Protein 6IH3 (pdb70)

InterPro domains:
  IPR006139 D-isomer specific 2-hydroxyacid dehydrogenase, catalytic domain [PF00389] (5-327)
  IPR006140 D-isomer specific 2-hydroxyacid dehydrogenase, NAD-binding domain [PF02826] (109-295)
  IPR029752 D-isomer specific 2-hydroxyacid dehydrogenase, NAD-binding domain conserved site 1 [PS00065] (148-175)
  IPR029753 D-isomer specific 2-hydroxyacid dehydrogenase, NAD-binding domain conserved site [PS00671] (226-242)
  IPR036291 NAD(P)-binding domain superfamily [SSF51735] (103-296)
  IPR050223 D-isomer specific 2-hydroxyacid dehydrogenase [PTHR10996] (17-323)

CATH classification: 3.40.50.720 (+1 more: 3.40.50.720)

Foldseek 3Di:
DAAEEEEQADADVVLCVVLVVRHHYHYDPDHDGDPPVVSLVVQQAGQEYEAEDVDQADLVSLVSRLNHQEYLYLADDDPRHPVVSCVVSNYFYFADPDLLQQLLLVVLVVQVCCQQQVVVVVVVVVVVVPDDDDDPDSDGDAAAAFEEEEEDCDRNNLSNLLVCLPVNHQYEYEDPDDDDPVSCVNSVYYYDHLLVSQQRHLEYEYADADDPCQQQVVPLVSLVNHAQAHEYGEEHEARSHDVVSVLVCCVVRSYQAYEYAYHQLVPPVDPPHDVDHDPSQVVCSRHYHYHPNCSSVDNVSSNVSSVLSSQQRVQSVVVHHGPRTPDGD/DAFEEEEQADADVVLVVVLVVRHHYHYDPDRDGDPLVVSLVVQLAGQEYEAELVDAADLVSLVSRLNHQEYQYLAQDDPRYPVVSCVVSNYFYFADHDPLQQLLLVVLVVQVCCQQQVVVVVVVVVVVVPDPDDDPDSDGDAAAAFEEEEEACDRNNLSNLLVCLPRNHQYEYEDPDDDDPVSCVNSVYYYDHLLVNQQRHLEYEYAHDPVDDDFACPALVSLVSHAQAHEYEYAHEARPHDVVSVLVCVVVRSYQAYEYAYHQLSCPVDPPGDPDHDPSQVVCSNHYHYHPNCSRVDNVSSNVSSNLSSQQVVQSSVPHRGPRTPDDD

Organism: NCBI:txid1094341

Radius of gyration: 27.3 Å; Cα contacts (8 Å, |Δi|>4): 1326; chains: 2; bounding box: 85×68×70 Å

Structure (mmCIF, N/CA/C/O backbone):
data_6IH3
#
_entry.id   6IH3
#
_cell.length_a   97.770
_cell.length_b   122.584
_cell.length_c   61.662
_cell.angle_alpha   90.00
_cell.angle_beta   90.00
_cell.angle_gamma   90.00
#
_symmetry.space_group_name_H-M   'P 21 21 2'
#
loop_
_entity.id
_entity.type
_entity.pdbx_description
1 polymer 'Phosphite dehydrogenase'
2 non-polymer '[[(2S,3S,4R,5S)-5-(3-aminocarbonylpyridin-1-ium-1-yl)-3,4-bis(oxidanyl)oxolan-2-yl]methoxy-oxidanyl-phosphoryl] [(2S,3S,4R,5S)-5-(4-azanyl-2-oxidanylidene-pyrimidin-1-yl)-3,4-bis(oxidanyl)oxolan-2-yl]methyl hydrogen phosphate'
3 water water
#
loop_
_atom_site.group_PDB
_atom_site.id
_atom_site.type_symbol
_atom_site.label_atom_id
_atom_site.label_alt_id
_atom_site.label_comp_id
_atom_site.label_asym_id
_atom_site.label_entity_id
_atom_site.label_seq_id
_atom_site.pdbx_PDB_ins_code
_atom_site.Cartn_x
_atom_site.Cartn_y
_atom_site.Cartn_z
_atom_site.occupancy
_atom_site.B_iso_or_equiv
_atom_site.auth_seq_id
_atom_site.auth_comp_id
_atom_site.auth_asym_id
_atom_site.auth_atom_id
_atom_site.pdbx_PDB_model_num
ATOM 1 N N . MET A 1 1 ? 25.548 -5.390 19.583 1.00 46.57 1 MET A N 1
ATOM 2 C CA . MET A 1 1 ? 24.398 -4.692 20.139 1.00 41.83 1 MET A CA 1
ATOM 3 C C . MET A 1 1 ? 24.200 -3.350 19.449 1.00 39.39 1 MET A C 1
ATOM 4 O O . MET A 1 1 ? 25.169 -2.660 19.131 1.00 39.47 1 MET A O 1
ATOM 9 N N . LYS A 1 2 ? 22.946 -2.973 19.218 1.00 37.29 2 LYS A N 1
ATOM 10 C CA . LYS A 1 2 ? 22.686 -1.699 18.570 1.00 36.61 2 LYS A CA 1
ATOM 11 C C . LYS A 1 2 ? 23.004 -0.550 19.525 1.00 27.01 2 LYS A C 1
ATOM 12 O O . LYS A 1 2 ? 22.855 -0.683 20.741 1.00 27.93 2 LYS A O 1
ATOM 18 N N . PRO A 1 3 ? 23.454 0.587 19.002 1.00 24.69 3 PRO A N 1
ATOM 19 C CA . PRO A 1 3 ? 23.486 1.800 19.826 1.00 19.76 3 PRO A CA 1
ATOM 20 C C . PRO A 1 3 ? 22.077 2.169 20.270 1.00 19.37 3 PRO A C 1
ATOM 21 O O . PRO A 1 3 ? 21.087 1.755 19.670 1.00 19.11 3 PRO A O 1
ATOM 25 N N . LYS A 1 4 ? 21.989 2.926 21.361 1.00 18.52 4 LYS A N 1
ATOM 26 C CA . LYS A 1 4 ? 20.711 3.390 21.896 1.00 18.11 4 LYS A CA 1
ATOM 27 C C . LYS A 1 4 ? 20.545 4.874 21.622 1.00 14.88 4 LYS A C 1
ATOM 28 O O . LYS A 1 4 ? 21.493 5.651 21.780 1.00 14.38 4 LYS A O 1
ATOM 34 N N . VAL A 1 5 ? 19.334 5.267 21.230 1.00 13.46 5 VAL A N 1
ATOM 35 C CA . VAL A 1 5 ? 19.005 6.669 21.002 1.00 14.00 5 VAL A CA 1
ATOM 36 C C . VAL A 1 5 ? 17.818 7.039 21.885 1.00 13.62 5 VAL A C 1
ATOM 37 O O . VAL A 1 5 ? 16.805 6.331 21.911 1.00 11.64 5 VAL A O 1
ATOM 41 N N . VAL A 1 6 ? 17.958 8.136 22.622 1.00 11.57 6 VAL A N 1
ATOM 42 C CA . VAL A 1 6 ? 16.915 8.638 23.503 1.00 9.95 6 VAL A CA 1
ATOM 43 C C . VAL A 1 6 ? 16.296 9.860 22.845 1.00 9.98 6 VAL A C 1
ATOM 44 O O . VAL A 1 6 ? 17.017 10.764 22.407 1.00 9.90 6 VAL A O 1
ATOM 48 N N . LEU A 1 7 ? 14.968 9.894 22.775 1.00 10.63 7 LEU A N 1
ATOM 49 C CA . LEU A 1 7 ? 14.236 11.046 22.262 1.00 10.00 7 LEU A CA 1
ATOM 50 C C . LEU A 1 7 ? 13.553 11.719 23.444 1.00 10.79 7 LEU A C 1
ATOM 51 O O . LEU A 1 7 ? 12.756 11.083 24.130 1.00 10.20 7 LEU A O 1
ATOM 56 N N . THR A 1 8 ? 13.867 12.994 23.699 1.00 10.48 8 THR A N 1
ATOM 57 C CA . THR A 1 8 ? 13.346 13.587 24.930 1.00 9.48 8 THR A CA 1
ATOM 58 C C . THR A 1 8 ? 11.875 13.962 24.832 1.00 11.33 8 THR A C 1
ATOM 59 O O . THR A 1 8 ? 11.217 14.070 25.874 1.00 11.79 8 THR A O 1
ATOM 63 N N . HIS A 1 9 ? 11.343 14.161 23.623 1.00 10.18 9 HIS A N 1
ATOM 64 C CA . HIS A 1 9 ? 9.937 14.498 23.441 1.00 12.23 9 HIS A CA 1
ATOM 65 C C . HIS A 1 9 ? 9.308 13.600 22.387 1.00 12.30 9 HIS A C 1
ATOM 66 O O . HIS A 1 9 ? 9.996 12.873 21.657 1.00 11.85 9 HIS A O 1
ATOM 73 N N . TRP A 1 10 ? 7.973 13.656 22.340 1.00 12.16 10 TRP A N 1
ATOM 74 C CA . TRP A 1 10 ? 7.183 12.849 21.422 1.00 13.08 10 TRP A CA 1
ATOM 75 C C . TRP A 1 10 ? 7.589 13.139 19.978 1.00 11.98 10 TRP A C 1
ATOM 76 O O . TRP A 1 10 ? 7.846 14.290 19.612 1.00 14.77 10 TRP A O 1
ATOM 87 N N . VAL A 1 11 ? 7.674 12.083 19.168 1.00 10.93 11 VAL A N 1
ATOM 88 C CA . VAL A 1 11 ? 7.953 12.197 17.743 1.00 12.08 11 VAL A CA 1
ATOM 89 C C . VAL A 1 11 ? 6.970 11.304 17.003 1.00 16.99 11 VAL A C 1
ATOM 90 O O . VAL A 1 11 ? 6.375 10.383 17.573 1.00 15.46 11 VAL A O 1
ATOM 94 N N . HIS A 1 12 ? 6.819 11.572 15.711 1.00 14.18 12 HIS A N 1
ATOM 95 C CA . HIS A 1 12 ? 5.874 10.794 14.930 1.00 14.67 12 HIS A CA 1
ATOM 96 C C . HIS A 1 12 ? 6.319 9.337 14.876 1.00 12.76 12 HIS A C 1
ATOM 97 O O . HIS A 1 12 ? 7.525 9.054 14.823 1.00 12.56 12 HIS A O 1
ATOM 104 N N . PRO A 1 13 ? 5.379 8.396 14.881 1.00 12.76 13 PRO A N 1
ATOM 105 C CA . PRO A 1 13 ? 5.761 6.971 14.903 1.00 16.93 13 PRO A CA 1
ATOM 106 C C . PRO A 1 13 ? 6.682 6.571 13.760 1.00 13.66 13 PRO A C 1
ATOM 107 O O . PRO A 1 13 ? 7.527 5.689 13.941 1.00 15.74 13 PRO A O 1
ATOM 111 N N . GLU A 1 14 ? 6.534 7.190 12.585 1.00 12.26 14 GLU A N 1
ATOM 112 C CA . GLU A 1 14 ? 7.418 6.886 11.462 1.00 13.04 14 GLU A CA 1
ATOM 113 C C . GLU A 1 14 ? 8.874 7.165 11.807 1.00 12.40 14 GLU A C 1
ATOM 114 O O . GLU A 1 14 ? 9.777 6.438 11.371 1.00 12.51 14 GLU A O 1
ATOM 120 N N . ILE A 1 15 ? 9.120 8.224 12.577 1.00 11.34 15 ILE A N 1
ATOM 121 C CA . ILE A 1 15 ? 10.488 8.589 12.938 1.00 11.24 15 ILE A CA 1
ATOM 122 C C . ILE A 1 15 ? 11.104 7.523 13.837 1.00 12.76 15 ILE A C 1
ATOM 123 O O . ILE A 1 15 ? 12.274 7.152 13.673 1.00 12.76 15 ILE A O 1
ATOM 128 N N . ILE A 1 16 ? 10.328 7.005 14.794 1.00 11.08 16 ILE A N 1
ATOM 129 C CA . ILE A 1 16 ? 10.822 5.911 15.628 1.00 11.39 16 ILE A CA 1
ATOM 130 C C . ILE A 1 16 ? 11.172 4.704 14.763 1.00 14.03 16 ILE A C 1
ATOM 131 O O . ILE A 1 16 ? 12.214 4.066 14.952 1.00 13.54 16 ILE A O 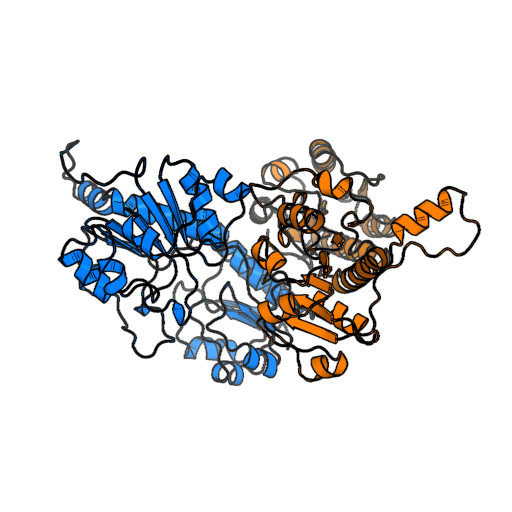1
ATOM 136 N N . GLU A 1 17 ? 10.291 4.358 13.813 1.00 12.97 17 GLU A N 1
ATOM 137 C CA . GLU A 1 17 ? 10.571 3.226 12.934 1.00 15.28 17 GLU A CA 1
ATOM 138 C C . GLU A 1 17 ? 11.834 3.464 12.122 1.00 14.98 17 GLU A C 1
ATOM 139 O O . GLU A 1 17 ? 12.669 2.568 11.981 1.00 14.31 17 GLU A O 1
ATOM 145 N N . LEU A 1 18 ? 11.989 4.674 11.582 1.00 12.00 18 LEU A N 1
ATOM 146 C CA . LEU A 1 18 ? 13.177 5.001 10.800 1.00 12.73 18 LEU A CA 1
ATOM 147 C C . LEU A 1 18 ? 14.443 4.785 11.622 1.00 13.00 18 LEU A C 1
ATOM 148 O O . LEU A 1 18 ? 15.409 4.172 11.149 1.00 13.12 18 LEU A O 1
ATOM 153 N N . LEU A 1 19 ? 14.460 5.288 12.864 1.00 9.64 19 LEU A N 1
ATOM 154 C CA . LEU A 1 19 ? 15.657 5.152 13.694 1.00 11.65 19 LEU A CA 1
ATOM 155 C C . LEU A 1 19 ? 15.888 3.708 14.120 1.00 13.90 19 LEU A C 1
ATOM 156 O O . LEU A 1 19 ? 17.033 3.316 14.359 1.00 16.41 19 LEU A O 1
ATOM 161 N N . SER A 1 20 ? 14.818 2.915 14.203 1.00 15.30 20 SER A N 1
ATOM 162 C CA . SER A 1 20 ? 14.882 1.562 14.757 1.00 18.15 20 SER A CA 1
ATOM 163 C C . SER A 1 20 ? 15.765 0.625 13.949 1.00 22.75 20 SER A C 1
ATOM 164 O O . SER A 1 20 ? 16.252 -0.372 14.499 1.00 22.64 20 SER A O 1
ATOM 167 N N . ALA A 1 21 ? 15.981 0.913 12.661 1.00 20.92 21 ALA A N 1
ATOM 168 C CA . ALA A 1 21 ? 16.810 0.036 11.840 1.00 23.24 21 ALA A CA 1
ATOM 169 C C . ALA A 1 21 ? 18.244 -0.020 12.349 1.00 26.05 21 ALA A C 1
ATOM 170 O O . ALA A 1 21 ? 18.867 -1.088 12.349 1.00 31.73 21 ALA A O 1
ATOM 172 N N . SER A 1 22 ? 18.792 1.113 12.785 1.00 21.36 22 SER A N 1
ATOM 173 C CA . SER A 1 22 ? 20.184 1.170 13.204 1.00 26.51 22 SER A CA 1
ATOM 174 C C . SER A 1 22 ? 20.372 1.401 14.700 1.00 23.73 22 SER A C 1
ATOM 175 O O . SER A 1 22 ? 21.519 1.418 15.160 1.00 26.00 22 SER A O 1
ATOM 178 N N . ALA A 1 23 ? 19.298 1.574 15.468 1.00 18.72 23 ALA A N 1
ATOM 179 C CA . ALA A 1 23 ? 19.424 1.858 16.893 1.00 18.80 23 ALA A CA 1
ATOM 180 C C . ALA A 1 23 ? 18.216 1.310 17.638 1.00 21.89 23 ALA A C 1
ATOM 181 O O . ALA A 1 23 ? 17.137 1.151 17.066 1.00 21.96 23 ALA A O 1
ATOM 183 N N . ASP A 1 24 ? 18.408 1.022 18.922 1.00 19.52 24 ASP A N 1
ATOM 184 C CA . ASP A 1 24 ? 17.292 0.776 19.826 1.00 17.91 24 ASP A CA 1
ATOM 185 C C . ASP A 1 24 ? 16.796 2.124 20.333 1.00 15.56 24 ASP A C 1
ATOM 186 O O . ASP A 1 24 ? 17.577 2.901 20.882 1.00 16.22 24 ASP A O 1
ATOM 191 N N . VAL A 1 25 ? 15.509 2.400 20.147 1.00 14.24 25 VAL A N 1
ATOM 192 C CA . VAL A 1 25 ? 14.938 3.718 20.392 1.00 15.88 25 VAL A CA 1
ATOM 193 C C . VAL A 1 25 ? 14.228 3.719 21.738 1.00 15.69 25 VAL A C 1
ATOM 194 O O . VAL A 1 25 ? 13.432 2.822 22.026 1.00 14.00 25 VAL A O 1
ATOM 198 N N . ILE A 1 26 ? 14.488 4.744 22.543 1.00 12.29 26 ILE A N 1
ATOM 199 C CA . ILE A 1 26 ? 13.791 4.970 23.803 1.00 12.15 26 ILE A CA 1
ATOM 200 C C . ILE A 1 26 ? 13.011 6.268 23.634 1.00 13.26 26 ILE A C 1
ATOM 201 O O . ILE A 1 26 ? 13.581 7.362 23.811 1.00 12.30 26 ILE A O 1
ATOM 206 N N . PRO A 1 27 ? 11.734 6.192 23.266 1.00 13.84 27 PRO A N 1
ATOM 207 C CA . PRO A 1 27 ? 10.933 7.395 23.029 1.00 12.48 27 PRO A CA 1
ATOM 208 C C . PRO A 1 27 ? 10.266 7.922 24.291 1.00 14.11 27 PRO A C 1
ATOM 209 O O . PRO A 1 27 ? 10.118 7.224 25.295 1.00 12.42 27 PRO A O 1
ATOM 213 N N . ASN A 1 28 ? 9.851 9.179 24.206 1.00 13.12 28 ASN A N 1
ATOM 214 C CA . ASN A 1 28 ? 8.931 9.771 25.166 1.00 12.19 28 ASN A CA 1
ATOM 215 C C . ASN A 1 28 ? 7.524 9.524 24.628 1.00 16.20 28 ASN A C 1
ATOM 216 O O . ASN A 1 28 ? 7.114 10.141 23.641 1.00 13.38 28 ASN A O 1
ATOM 221 N N . THR A 1 29 ? 6.793 8.602 25.248 1.00 17.27 29 THR A N 1
ATOM 222 C CA . THR A 1 29 ? 5.482 8.244 24.710 1.00 18.32 29 THR A CA 1
ATOM 223 C C . THR A 1 29 ? 4.381 9.235 25.080 1.00 19.30 29 THR A C 1
ATOM 224 O O . THR A 1 29 ? 3.238 9.048 24.653 1.00 22.67 29 THR A O 1
ATOM 228 N N . THR A 1 30 ? 4.689 10.281 25.828 1.00 15.07 30 THR A N 1
ATOM 229 C CA . THR A 1 30 ? 3.727 11.294 26.240 1.00 18.03 30 THR A CA 1
ATOM 230 C C . THR A 1 30 ? 4.008 12.599 25.508 1.00 16.77 30 THR A C 1
ATOM 231 O O . THR A 1 30 ? 5.076 12.791 24.925 1.00 17.21 30 THR A O 1
ATOM 235 N N . ARG A 1 31 ? 3.042 13.518 25.579 1.00 17.23 31 ARG A N 1
ATOM 236 C CA . ARG A 1 31 ? 3.190 14.851 25.012 1.00 18.35 31 ARG A CA 1
ATOM 237 C C . ARG A 1 31 ? 3.756 15.846 26.007 1.00 20.52 31 ARG A C 1
ATOM 238 O O . ARG A 1 31 ? 3.654 17.060 25.788 1.00 21.67 31 ARG A O 1
ATOM 246 N N . GLU A 1 32 ? 4.368 15.367 27.084 1.00 18.89 32 GLU A N 1
ATOM 247 C CA . GLU A 1 32 ? 4.882 16.224 28.138 1.00 18.85 32 GLU A CA 1
ATOM 248 C C . GLU A 1 32 ? 6.405 16.242 28.131 1.00 17.70 32 GLU A C 1
ATOM 249 O O . GLU A 1 32 ? 7.079 15.356 27.587 1.00 15.49 32 GLU A O 1
ATOM 255 N N . THR A 1 33 ? 6.943 17.277 28.746 1.00 15.65 33 THR A N 1
ATOM 256 C CA . THR A 1 33 ? 8.373 17.339 28.978 1.00 17.00 33 THR A CA 1
ATOM 257 C C . THR A 1 33 ? 8.704 16.514 30.215 1.00 17.67 33 THR A C 1
ATOM 258 O O . THR A 1 33 ? 8.050 16.652 31.253 1.00 20.26 33 THR A O 1
ATOM 262 N N . LEU A 1 34 ? 9.685 15.627 30.091 1.00 16.52 34 LEU A N 1
ATOM 263 C CA . LEU A 1 34 ? 10.153 14.879 31.247 1.00 17.56 34 LEU A CA 1
ATOM 264 C C . LEU A 1 34 ? 11.064 15.761 32.097 1.00 16.64 34 LEU A C 1
ATOM 265 O O . LEU A 1 34 ? 11.752 16.636 31.570 1.00 19.61 34 LEU A O 1
ATOM 270 N N . PRO A 1 35 ? 11.093 15.557 33.413 1.00 18.54 35 PRO A N 1
ATOM 271 C CA . PRO A 1 35 ? 12.061 16.295 34.234 1.00 18.30 35 PRO A CA 1
ATOM 272 C C . PRO A 1 35 ? 13.483 15.960 33.810 1.00 14.82 35 PRO A C 1
ATOM 273 O O . PRO A 1 35 ? 13.763 14.871 33.312 1.00 16.14 35 PRO A O 1
ATOM 277 N N . ARG A 1 36 ? 14.379 16.926 34.003 1.00 15.46 36 ARG A N 1
ATOM 278 C CA . ARG A 1 36 ? 15.773 16.748 33.602 1.00 17.79 36 ARG A CA 1
ATOM 279 C C . ARG A 1 36 ? 16.372 15.474 34.196 1.00 17.78 36 ARG A C 1
ATOM 280 O O . ARG A 1 36 ? 17.142 14.768 33.532 1.00 13.64 36 ARG A O 1
ATOM 288 N N . SER A 1 37 ? 16.012 15.152 35.442 1.00 16.57 37 SER A N 1
ATOM 289 C CA . SER A 1 37 ? 16.559 13.961 36.089 1.00 15.59 37 SER A CA 1
ATOM 290 C C . SER A 1 37 ? 16.156 12.683 35.355 1.00 14.84 37 SER A C 1
ATOM 291 O O . SER A 1 37 ? 16.927 11.711 35.314 1.00 13.88 37 SER A O 1
ATOM 294 N N . GLU A 1 38 ? 14.960 12.661 34.766 1.00 13.50 38 GLU A N 1
ATOM 295 C CA . GLU A 1 38 ? 14.538 11.479 34.020 1.00 14.89 38 GLU A CA 1
ATOM 296 C C . GLU A 1 38 ? 15.180 11.428 32.637 1.00 14.51 38 GLU A C 1
ATOM 297 O O . GLU A 1 38 ? 15.536 10.344 32.166 1.00 15.64 38 GLU A O 1
ATOM 303 N N . VAL A 1 39 ? 15.331 12.576 31.967 1.00 13.84 39 VAL A N 1
ATOM 304 C CA . VAL A 1 39 ? 16.067 12.598 30.694 1.00 13.57 39 VAL A CA 1
ATOM 305 C C . VAL A 1 39 ? 17.482 12.068 30.886 1.00 14.25 39 VAL A C 1
ATOM 306 O O . VAL A 1 39 ? 17.970 11.242 30.105 1.00 13.60 39 VAL A O 1
ATOM 310 N N . ILE A 1 40 ? 18.168 12.543 31.929 1.00 12.65 40 ILE A N 1
ATOM 311 C CA . ILE A 1 40 ? 19.541 12.103 32.168 1.00 12.08 40 ILE A CA 1
ATOM 312 C C . ILE A 1 40 ? 19.586 10.614 32.478 1.00 14.15 40 ILE A C 1
ATOM 313 O O . ILE A 1 40 ? 20.440 9.882 31.961 1.00 15.06 40 ILE A O 1
ATOM 318 N N . ALA A 1 41 ? 18.661 10.137 33.315 1.00 13.15 41 ALA A N 1
ATOM 319 C CA . ALA A 1 41 ? 18.587 8.703 33.605 1.00 14.06 41 ALA A CA 1
ATOM 320 C C . ALA A 1 41 ? 18.485 7.864 32.332 1.00 15.17 41 ALA A C 1
ATOM 321 O O . ALA A 1 41 ? 19.165 6.839 32.195 1.00 14.46 41 ALA A O 1
ATOM 323 N N . ARG A 1 42 ? 17.598 8.256 31.405 1.00 13.05 42 ARG A N 1
ATOM 324 C CA . ARG A 1 42 ? 17.470 7.504 30.150 1.00 14.40 42 ARG A CA 1
ATOM 325 C C . ARG A 1 42 ? 18.713 7.647 29.286 1.00 12.25 42 ARG A C 1
ATOM 326 O O . ARG A 1 42 ? 19.124 6.695 28.618 1.00 17.83 42 ARG A O 1
ATOM 334 N N . ALA A 1 43 ? 19.317 8.829 29.270 1.00 13.44 43 ALA A N 1
ATOM 335 C CA . ALA A 1 43 ? 20.436 9.067 28.367 1.00 15.11 43 ALA A CA 1
ATOM 336 C C . ALA A 1 43 ? 21.786 8.587 28.900 1.00 18.30 43 ALA A C 1
ATOM 337 O O . ALA A 1 43 ? 22.757 8.597 28.133 1.00 16.44 43 ALA A O 1
ATOM 339 N N . LYS A 1 44 ? 21.881 8.146 30.162 1.00 16.02 44 LYS A N 1
ATOM 340 C CA . LYS A 1 44 ? 23.198 7.873 30.752 1.00 17.39 44 LYS A CA 1
ATOM 341 C C . LYS A 1 44 ? 23.995 6.854 29.945 1.00 20.09 44 LYS A C 1
ATOM 342 O O . LYS A 1 44 ? 25.225 6.955 29.844 1.00 19.91 44 LYS A O 1
ATOM 348 N N . ASP A 1 45 ? 23.332 5.857 29.374 1.00 18.66 45 ASP A N 1
ATOM 349 C CA . ASP A 1 45 ? 24.043 4.894 28.539 1.00 25.89 45 ASP A CA 1
ATOM 350 C C . ASP A 1 45 ? 23.624 4.969 27.073 1.00 22.96 45 ASP A C 1
ATOM 351 O O . ASP A 1 45 ? 23.789 3.987 26.344 1.00 19.48 45 ASP A O 1
ATOM 356 N N . ALA A 1 46 ? 23.117 6.123 26.627 1.00 16.70 46 ALA A N 1
ATOM 357 C CA . ALA A 1 46 ? 22.724 6.321 25.235 1.00 16.93 46 ALA A CA 1
ATOM 358 C C . ALA A 1 46 ? 23.915 6.715 24.372 1.00 17.20 46 ALA A C 1
ATOM 359 O O . ALA A 1 46 ? 24.814 7.429 24.820 1.00 16.64 46 ALA A O 1
ATOM 361 N N . ASP A 1 47 ? 23.899 6.266 23.111 1.00 15.67 47 ASP A N 1
ATOM 362 C CA . ASP A 1 47 ? 24.864 6.729 22.122 1.00 14.22 47 ASP A CA 1
ATOM 363 C C . ASP A 1 47 ? 24.404 7.979 21.392 1.00 14.80 47 ASP A C 1
ATOM 364 O O . ASP A 1 47 ? 25.231 8.671 20.796 1.00 15.20 47 ASP A O 1
ATOM 369 N N . ALA A 1 48 ? 23.111 8.277 21.418 1.00 13.95 48 ALA A N 1
ATOM 370 C CA . ALA A 1 48 ? 22.568 9.396 20.667 1.00 13.75 48 ALA A CA 1
ATOM 371 C C . ALA A 1 48 ? 21.377 9.947 21.423 1.00 12.08 48 ALA A C 1
ATOM 372 O O . ALA A 1 48 ? 20.724 9.233 22.182 1.00 11.52 48 ALA A O 1
ATOM 374 N N . LEU A 1 49 ? 21.103 11.226 21.196 1.00 12.60 49 LEU A N 1
ATOM 375 C CA . LEU A 1 49 ? 20.007 11.919 21.844 1.00 10.32 49 LEU A CA 1
ATOM 376 C C . LEU A 1 49 ? 19.379 12.845 20.823 1.00 12.17 49 LEU A C 1
ATOM 377 O O . LEU A 1 49 ? 20.103 13.568 20.128 1.00 13.89 49 LEU A O 1
ATOM 382 N N . MET A 1 50 ? 18.048 12.817 20.713 1.00 10.36 50 MET A N 1
ATOM 383 C CA . MET A 1 50 ? 17.328 13.842 19.974 1.00 9.39 50 MET A CA 1
ATOM 384 C C . MET A 1 50 ? 16.818 14.846 20.992 1.00 13.09 50 MET A C 1
ATOM 385 O O . MET A 1 50 ? 16.036 14.491 21.883 1.00 10.81 50 MET A O 1
ATOM 390 N N . ALA A 1 51 ? 17.267 16.089 20.864 1.00 11.44 51 ALA A N 1
ATOM 391 C CA . ALA A 1 51 ? 16.986 17.121 21.847 1.00 12.40 51 ALA A CA 1
ATOM 392 C C . ALA A 1 51 ? 16.038 18.151 21.259 1.00 14.58 51 ALA A C 1
ATOM 393 O O . ALA A 1 51 ? 16.001 18.371 20.044 1.00 15.01 51 ALA A O 1
ATOM 395 N N . PHE A 1 52 ? 15.274 18.779 22.142 1.00 13.71 52 PHE A N 1
ATOM 396 C CA . PHE A 1 52 ? 14.260 19.747 21.771 1.00 15.72 52 PHE A CA 1
ATOM 397 C C . PHE A 1 52 ? 14.473 21.001 22.605 1.00 15.61 52 PHE A C 1
ATOM 398 O O . PHE A 1 52 ? 15.432 21.105 23.379 1.00 16.25 52 PHE A O 1
ATOM 406 N N . MET A 1 53 ? 13.585 21.972 22.420 1.00 17.66 53 MET A N 1
ATOM 407 C CA . MET A 1 53 ? 13.754 23.262 23.084 1.00 22.48 53 MET A CA 1
ATOM 408 C C . MET A 1 53 ? 13.903 23.165 24.599 1.00 21.51 53 MET A C 1
ATOM 409 O O . MET A 1 53 ? 14.774 23.864 25.144 1.00 22.20 53 MET A O 1
ATOM 414 N N . PRO A 1 54 ? 13.128 22.349 25.330 1.00 20.11 54 PRO A N 1
ATOM 415 C CA . PRO A 1 54 ? 13.266 22.327 26.797 1.00 22.73 54 PRO A CA 1
ATOM 416 C C . PRO A 1 54 ? 14.558 21.698 27.308 1.00 22.84 54 PRO A C 1
ATOM 417 O O . PRO A 1 54 ? 14.829 21.778 28.513 1.00 22.08 54 PRO A O 1
ATOM 421 N N . ASP A 1 55 ? 15.371 21.086 26.455 1.00 20.91 55 ASP A N 1
ATOM 422 C CA . ASP A 1 55 ? 16.598 20.461 26.925 1.00 21.25 55 ASP A CA 1
ATOM 423 C C . ASP A 1 55 ? 17.710 21.492 27.071 1.00 23.50 55 ASP A C 1
ATOM 424 O O . ASP A 1 55 ? 17.894 22.355 26.211 1.00 24.37 55 ASP A O 1
ATOM 429 N N . SER A 1 56 ? 18.454 21.398 28.169 1.00 20.99 56 SER A N 1
ATOM 430 C CA . SER A 1 56 ? 19.619 22.247 28.398 1.00 23.73 56 SER A CA 1
ATOM 431 C C . SER A 1 56 ? 20.836 21.335 28.464 1.00 23.70 56 SER A C 1
ATOM 432 O O . SER A 1 56 ? 21.035 20.625 29.455 1.00 23.70 56 SER A O 1
ATOM 435 N N . ILE A 1 57 ? 21.634 21.328 27.404 1.00 17.63 57 ILE A N 1
ATOM 436 C CA . ILE A 1 57 ? 22.771 20.425 27.293 1.00 18.24 57 ILE A CA 1
ATOM 437 C C . ILE A 1 57 ? 24.011 21.198 27.727 1.00 24.64 57 ILE A C 1
ATOM 438 O O . ILE A 1 57 ? 24.599 21.957 26.948 1.00 22.43 57 ILE A O 1
ATOM 443 N N . ASP A 1 58 ? 24.406 21.009 28.979 1.00 20.55 58 ASP A N 1
ATOM 444 C CA . ASP A 1 58 ? 25.577 21.656 29.543 1.00 23.78 58 ASP A CA 1
ATOM 445 C C . ASP A 1 58 ? 26.621 20.601 29.872 1.00 21.39 58 ASP A C 1
ATOM 446 O O . ASP A 1 58 ? 26.437 19.410 29.613 1.00 16.90 58 ASP A O 1
ATOM 451 N N . SER A 1 59 ? 27.732 21.054 30.458 1.00 24.24 59 SER A N 1
ATOM 452 C CA . SER A 1 59 ? 28.801 20.130 30.816 1.00 24.70 59 SER A CA 1
ATOM 453 C C . SER A 1 59 ? 28.327 19.092 31.834 1.00 23.82 59 SER A C 1
ATOM 454 O O . SER A 1 59 ? 28.736 17.929 31.776 1.00 22.07 59 SER A O 1
ATOM 457 N N . ALA A 1 60 ? 27.462 19.491 32.773 1.00 21.77 60 ALA A N 1
ATOM 458 C CA . ALA A 1 60 ? 26.969 18.533 33.763 1.00 27.77 60 ALA A CA 1
ATOM 459 C C . ALA A 1 60 ? 26.152 17.424 33.108 1.00 22.29 60 ALA A C 1
ATOM 460 O O . ALA A 1 60 ? 26.279 16.248 33.474 1.00 20.33 60 ALA A O 1
ATOM 462 N N . PHE A 1 61 ? 25.293 17.786 32.152 1.00 20.07 61 PHE A N 1
ATOM 463 C CA . PHE A 1 61 ? 24.543 16.784 31.401 1.00 19.25 61 PHE A CA 1
ATOM 464 C C . PHE A 1 61 ? 25.488 15.828 30.687 1.00 19.67 61 PHE A C 1
ATOM 465 O O . PHE A 1 61 ? 25.348 14.603 30.783 1.00 16.08 61 PHE A O 1
ATOM 473 N N . LEU A 1 62 ? 26.473 16.375 29.972 1.00 20.06 62 LEU A N 1
ATOM 474 C CA . LEU A 1 62 ? 27.375 15.526 29.203 1.00 19.37 62 LEU A CA 1
ATOM 475 C C . LEU A 1 62 ? 28.200 14.616 30.105 1.00 20.47 62 LEU A C 1
ATOM 476 O O . LEU A 1 62 ? 28.480 13.471 29.733 1.00 17.34 62 LEU A O 1
ATOM 481 N N . GLU A 1 63 ? 28.591 15.094 31.292 1.00 22.79 63 GLU A N 1
ATOM 482 C CA . GLU A 1 63 ? 29.343 14.235 32.207 1.00 21.16 63 GLU A CA 1
ATOM 483 C C . GLU A 1 63 ? 28.535 13.020 32.637 1.00 22.35 63 GLU A C 1
ATOM 484 O O . GLU A 1 63 ? 29.105 11.952 32.894 1.00 22.12 63 GLU A O 1
ATOM 490 N N . GLU A 1 64 ? 27.211 13.151 32.714 1.00 18.81 64 GLU A N 1
ATOM 491 C CA . GLU A 1 64 ? 26.374 12.020 33.093 1.00 18.92 64 GLU A CA 1
ATOM 492 C C . GLU A 1 64 ? 26.195 11.002 31.969 1.00 23.44 64 GLU A C 1
ATOM 493 O O . GLU A 1 64 ? 25.758 9.879 32.247 1.00 19.73 64 GLU A O 1
ATOM 499 N N . CYS A 1 65 ? 26.538 11.355 30.723 1.00 20.37 65 CYS A N 1
ATOM 500 C CA . CYS A 1 65 ? 26.271 10.522 29.549 1.00 19.07 65 CYS A CA 1
ATOM 501 C C . CYS A 1 65 ? 27.559 10.256 28.782 1.00 22.29 65 CYS A C 1
ATOM 502 O O . CYS A 1 65 ? 27.789 10.837 27.709 1.00 19.47 65 CYS A O 1
ATOM 505 N N . PRO A 1 66 ? 28.417 9.365 29.290 1.00 21.43 66 PRO A N 1
ATOM 506 C CA . PRO A 1 66 ? 29.749 9.202 28.689 1.00 24.63 66 PRO A CA 1
ATOM 507 C C . PRO A 1 66 ? 29.757 8.456 27.361 1.00 25.82 66 PRO A C 1
ATOM 508 O O . PRO A 1 66 ? 30.802 8.441 26.700 1.00 25.05 66 PRO A O 1
ATOM 512 N N . LYS A 1 67 ? 28.657 7.822 26.962 1.00 20.17 67 LYS A N 1
ATOM 513 C CA . LYS A 1 67 ? 28.607 7.104 25.691 1.00 21.10 67 LYS A CA 1
ATOM 514 C C . LYS A 1 67 ? 28.102 7.961 24.535 1.00 18.67 67 LYS A C 1
ATOM 515 O O . LYS A 1 67 ? 28.173 7.521 23.385 1.00 18.30 67 LYS A O 1
ATOM 521 N N . LEU A 1 68 ? 27.600 9.161 24.809 1.00 17.38 68 LEU A N 1
ATOM 522 C CA . LEU A 1 68 ? 26.987 9.983 23.775 1.00 18.44 68 LEU A CA 1
ATOM 523 C C . LEU A 1 68 ? 27.975 10.280 22.659 1.00 19.92 68 LEU A C 1
ATOM 524 O O . LEU A 1 68 ? 29.105 10.706 22.911 1.00 16.79 68 LEU A O 1
ATOM 529 N N . ARG A 1 69 ? 27.541 10.064 21.416 1.00 18.27 69 ARG A N 1
ATOM 530 C CA . ARG A 1 69 ? 28.332 10.427 20.249 1.00 15.27 69 ARG A CA 1
ATOM 531 C C . ARG A 1 69 ? 27.705 11.515 19.397 1.00 16.89 69 ARG A C 1
ATOM 532 O O . ARG A 1 69 ? 28.430 12.178 18.648 1.00 15.37 69 ARG A O 1
ATOM 540 N N . VAL A 1 70 ? 26.393 11.725 19.488 1.00 13.16 70 VAL A N 1
ATOM 541 C CA . VAL A 1 70 ? 25.729 12.747 18.693 1.00 13.21 70 VAL A CA 1
ATOM 542 C C . VAL A 1 70 ? 24.495 13.227 19.447 1.00 13.79 70 VAL A C 1
ATOM 543 O O . VAL A 1 70 ? 23.765 12.433 20.044 1.00 12.68 70 VAL A O 1
ATOM 547 N N . ILE A 1 71 ? 24.271 14.529 19.415 1.00 13.51 71 ILE A N 1
ATOM 548 C CA . ILE A 1 71 ? 22.996 15.120 19.796 1.00 12.39 71 ILE A CA 1
ATOM 549 C C . ILE A 1 71 ? 22.396 15.712 18.530 1.00 14.58 71 ILE A C 1
ATOM 550 O O . ILE A 1 71 ? 22.941 16.665 17.954 1.00 14.34 71 ILE A O 1
ATOM 555 N N . GLY A 1 72 ? 21.302 15.108 18.064 1.00 13.41 72 GLY A N 1
ATOM 556 C CA . GLY A 1 72 ? 20.546 15.661 16.961 1.00 10.82 72 GLY A CA 1
ATOM 557 C C . GLY A 1 72 ? 19.478 16.591 17.492 1.00 12.92 72 GLY A C 1
ATOM 558 O O . GLY A 1 72 ? 18.452 16.138 18.004 1.00 14.37 72 GLY A O 1
ATOM 559 N N . ALA A 1 73 ? 19.714 17.894 17.416 1.00 11.81 73 ALA A N 1
ATOM 560 C CA . ALA A 1 73 ? 18.751 18.843 17.951 1.00 12.40 73 ALA A CA 1
ATOM 561 C C . ALA A 1 73 ? 17.646 19.048 16.930 1.00 15.79 73 ALA A C 1
ATOM 562 O O . ALA A 1 73 ? 17.921 19.310 15.753 1.00 14.76 73 ALA A O 1
ATOM 564 N N . ALA A 1 74 ? 16.401 18.905 17.369 1.00 12.30 74 ALA A N 1
ATOM 565 C CA . ALA A 1 74 ? 15.247 19.184 16.523 1.00 15.05 74 ALA A CA 1
ATOM 566 C C . ALA A 1 74 ? 14.892 20.664 16.581 1.00 16.06 74 ALA A C 1
ATOM 567 O O . ALA A 1 74 ? 13.754 21.046 16.838 1.00 17.22 74 ALA A O 1
ATOM 569 N N . LEU A 1 75 ? 15.900 21.509 16.363 1.00 18.04 75 LEU A N 1
ATOM 570 C CA . LEU A 1 75 ? 15.808 22.947 16.580 1.00 19.02 75 LEU A CA 1
ATOM 571 C C . LEU A 1 75 ? 16.710 23.651 15.582 1.00 18.92 75 LEU A C 1
ATOM 572 O O . LEU A 1 75 ? 17.629 23.053 15.017 1.00 18.85 75 LEU A O 1
ATOM 577 N N . LYS A 1 76 ? 16.469 24.950 15.422 1.00 23.63 76 LYS A N 1
ATOM 578 C CA . LYS A 1 76 ? 17.352 25.856 14.693 1.00 29.47 76 LYS A CA 1
ATOM 579 C C . LYS A 1 76 ? 18.316 26.588 15.639 1.00 25.53 76 LYS A C 1
ATOM 580 O O . LYS A 1 76 ? 19.533 26.578 15.404 1.00 26.53 76 LYS A O 1
ATOM 586 N N . GLY A 1 77 ? 17.804 27.208 16.681 1.00 29.12 77 GLY A N 1
ATOM 587 C CA . GLY A 1 77 ? 18.632 27.989 17.594 1.00 32.83 77 GLY A CA 1
ATOM 588 C C . GLY A 1 77 ? 19.163 27.143 18.727 1.00 31.11 77 GLY A C 1
ATOM 589 O O . GLY A 1 77 ? 18.396 26.496 19.451 1.00 31.99 77 GLY A O 1
ATOM 590 N N . TYR A 1 78 ? 20.492 27.146 18.898 1.00 22.22 78 TYR A N 1
ATOM 591 C CA . TYR A 1 78 ? 21.171 26.271 19.847 1.00 25.26 78 TYR A CA 1
ATOM 592 C C . TYR A 1 78 ? 21.678 27.014 21.085 1.00 23.87 78 TYR A C 1
ATOM 593 O O . TYR A 1 78 ? 22.708 26.643 21.656 1.00 20.13 78 TYR A O 1
ATOM 602 N N . ASP A 1 79 ? 20.952 28.053 21.520 1.00 23.95 79 ASP A N 1
ATOM 603 C CA . ASP A 1 79 ? 21.355 28.818 22.700 1.00 27.53 79 ASP A CA 1
ATOM 604 C C . ASP A 1 79 ? 21.427 27.949 23.954 1.00 26.65 79 ASP A C 1
ATOM 605 O O . ASP A 1 79 ? 22.217 28.232 24.865 1.00 26.36 79 ASP A O 1
ATOM 610 N N . ASN A 1 80 ? 20.618 26.897 24.022 1.00 25.22 80 ASN A N 1
ATOM 611 C CA . ASN A 1 80 ? 20.523 26.053 25.203 1.00 24.65 80 ASN A CA 1
ATOM 612 C C . ASN A 1 80 ? 21.561 24.934 25.219 1.00 25.00 80 ASN A C 1
ATOM 613 O O . ASN A 1 80 ? 21.490 24.052 26.082 1.00 24.80 80 ASN A O 1
ATOM 618 N N . PHE A 1 81 ? 22.521 24.947 24.296 1.00 22.41 81 PHE A N 1
ATOM 619 C CA . PHE A 1 81 ? 23.574 23.943 24.240 1.00 19.69 81 PHE A CA 1
ATOM 620 C C . PHE A 1 81 ? 24.921 24.602 24.491 1.00 22.26 81 PHE A C 1
ATOM 621 O O . PHE A 1 81 ? 25.182 25.705 23.998 1.00 24.49 81 PHE A O 1
ATOM 629 N N . ASP A 1 82 ? 25.781 23.918 25.241 1.00 20.38 82 ASP A N 1
ATOM 630 C CA . ASP A 1 82 ? 27.180 24.326 25.386 1.00 23.37 82 ASP A CA 1
ATOM 631 C C . ASP A 1 82 ? 27.962 23.588 24.306 1.00 19.76 82 ASP A C 1
ATOM 632 O O . ASP A 1 82 ? 28.403 22.456 24.495 1.00 17.80 82 ASP A O 1
ATOM 637 N N . VAL A 1 83 ? 28.126 24.247 23.151 1.00 23.03 83 VAL A N 1
ATOM 638 C CA . VAL A 1 83 ? 28.717 23.591 21.984 1.00 21.18 83 VAL A CA 1
ATOM 639 C C . VAL A 1 83 ? 30.148 23.154 22.275 1.00 21.34 83 VAL A C 1
ATOM 640 O O . VAL A 1 83 ? 30.541 22.013 21.992 1.00 18.79 83 VAL A O 1
ATOM 644 N N . ASN A 1 84 ? 30.953 24.058 22.839 1.00 23.31 84 ASN A N 1
ATOM 645 C CA . ASN A 1 84 ? 32.338 23.713 23.148 1.00 25.63 84 ASN A CA 1
ATOM 646 C C . ASN A 1 84 ? 32.421 22.532 24.114 1.00 23.12 84 ASN A C 1
ATOM 647 O O . ASN A 1 84 ? 33.336 21.708 24.008 1.00 20.14 84 ASN A O 1
ATOM 652 N N . ALA A 1 85 ? 31.474 22.415 25.053 1.00 22.57 85 ALA A N 1
ATOM 653 C CA . ALA A 1 85 ? 31.472 21.236 25.917 1.00 23.56 85 ALA A CA 1
ATOM 654 C C . ALA A 1 85 ? 31.135 19.976 25.129 1.00 21.28 85 ALA A C 1
ATOM 655 O O . ALA A 1 85 ? 31.729 18.914 25.360 1.00 21.59 85 ALA A O 1
ATOM 657 N N . CYS A 1 86 ? 30.179 20.063 24.200 1.00 20.43 86 CYS A N 1
ATOM 658 C CA . CYS A 1 86 ? 29.918 18.925 23.322 1.00 19.44 86 CYS A CA 1
ATOM 659 C C . CYS A 1 86 ? 31.188 18.515 22.586 1.00 20.44 86 CYS A C 1
ATOM 660 O O . CYS A 1 86 ? 31.569 17.336 22.578 1.00 16.78 86 CYS A O 1
ATOM 663 N N . THR A 1 87 ? 31.867 19.494 21.977 1.00 17.95 87 THR A N 1
ATOM 664 C CA . THR A 1 87 ? 33.097 19.219 21.236 1.00 21.28 87 THR A CA 1
ATOM 665 C C . THR A 1 87 ? 34.137 18.543 22.119 1.00 18.85 87 THR A C 1
ATOM 666 O O . THR A 1 87 ? 34.723 17.522 21.739 1.00 24.99 87 THR A O 1
ATOM 670 N N . ARG A 1 88 ? 34.379 19.099 23.310 1.00 25.02 88 ARG A N 1
ATOM 671 C CA . ARG A 1 88 ? 35.385 18.524 24.205 1.00 25.21 88 ARG A CA 1
ATOM 672 C C . ARG A 1 88 ? 35.010 17.118 24.658 1.00 22.77 88 ARG A C 1
ATOM 673 O O . ARG A 1 88 ? 35.894 16.296 24.928 1.00 21.11 88 ARG A O 1
ATOM 681 N N . HIS A 1 89 ? 33.718 16.819 24.737 1.00 21.80 89 HIS A N 1
ATOM 682 C CA . HIS A 1 89 ? 33.260 15.493 25.126 1.00 18.96 89 HIS A CA 1
ATOM 683 C C . HIS A 1 89 ? 33.135 14.530 23.954 1.00 19.46 89 HIS A C 1
ATOM 684 O O . HIS A 1 89 ? 32.704 13.391 24.154 1.00 18.96 89 HIS A O 1
ATOM 691 N N . GLY A 1 90 ? 33.509 14.944 22.749 1.00 20.07 90 GLY A N 1
ATOM 692 C CA . GLY A 1 90 ? 33.442 14.055 21.599 1.00 18.49 90 GLY A CA 1
ATOM 693 C C . GLY A 1 90 ? 32.041 13.814 21.077 1.00 16.17 90 GLY A C 1
ATOM 694 O O . GLY A 1 90 ? 31.743 12.708 20.615 1.00 18.06 90 GLY A O 1
ATOM 695 N N . VAL A 1 91 ? 31.177 14.827 21.129 1.00 16.32 91 VAL A N 1
ATOM 696 C CA . VAL A 1 91 ? 29.761 14.691 20.793 1.00 15.58 91 VAL A CA 1
ATOM 697 C C . VAL A 1 91 ? 29.451 15.625 19.627 1.00 16.87 91 VAL A C 1
ATOM 698 O O . VAL A 1 91 ? 29.590 16.847 19.753 1.00 18.05 91 VAL A O 1
ATOM 702 N N . TRP A 1 92 ? 29.026 15.053 18.498 1.00 15.17 92 TRP A N 1
ATOM 703 C CA . TRP A 1 92 ? 28.471 15.859 17.419 1.00 16.35 92 TRP A CA 1
ATOM 704 C C . TRP A 1 92 ? 27.255 16.631 17.905 1.00 16.65 92 TRP A C 1
ATOM 705 O O . TRP A 1 92 ? 26.375 16.075 18.565 1.00 15.79 92 TRP A O 1
ATOM 716 N N . LEU A 1 93 ? 27.165 17.902 17.520 1.00 16.10 93 LEU A N 1
ATOM 717 C CA . LEU A 1 93 ? 25.951 18.683 17.735 1.00 16.66 93 LEU A CA 1
ATOM 718 C C . LEU A 1 93 ? 25.405 19.137 16.387 1.00 18.48 93 LEU A C 1
ATOM 719 O O . LEU A 1 93 ? 26.082 19.875 15.656 1.00 17.02 93 LEU A O 1
ATOM 724 N N . THR A 1 94 ? 24.186 18.709 16.059 1.00 15.31 94 THR A N 1
ATOM 725 C CA . THR A 1 94 ? 23.570 19.054 14.785 1.00 16.02 94 THR A CA 1
ATOM 726 C C . THR A 1 94 ? 22.276 19.819 15.008 1.00 15.03 94 THR A C 1
ATOM 727 O O . THR A 1 94 ? 21.620 19.669 16.041 1.00 16.25 94 THR A O 1
ATOM 731 N N . ILE A 1 95 ? 21.910 20.647 14.031 1.00 16.44 95 ILE A N 1
ATOM 732 C CA . ILE A 1 95 ? 20.691 21.440 14.085 1.00 14.94 95 ILE A CA 1
ATOM 733 C C . ILE A 1 95 ? 19.911 21.231 12.784 1.00 15.42 95 ILE A C 1
ATOM 734 O O . ILE A 1 95 ? 20.343 20.498 11.898 1.00 17.17 95 ILE A O 1
ATOM 739 N N . VAL A 1 96 ? 18.754 21.875 12.686 1.00 16.88 96 VAL A N 1
ATOM 740 C CA . VAL A 1 96 ? 17.922 21.838 11.484 1.00 20.95 96 VAL A CA 1
ATOM 741 C C . VAL A 1 96 ? 17.682 23.274 11.041 1.00 28.95 96 VAL A C 1
ATOM 742 O O . VAL A 1 96 ? 17.143 24.090 11.800 1.00 29.47 96 VAL A O 1
ATOM 746 N N . PRO A 1 97 ? 18.058 23.655 9.826 1.00 27.97 97 PRO A N 1
ATOM 747 C CA . PRO A 1 97 ? 17.822 25.023 9.364 1.00 31.13 97 PRO A CA 1
ATOM 748 C C . PRO A 1 97 ? 16.485 25.197 8.645 1.00 25.79 97 PRO A C 1
ATOM 749 O O . PRO A 1 97 ? 15.834 24.233 8.238 1.00 29.79 97 PRO A O 1
ATOM 753 N N . ASP A 1 98 ? 16.082 26.470 8.511 1.00 30.85 98 ASP A N 1
ATOM 754 C CA . ASP A 1 98 ? 15.072 26.923 7.546 1.00 30.81 98 ASP A CA 1
ATOM 755 C C . ASP A 1 98 ? 13.620 26.566 7.862 1.00 26.36 98 ASP A C 1
ATOM 756 O O . ASP A 1 98 ? 12.711 27.327 7.504 1.00 26.68 98 ASP A O 1
ATOM 761 N N . LEU A 1 99 ? 13.365 25.423 8.501 1.00 19.40 99 LEU A N 1
ATOM 762 C CA . LEU A 1 99 ? 12.015 24.868 8.446 1.00 19.12 99 LEU A CA 1
ATOM 763 C C . LEU A 1 99 ? 11.005 25.643 9.284 1.00 16.74 99 LEU A C 1
ATOM 764 O O . LEU A 1 99 ? 9.804 25.533 9.013 1.00 15.76 99 LEU A O 1
ATOM 769 N N . LEU A 1 100 ? 11.447 26.423 10.277 1.00 16.85 100 LEU A N 1
ATOM 770 C CA . LEU A 1 100 ? 10.495 27.113 11.151 1.00 19.58 100 LEU A 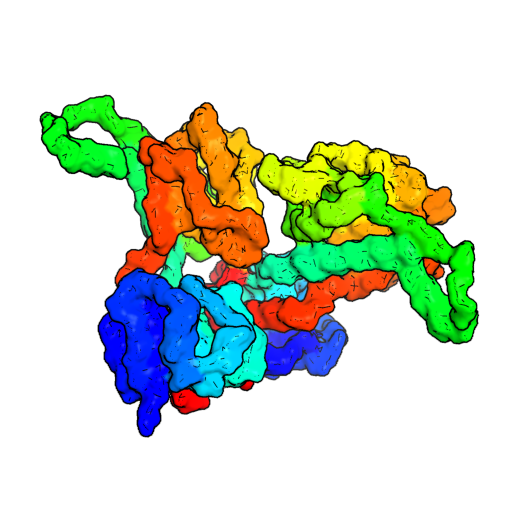CA 1
ATOM 771 C C . LEU A 1 100 ? 9.983 28.422 10.568 1.00 15.70 100 LEU A C 1
ATOM 772 O O . LEU A 1 100 ? 8.978 28.949 11.055 1.00 12.75 100 LEU A O 1
ATOM 777 N N . THR A 1 101 ? 10.655 28.953 9.551 1.00 16.08 101 THR A N 1
ATOM 778 C CA . THR A 1 101 ? 10.434 30.331 9.117 1.00 14.79 101 THR A CA 1
ATOM 779 C C . THR A 1 101 ? 9.003 30.567 8.651 1.00 15.32 101 THR A C 1
ATOM 780 O O . THR A 1 101 ? 8.305 31.443 9.173 1.00 13.57 101 THR A O 1
ATOM 784 N N . ILE A 1 102 ? 8.553 29.807 7.662 1.00 11.89 102 ILE A N 1
ATOM 785 C CA . ILE A 1 102 ? 7.269 30.093 7.026 1.00 11.33 102 ILE A CA 1
ATOM 786 C C . ILE A 1 102 ? 6.108 29.856 7.991 1.00 11.20 102 ILE A C 1
ATOM 787 O O . ILE A 1 102 ? 5.232 30.727 8.089 1.00 12.31 102 ILE A O 1
ATOM 792 N N . PRO A 1 103 ? 6.030 28.741 8.730 1.00 13.38 103 PRO A N 1
ATOM 793 C CA . PRO A 1 103 ? 4.881 28.594 9.644 1.00 11.35 103 PRO A CA 1
ATOM 794 C C . PRO A 1 103 ? 4.838 29.669 10.716 1.00 11.01 103 PRO A C 1
ATOM 795 O O . PRO A 1 103 ? 3.750 30.038 11.168 1.00 10.10 103 PRO A O 1
ATOM 799 N N . THR A 1 104 ? 5.992 30.200 11.119 1.00 11.30 104 THR A N 1
ATOM 800 C CA . THR A 1 104 ? 6.009 31.292 12.088 1.00 12.69 104 THR A CA 1
ATOM 801 C C . THR A 1 104 ? 5.471 32.574 11.469 1.00 9.20 104 THR A C 1
ATOM 802 O O . THR A 1 104 ? 4.676 33.288 12.095 1.00 10.51 104 THR A O 1
ATOM 806 N N . ALA A 1 105 ? 5.885 32.879 10.239 1.00 11.11 105 ALA A N 1
ATOM 807 C CA . ALA A 1 105 ? 5.317 34.022 9.529 1.00 10.49 105 ALA A CA 1
ATOM 808 C C . ALA A 1 105 ? 3.806 33.879 9.383 1.00 11.42 105 ALA A C 1
ATOM 809 O O . ALA A 1 105 ? 3.056 34.832 9.626 1.00 10.59 105 ALA A O 1
ATOM 811 N N . GLU A 1 106 ? 3.339 32.684 8.989 1.00 9.56 106 GLU A N 1
ATOM 812 C CA . GLU A 1 106 ? 1.897 32.468 8.838 1.00 11.12 106 GLU A CA 1
ATOM 813 C C . GLU A 1 106 ? 1.165 32.664 10.163 1.00 9.29 106 GLU A C 1
ATOM 814 O O . GLU A 1 106 ? 0.100 33.297 10.205 1.00 8.91 106 GLU A O 1
ATOM 820 N N . LEU A 1 107 ? 1.714 32.116 11.256 1.00 10.04 107 LEU A N 1
ATOM 821 C CA . LEU A 1 107 ? 1.084 32.279 12.563 1.00 11.66 107 LEU A CA 1
ATOM 822 C C . LEU A 1 107 ? 1.054 33.741 12.986 1.00 11.33 107 LEU A C 1
ATOM 823 O O . LEU A 1 107 ? 0.066 34.202 13.573 1.00 10.15 107 LEU A O 1
ATOM 828 N N . THR A 1 108 ? 2.120 34.486 12.696 1.00 11.15 108 THR A N 1
ATOM 829 C CA . THR A 1 108 ? 2.161 35.901 13.075 1.00 10.14 108 THR A CA 1
ATOM 830 C C . THR A 1 108 ? 1.032 36.679 12.410 1.00 9.55 108 THR A C 1
ATOM 831 O O . THR A 1 108 ? 0.422 37.558 13.026 1.00 10.51 108 THR A O 1
ATOM 835 N N . ILE A 1 109 ? 0.761 36.387 11.137 1.00 9.57 109 ILE A N 1
ATOM 836 C CA . ILE A 1 109 ? -0.346 37.030 10.442 1.00 8.29 109 ILE A CA 1
ATOM 837 C C . ILE A 1 109 ? -1.681 36.590 11.041 1.00 9.48 109 ILE A C 1
ATOM 838 O O . ILE A 1 109 ? -2.620 37.386 11.151 1.00 9.34 109 ILE A O 1
ATOM 843 N N . GLY A 1 110 ? -1.789 35.325 11.449 1.00 8.08 110 GLY A N 1
ATOM 844 C CA . GLY A 1 110 ? -2.993 34.897 12.152 1.00 8.77 110 GLY A CA 1
ATOM 845 C C . GLY A 1 110 ? -3.205 35.640 13.462 1.00 10.82 110 GLY A C 1
ATOM 846 O O . GLY A 1 110 ? -4.337 35.994 13.818 1.00 10.03 110 GLY A O 1
ATOM 847 N N . LEU A 1 111 ? -2.125 35.879 14.212 1.00 11.20 111 LEU A N 1
ATOM 848 C CA . LEU A 1 111 ? -2.270 36.648 15.445 1.00 9.92 111 LEU A CA 1
ATOM 849 C C . LEU A 1 111 ? -2.699 38.068 15.135 1.00 10.24 111 LEU A C 1
ATOM 850 O O . LEU A 1 111 ? -3.555 38.637 15.826 1.00 11.87 111 LEU A O 1
ATOM 855 N N . LEU A 1 112 ? -2.115 38.655 14.093 1.00 10.23 112 LEU A N 1
ATOM 856 C CA . LEU A 1 112 ? -2.497 40.006 13.687 1.00 11.32 112 LEU A CA 1
ATOM 857 C C . LEU A 1 112 ? -3.991 40.090 13.377 1.00 13.29 112 LEU A C 1
ATOM 858 O O . LEU A 1 112 ? -4.703 40.971 13.887 1.00 12.34 112 LEU A O 1
ATOM 863 N N . LEU A 1 113 ? -4.482 39.185 12.525 1.00 10.41 113 LEU A N 1
ATOM 864 C CA . LEU A 1 113 ? -5.890 39.232 12.132 1.00 12.82 113 LEU A CA 1
ATOM 865 C C . LEU A 1 113 ? -6.806 38.882 13.299 1.00 11.32 113 LEU A C 1
ATOM 866 O O . LEU A 1 113 ? -7.822 39.555 13.522 1.00 10.96 113 LEU A O 1
ATOM 871 N N . GLY A 1 114 ? -6.465 37.842 14.060 1.00 10.01 114 GLY A N 1
ATOM 872 C CA . GLY A 1 114 ? -7.307 37.459 15.180 1.00 11.12 114 GLY A CA 1
ATOM 873 C C . GLY A 1 114 ? -7.457 38.577 16.197 1.00 15.10 114 GLY A C 1
ATOM 874 O O . GLY A 1 114 ? -8.558 38.832 16.695 1.00 12.93 114 GLY A O 1
ATOM 875 N N . LEU A 1 115 ? -6.359 39.285 16.484 1.00 8.43 115 LEU A N 1
ATOM 876 C CA . LEU A 1 115 ? -6.381 40.335 17.501 1.00 13.12 115 LEU A CA 1
ATOM 877 C C . LEU A 1 115 ? -7.123 41.572 17.004 1.00 12.47 115 LEU A C 1
ATOM 878 O O . LEU A 1 115 ? -7.980 42.118 17.710 1.00 14.31 115 LEU A O 1
ATOM 883 N N . THR A 1 116 ? -6.826 42.019 15.778 1.00 11.67 116 THR A N 1
ATOM 884 C CA . THR A 1 116 ? -7.425 43.262 15.278 1.00 13.59 116 THR A CA 1
ATOM 885 C C . THR A 1 116 ? -8.892 43.112 14.893 1.00 13.49 116 THR A C 1
ATOM 886 O O . THR A 1 116 ? -9.587 44.124 14.757 1.00 13.64 116 THR A O 1
ATOM 890 N N . ARG A 1 117 ? -9.380 41.891 14.685 1.00 11.12 117 ARG A N 1
ATOM 891 C CA . ARG A 1 117 ? -10.777 41.691 14.325 1.00 11.54 117 ARG A CA 1
ATOM 892 C C . ARG A 1 117 ? -11.601 41.086 15.461 1.00 12.32 117 ARG A C 1
ATOM 893 O O . ARG A 1 117 ? -12.748 40.691 15.232 1.00 11.50 117 ARG A O 1
ATOM 901 N N . HIS A 1 118 ? -11.052 41.021 16.678 1.00 11.78 118 HIS A N 1
ATOM 902 C CA . HIS A 1 118 ? -11.788 40.567 17.868 1.00 12.28 118 HIS A CA 1
ATOM 903 C C . HIS A 1 118 ? -12.348 39.162 17.677 1.00 14.59 118 HIS A C 1
ATOM 904 O O . HIS A 1 118 ? -13.447 38.833 18.141 1.00 12.43 118 HIS A O 1
ATOM 911 N N . MET A 1 119 ? -11.586 38.318 16.990 1.00 10.96 119 MET A N 1
ATOM 912 C CA . MET A 1 119 ? -12.126 37.027 16.591 1.00 12.07 119 MET A CA 1
ATOM 913 C C . MET A 1 119 ? -12.336 36.103 17.781 1.00 15.49 119 MET A C 1
ATOM 914 O O . MET A 1 119 ? -13.279 35.304 17.780 1.00 14.98 119 MET A O 1
ATOM 919 N N . LEU A 1 120 ? -11.492 36.200 18.809 1.00 15.61 120 LEU A N 1
ATOM 920 C CA . LEU A 1 120 ? -11.671 35.340 19.978 1.00 21.12 120 LEU A CA 1
ATOM 921 C C . LEU A 1 120 ? -12.945 35.680 20.736 1.00 17.71 120 LEU A C 1
ATOM 922 O O . LEU A 1 120 ? -13.718 34.788 21.099 1.00 15.60 120 LEU A O 1
ATOM 927 N N . GLU A 1 121 ? -13.147 36.962 21.049 1.00 18.74 121 GLU A N 1
ATOM 928 C CA . GLU A 1 121 ? -14.407 37.343 21.676 1.00 17.75 121 GLU A CA 1
ATOM 929 C C . GLU A 1 121 ? -15.586 37.019 20.767 1.00 17.45 121 GLU A C 1
ATOM 930 O O . GLU A 1 121 ? -16.661 36.647 21.248 1.00 18.86 121 GLU A O 1
ATOM 936 N N . GLY A 1 122 ? -15.389 37.109 19.450 1.00 14.33 122 GLY A N 1
ATOM 937 C CA . GLY A 1 122 ? -16.447 36.726 18.529 1.00 12.99 122 GLY A CA 1
ATOM 938 C C . GLY A 1 122 ? -16.829 35.266 18.667 1.00 15.57 122 GLY A C 1
ATOM 939 O O . GLY A 1 122 ? -18.011 34.923 18.749 1.00 15.73 122 GLY A O 1
ATOM 940 N N . ASP A 1 123 ? -15.830 34.383 18.721 1.00 13.96 123 ASP A N 1
ATOM 941 C CA . ASP A 1 123 ? -16.134 32.967 18.907 1.00 15.66 123 ASP A CA 1
ATOM 942 C C . ASP A 1 123 ? -16.840 32.728 20.236 1.00 15.87 123 ASP A C 1
ATOM 943 O O . ASP A 1 123 ? -17.800 31.948 20.304 1.00 18.94 123 ASP A O 1
ATOM 948 N N . ARG A 1 124 ? -16.415 33.423 21.294 1.00 17.55 124 ARG A N 1
ATOM 949 C CA . ARG A 1 124 ? -17.078 33.262 22.590 1.00 20.94 124 ARG A CA 1
ATOM 950 C C . ARG A 1 124 ? -18.538 33.690 22.523 1.00 22.73 124 ARG A C 1
ATOM 951 O O . ARG A 1 124 ? -19.402 33.055 23.135 1.00 21.35 124 ARG A O 1
ATOM 959 N N . GLN A 1 125 ? -18.832 34.762 21.783 1.00 20.43 125 GLN A N 1
ATOM 960 C CA . GLN A 1 125 ? -20.219 35.188 21.624 1.00 21.39 125 GLN A CA 1
ATOM 961 C C . GLN A 1 125 ? -21.033 34.132 20.889 1.00 20.34 125 GLN A C 1
ATOM 962 O O . GLN A 1 125 ? -22.198 33.891 21.226 1.00 19.49 125 GLN A O 1
ATOM 968 N N . ILE A 1 126 ? -20.436 33.476 19.891 1.00 16.98 126 ILE A N 1
ATOM 969 C CA . ILE A 1 126 ? -21.156 32.422 19.184 1.00 17.03 126 ILE A CA 1
ATOM 970 C C . ILE A 1 126 ? -21.440 31.252 20.121 1.00 19.91 126 ILE A C 1
ATOM 971 O O . ILE A 1 126 ? -22.563 30.734 20.163 1.00 20.67 126 ILE A O 1
ATOM 976 N N . ARG A 1 127 ? -20.432 30.824 20.891 1.00 18.44 127 ARG A N 1
ATOM 977 C CA . ARG A 1 127 ? -20.596 29.675 21.787 1.00 20.63 127 ARG A CA 1
ATOM 978 C C . ARG A 1 127 ? -21.607 29.926 22.896 1.00 21.97 127 ARG A C 1
ATOM 979 O O . ARG A 1 127 ? -22.119 28.960 23.478 1.00 22.18 127 ARG A O 1
ATOM 987 N N . SER A 1 128 ? -21.881 31.192 23.222 1.00 21.81 128 SER A N 1
ATOM 988 C CA . SER A 1 128 ? -22.827 31.503 24.288 1.00 26.43 128 SER A CA 1
ATOM 989 C C . SER A 1 128 ? -24.231 31.009 23.972 1.00 28.21 128 SER A C 1
ATOM 990 O O . SER A 1 128 ? -25.039 30.843 24.892 1.00 30.39 128 SER A O 1
ATOM 993 N N . GLY A 1 129 ? -24.536 30.763 22.695 1.00 22.79 129 GLY A N 1
ATOM 994 C CA . GLY A 1 129 ? -25.877 30.442 22.265 1.00 24.63 129 GLY A CA 1
ATOM 995 C C . GLY A 1 129 ? -26.773 31.638 22.009 1.00 31.96 129 GLY A C 1
ATOM 996 O O . GLY A 1 129 ? -27.911 31.453 21.558 1.00 29.94 129 GLY A O 1
ATOM 997 N N . HIS A 1 130 ? -26.300 32.860 22.250 1.00 27.76 130 HIS A N 1
ATOM 998 C CA . HIS A 1 130 ? -27.151 34.037 22.137 1.00 30.59 130 HIS A CA 1
ATOM 999 C C . HIS A 1 130 ? -27.081 34.714 20.766 1.00 27.52 130 HIS A C 1
ATOM 1000 O O . HIS A 1 130 ? -27.682 35.779 20.587 1.00 27.79 130 HIS A O 1
ATOM 1007 N N . PHE A 1 131 ? -26.390 34.123 19.792 1.00 23.96 131 PHE A N 1
ATOM 1008 C CA . PHE A 1 131 ? -26.297 34.758 18.481 1.00 24.68 131 PHE A CA 1
ATOM 1009 C C . PHE A 1 131 ? -27.669 34.840 17.822 1.00 24.73 131 PHE A C 1
ATOM 1010 O O . PHE A 1 131 ? -28.389 33.842 17.708 1.00 18.21 131 PHE A O 1
ATOM 1018 N N . GLN A 1 132 ? -28.031 36.050 17.393 1.00 23.18 132 GLN A N 1
ATOM 1019 C CA . GLN A 1 132 ? -29.295 36.292 16.714 1.00 25.50 132 GLN A CA 1
ATOM 1020 C C . GLN A 1 132 ? -29.106 37.169 15.479 1.00 26.35 132 GLN A C 1
ATOM 1021 O O . GLN A 1 132 ? -30.068 37.760 14.983 1.00 27.59 132 GLN A O 1
ATOM 1027 N N . GLY A 1 133 ? -27.891 37.255 14.964 1.00 23.41 133 GLY A N 1
ATOM 1028 C CA . GLY A 1 133 ? -27.609 38.012 13.763 1.00 18.93 133 GLY A CA 1
ATOM 1029 C C . GLY A 1 133 ? -26.664 39.163 14.054 1.00 21.39 133 GLY A C 1
ATOM 1030 O O . GLY A 1 133 ? -26.143 39.320 15.159 1.00 18.60 133 GLY A O 1
ATOM 1031 N N . TRP A 1 134 ? -26.460 39.972 13.020 1.00 17.55 134 TRP A N 1
ATOM 1032 C CA . TRP A 1 134 ? -25.547 41.102 13.106 1.00 16.51 134 TRP A CA 1
ATOM 1033 C C . TRP A 1 134 ? -25.907 42.016 14.276 1.00 16.57 134 TRP A C 1
ATOM 1034 O O . TRP A 1 134 ? -27.081 42.231 14.585 1.00 15.78 134 TRP A O 1
ATOM 1045 N N . ARG A 1 135 ? -24.882 42.530 14.947 1.00 15.45 135 ARG A N 1
ATOM 1046 C CA . ARG A 1 135 ? -25.019 43.569 15.959 1.00 15.90 135 ARG A CA 1
ATOM 1047 C C . ARG A 1 135 ? -23.898 44.574 15.765 1.00 13.66 135 ARG A C 1
ATOM 1048 O O . ARG A 1 135 ? -22.821 44.218 15.262 1.00 14.99 135 ARG A O 1
ATOM 1056 N N . PRO A 1 136 ? -24.105 45.832 16.178 1.00 13.97 136 PRO A N 1
ATOM 1057 C CA . PRO A 1 136 ? -23.036 46.838 16.064 1.00 12.82 136 PRO A CA 1
ATOM 1058 C C . PRO A 1 136 ? -21.986 46.697 17.163 1.00 14.20 136 PRO A C 1
ATOM 1059 O O . PRO A 1 136 ? -21.780 47.602 17.973 1.00 16.65 136 PRO A O 1
ATOM 1063 N N . THR A 1 137 ? -21.316 45.534 17.207 1.00 14.08 137 THR A N 1
ATOM 1064 C CA . THR A 1 137 ? -20.284 45.269 18.214 1.00 16.33 137 THR A CA 1
ATOM 1065 C C . THR A 1 137 ? -19.068 44.616 17.572 1.00 16.62 137 THR A C 1
ATOM 1066 O O . THR A 1 137 ? -19.110 44.153 16.426 1.00 13.19 137 THR A O 1
ATOM 1070 N N . LEU A 1 138 ? -17.981 44.571 18.355 1.00 13.20 138 LEU A N 1
ATOM 1071 C CA . LEU A 1 138 ? -16.695 44.000 17.941 1.00 16.11 138 LEU A CA 1
ATOM 1072 C C . LEU A 1 138 ? -16.169 44.645 16.660 1.00 15.36 138 LEU A C 1
ATOM 1073 O O . LEU A 1 138 ? -15.539 43.991 15.825 1.00 14.29 138 LEU A O 1
ATOM 1078 N N . TYR A 1 139 ? -16.402 45.944 16.512 1.00 12.83 139 TYR A N 1
ATOM 1079 C CA . TYR A 1 139 ? -15.784 46.690 15.428 1.00 11.20 139 TYR A CA 1
ATOM 1080 C C . TYR A 1 139 ? -14.275 46.715 15.655 1.00 13.04 139 TYR A C 1
ATOM 1081 O O . TYR A 1 139 ? -13.811 47.153 16.711 1.00 15.90 139 TYR A O 1
ATOM 1090 N N . GLY A 1 140 ? -13.509 46.248 14.674 1.00 11.82 140 GLY A N 1
ATOM 1091 C CA . GLY A 1 140 ? -12.079 46.159 14.793 1.00 13.43 140 GLY A CA 1
ATOM 1092 C C . GLY A 1 140 ? -11.353 47.122 13.879 1.00 19.18 140 GLY A C 1
ATOM 1093 O O . GLY A 1 140 ? -11.921 48.093 13.368 1.00 15.02 140 GLY A O 1
ATOM 1094 N N . SER A 1 141 ? -10.072 46.843 13.663 1.00 15.36 141 SER A N 1
ATOM 1095 C CA . SER A 1 141 ? -9.220 47.645 12.802 1.00 17.70 141 SER A CA 1
ATOM 1096 C C . SER A 1 141 ? -8.858 46.827 11.568 1.00 17.97 141 SER A C 1
ATOM 1097 O O . SER A 1 141 ? -8.421 45.680 11.693 1.00 15.55 141 SER A O 1
ATOM 1100 N N . GLY A 1 142 ? -9.059 47.402 10.377 1.00 17.30 142 GLY A N 1
ATOM 1101 C CA . GLY A 1 142 ? -8.721 46.696 9.152 1.00 20.02 142 GLY A CA 1
ATOM 1102 C C . GLY A 1 142 ? -7.246 46.830 8.767 1.00 18.99 142 GLY A C 1
ATOM 1103 O O . GLY A 1 142 ? -6.491 47.599 9.345 1.00 21.53 142 GLY A O 1
ATOM 1104 N N . LEU A 1 143 ? -6.834 46.044 7.769 1.00 21.37 143 LEU A N 1
ATOM 1105 C CA . LEU A 1 143 ? -5.443 46.068 7.325 1.00 17.94 143 LEU A CA 1
ATOM 1106 C C . LEU A 1 143 ? -5.215 47.063 6.185 1.00 20.94 143 LEU A C 1
ATOM 1107 O O . LEU A 1 143 ? -4.273 47.867 6.236 1.00 17.43 143 LEU A O 1
ATOM 1112 N N . THR A 1 144 ? -6.065 47.034 5.157 1.00 21.06 144 THR A N 1
ATOM 1113 C CA . THR A 1 144 ? -5.809 47.831 3.959 1.00 19.11 144 THR A CA 1
ATOM 1114 C C . THR A 1 144 ? -5.714 49.309 4.325 1.00 19.05 144 THR A C 1
ATOM 1115 O O . THR A 1 144 ? -6.490 49.811 5.143 1.00 20.48 144 THR A O 1
ATOM 1119 N N . GLY A 1 145 ? -4.697 49.987 3.785 1.00 15.56 145 GLY A N 1
ATOM 1120 C CA . GLY A 1 145 ? -4.453 51.380 4.096 1.00 21.65 145 GLY A CA 1
ATOM 1121 C C . GLY A 1 145 ? -3.706 51.652 5.388 1.00 22.26 145 GLY A C 1
ATOM 1122 O O . GLY A 1 145 ? -3.295 52.796 5.609 1.00 25.29 145 GLY A O 1
ATOM 1123 N N . LYS A 1 146 ? -3.510 50.653 6.250 1.00 15.70 146 LYS A N 1
ATOM 1124 C CA . LYS A 1 146 ? -2.804 50.875 7.501 1.00 15.75 146 LYS A CA 1
ATOM 1125 C C . LYS A 1 146 ? -1.298 50.674 7.316 1.00 19.95 146 LYS A C 1
ATOM 1126 O O . LYS A 1 146 ? -0.827 50.137 6.305 1.00 17.86 146 LYS A O 1
ATOM 1132 N N . THR A 1 147 ? -0.542 51.113 8.320 1.00 17.27 147 THR A N 1
ATOM 1133 C CA . THR A 1 147 ? 0.918 51.070 8.301 1.00 17.08 147 THR A CA 1
ATOM 1134 C C . THR A 1 147 ? 1.392 49.982 9.255 1.00 18.37 147 THR A C 1
ATOM 1135 O O . THR A 1 147 ? 1.083 50.022 10.451 1.00 13.97 147 THR A O 1
ATOM 1139 N N . LEU A 1 148 ? 2.129 49.004 8.727 1.00 14.50 148 LEU A N 1
ATOM 1140 C CA . LEU A 1 148 ? 2.676 47.930 9.545 1.00 14.27 148 LEU A CA 1
ATOM 1141 C C . LEU A 1 148 ? 4.197 47.953 9.438 1.00 12.98 148 LEU A C 1
ATOM 1142 O O . LEU A 1 148 ? 4.742 48.073 8.335 1.00 15.99 148 LEU A O 1
ATOM 1147 N N . GLY A 1 149 ? 4.871 47.836 10.576 1.00 12.87 149 GLY A N 1
ATOM 1148 C CA . GLY A 1 149 ? 6.322 47.870 10.605 1.00 14.13 149 GLY A CA 1
ATOM 1149 C C . GLY A 1 149 ? 6.938 46.578 11.098 1.00 11.84 149 GLY A C 1
ATOM 1150 O O . GLY A 1 149 ? 6.539 46.033 12.131 1.00 14.09 149 GLY A O 1
ATOM 1151 N N . ILE A 1 150 ? 7.922 46.082 10.362 1.00 12.62 150 ILE A N 1
ATOM 1152 C CA . ILE A 1 150 ? 8.648 44.868 10.722 1.00 13.23 150 ILE A CA 1
ATOM 1153 C C . ILE A 1 150 ? 10.016 45.293 11.233 1.00 11.97 150 ILE A C 1
ATOM 1154 O O . ILE A 1 150 ? 10.789 45.903 10.493 1.00 14.54 150 ILE A O 1
ATOM 1159 N N . ILE A 1 151 ? 10.293 45.018 12.505 1.00 13.70 151 ILE A N 1
ATOM 1160 C CA . ILE A 1 151 ? 11.600 45.299 13.095 1.00 14.77 151 ILE A CA 1
ATOM 1161 C C . ILE A 1 151 ? 12.438 44.035 12.972 1.00 13.03 151 ILE A C 1
ATOM 1162 O O . ILE A 1 151 ? 12.229 43.073 13.712 1.00 14.44 151 ILE A O 1
ATOM 1167 N N . GLY A 1 152 ? 13.407 44.052 12.070 1.00 17.02 152 GLY A N 1
ATOM 1168 C CA . GLY A 1 152 ? 14.184 42.863 11.784 1.00 19.76 152 GLY A CA 1
ATOM 1169 C C . GLY A 1 152 ? 13.683 42.203 10.519 1.00 15.69 152 GLY A C 1
ATOM 1170 O O . GLY A 1 152 ? 12.710 41.442 10.547 1.00 18.99 152 GLY A O 1
ATOM 1171 N N . MET A 1 153 ? 14.323 42.515 9.401 1.00 19.29 153 MET A N 1
ATOM 1172 C CA . MET A 1 153 ? 13.943 41.986 8.094 1.00 15.48 153 MET A CA 1
ATOM 1173 C C . MET A 1 153 ? 14.831 40.799 7.714 1.00 19.18 153 MET A C 1
ATOM 1174 O O . MET A 1 153 ? 15.586 40.823 6.741 1.00 20.32 153 MET A O 1
ATOM 1179 N N . GLY A 1 154 ? 14.737 39.742 8.510 1.00 20.56 154 GLY A N 1
ATOM 1180 C CA . GLY A 1 154 ? 15.440 38.513 8.244 1.00 18.33 154 GLY A CA 1
ATOM 1181 C C . GLY A 1 154 ? 14.549 37.462 7.631 1.00 15.71 154 GLY A C 1
ATOM 1182 O O . GLY A 1 154 ? 13.614 37.772 6.885 1.00 14.59 154 GLY A O 1
ATOM 1183 N N . ALA A 1 155 ? 14.846 36.198 7.940 1.00 16.32 155 ALA A N 1
ATOM 1184 C CA . ALA A 1 155 ? 14.101 35.100 7.330 1.00 15.29 155 ALA A CA 1
ATOM 1185 C C . ALA A 1 155 ? 12.601 35.230 7.596 1.00 14.45 155 ALA A C 1
ATOM 1186 O O . ALA A 1 155 ? 11.794 35.231 6.658 1.00 12.96 155 ALA A O 1
ATOM 1188 N N . VAL A 1 156 ? 12.204 35.344 8.864 1.00 13.33 156 VAL A N 1
ATOM 1189 C CA . VAL A 1 156 ? 10.770 35.451 9.158 1.00 13.22 156 VAL A CA 1
ATOM 1190 C C . VAL A 1 156 ? 10.224 36.792 8.677 1.00 12.17 156 VAL A C 1
ATOM 1191 O O . VAL A 1 156 ? 9.137 36.861 8.093 1.00 13.28 156 VAL A O 1
ATOM 1195 N N . GLY A 1 157 ? 10.963 37.874 8.920 1.00 13.16 157 GLY A N 1
ATOM 1196 C CA . GLY A 1 157 ? 10.542 39.179 8.431 1.00 13.31 157 GLY A CA 1
ATOM 1197 C C . GLY A 1 157 ? 10.287 39.200 6.935 1.00 14.05 157 GLY A C 1
ATOM 1198 O O . GLY A 1 157 ? 9.279 39.744 6.478 1.00 13.97 157 GLY A O 1
ATOM 1199 N N . ARG A 1 158 ? 11.175 38.578 6.151 1.00 11.79 158 ARG A N 1
ATOM 1200 C CA . ARG A 1 158 ? 10.970 38.550 4.707 1.00 11.77 158 ARG A CA 1
ATOM 1201 C C . ARG A 1 158 ? 9.784 37.671 4.332 1.00 12.03 158 ARG A C 1
ATOM 1202 O O . ARG A 1 158 ? 9.079 37.961 3.362 1.00 11.88 158 ARG A O 1
ATOM 1210 N N . ALA A 1 159 ? 9.568 36.577 5.066 1.00 9.54 159 ALA A N 1
ATOM 1211 C CA . ALA A 1 159 ? 8.402 35.735 4.803 1.00 10.63 159 ALA A CA 1
ATOM 1212 C C . ALA A 1 159 ? 7.105 36.478 5.107 1.00 12.11 159 ALA A C 1
ATOM 1213 O O . ALA A 1 159 ? 6.105 36.314 4.398 1.00 13.39 159 ALA A O 1
ATOM 1215 N N . ILE A 1 160 ? 7.105 37.297 6.161 1.00 11.11 160 ILE A N 1
ATOM 1216 C CA . ILE A 1 160 ? 5.922 38.081 6.516 1.00 12.92 160 ILE A CA 1
ATOM 1217 C C . ILE A 1 160 ? 5.637 39.143 5.453 1.00 13.16 160 ILE A C 1
ATOM 1218 O O . ILE A 1 160 ? 4.494 39.301 5.006 1.00 11.95 160 ILE A O 1
ATOM 1223 N N . ALA A 1 161 ? 6.674 39.888 5.040 1.00 9.73 161 ALA A N 1
ATOM 1224 C CA . ALA A 1 161 ? 6.517 40.943 4.042 1.00 13.00 161 ALA A CA 1
ATOM 1225 C C . ALA A 1 161 ? 6.012 40.392 2.716 1.00 15.88 161 ALA A C 1
ATOM 1226 O O . ALA A 1 161 ? 5.151 41.002 2.068 1.00 16.26 161 ALA A O 1
ATOM 1228 N N . GLN A 1 162 ? 6.551 39.252 2.283 1.00 13.87 162 GLN A N 1
ATOM 1229 C CA . GLN A 1 162 ? 6.060 38.633 1.056 1.00 15.77 162 GLN A CA 1
ATOM 1230 C C . GLN A 1 162 ? 4.561 38.364 1.133 1.00 16.01 162 GLN A C 1
ATOM 1231 O O . GLN A 1 162 ? 3.826 38.594 0.165 1.00 16.04 162 GLN A O 1
ATOM 1237 N N . ARG A 1 163 ? 4.090 37.889 2.282 1.00 11.73 163 ARG A N 1
ATOM 1238 C CA . ARG A 1 163 ? 2.685 37.534 2.434 1.00 12.81 163 ARG A CA 1
ATOM 1239 C C . ARG A 1 163 ? 1.792 38.760 2.617 1.00 15.52 163 ARG A C 1
ATOM 1240 O O . ARG A 1 163 ? 0.669 38.790 2.095 1.00 18.38 163 ARG A O 1
ATOM 1248 N N . LEU A 1 164 ? 2.272 39.795 3.296 1.00 11.90 164 LEU A N 1
ATOM 1249 C CA . LEU A 1 164 ? 1.442 40.986 3.450 1.00 13.70 164 LEU A CA 1
ATOM 1250 C C . LEU A 1 164 ? 1.468 41.889 2.223 1.00 16.25 164 LEU A C 1
ATOM 1251 O O . LEU A 1 164 ? 0.673 42.835 2.153 1.00 14.91 164 LEU A O 1
ATOM 1256 N N . ALA A 1 165 ? 2.350 41.609 1.261 1.00 16.44 165 ALA A N 1
ATOM 1257 C CA . ALA A 1 165 ? 2.469 42.435 0.061 1.00 18.90 165 ALA A CA 1
ATOM 1258 C C . ALA A 1 165 ? 1.151 42.561 -0.695 1.00 19.97 165 ALA A C 1
ATOM 1259 O O . ALA A 1 165 ? 0.940 43.554 -1.395 1.00 16.37 165 ALA A O 1
ATOM 1261 N N . GLY A 1 166 ? 0.270 41.568 -0.591 1.00 19.26 166 GLY A N 1
ATOM 1262 C CA . GLY A 1 166 ? -1.000 41.607 -1.286 1.00 17.36 166 GLY A CA 1
ATOM 1263 C C . GLY A 1 166 ? -2.140 42.281 -0.548 1.00 17.32 166 GLY A C 1
ATOM 1264 O O . GLY A 1 166 ? -3.259 42.313 -1.066 1.00 16.12 166 GLY A O 1
ATOM 1265 N N . PHE A 1 167 ? -1.896 42.833 0.641 1.00 12.23 167 PHE A N 1
ATOM 1266 C CA . PHE A 1 167 ? -2.959 43.334 1.505 1.00 13.67 167 PHE A CA 1
ATOM 1267 C C . PHE A 1 167 ? -3.159 44.841 1.402 1.00 18.17 167 PHE A C 1
ATOM 1268 O O . PHE A 1 167 ? -3.906 45.410 2.207 1.00 15.38 167 PHE A O 1
ATOM 1276 N N . GLU A 1 168 ? -2.505 45.493 0.440 1.00 16.19 168 GLU A N 1
ATOM 1277 C CA . GLU A 1 168 ? -2.707 46.921 0.174 1.00 17.34 168 GLU A CA 1
ATOM 1278 C C . GLU A 1 168 ? -2.437 47.759 1.418 1.00 16.82 168 GLU A C 1
ATOM 1279 O O . GLU A 1 168 ? -3.172 48.695 1.733 1.00 19.04 168 GLU A O 1
ATOM 1285 N N . MET A 1 169 ? -1.389 47.405 2.148 1.00 14.47 169 MET A N 1
ATOM 1286 C CA . MET A 1 169 ? -0.969 48.150 3.323 1.00 15.58 169 MET A CA 1
ATOM 1287 C C . MET A 1 169 ? 0.226 49.029 2.982 1.00 16.67 169 MET A C 1
ATOM 1288 O O . MET A 1 169 ? 0.787 48.960 1.889 1.00 18.72 169 MET A O 1
ATOM 1293 N N . ASN A 1 170 ? 0.627 49.845 3.947 1.00 15.74 170 ASN A N 1
ATOM 1294 C CA . ASN A 1 170 ? 1.873 50.605 3.870 1.00 20.77 170 ASN A CA 1
ATOM 1295 C C . ASN A 1 170 ? 2.893 49.881 4.745 1.00 18.25 170 ASN A C 1
ATOM 1296 O O . ASN A 1 170 ? 2.802 49.924 5.972 1.00 20.06 170 ASN A O 1
ATOM 1301 N N . LEU A 1 171 ? 3.837 49.175 4.125 1.00 16.72 171 LEU A N 1
ATOM 1302 C CA . LEU A 1 171 ? 4.753 48.306 4.860 1.00 17.42 171 LEU A CA 1
ATOM 1303 C C . LEU A 1 171 ? 6.093 49.000 5.067 1.00 15.67 171 LEU A C 1
ATOM 1304 O O . LEU A 1 171 ? 6.706 49.463 4.104 1.00 16.65 171 LEU A O 1
ATOM 1309 N N . LEU A 1 172 ? 6.539 49.068 6.321 1.00 15.32 172 LEU A N 1
ATOM 1310 C CA . LEU A 1 172 ? 7.839 49.620 6.680 1.00 16.65 172 LEU A CA 1
ATOM 1311 C C . LEU A 1 172 ? 8.688 48.538 7.327 1.00 15.29 172 LEU A C 1
ATOM 1312 O O . LEU A 1 172 ? 8.165 47.577 7.902 1.00 15.91 172 LEU A O 1
ATOM 1317 N N . TYR A 1 173 ? 10.006 48.699 7.240 1.00 13.11 173 TYR A N 1
ATOM 1318 C CA . TYR A 1 173 ? 10.890 47.835 8.001 1.00 13.81 173 TYR A CA 1
ATOM 1319 C C . TYR A 1 173 ? 12.123 48.607 8.444 1.00 16.38 173 TYR A C 1
ATOM 1320 O O . TYR A 1 173 ? 12.523 49.590 7.813 1.00 16.68 173 TYR A O 1
ATOM 1329 N N . CYS A 1 174 ? 12.727 48.143 9.531 1.00 15.77 174 CYS A N 1
ATOM 1330 C CA . CYS A 1 174 ? 14.056 48.600 9.902 1.00 18.14 174 CYS A CA 1
ATOM 1331 C C . CYS A 1 174 ? 14.952 47.392 10.119 1.00 16.30 174 CYS A C 1
ATOM 1332 O O . CYS A 1 174 ? 14.503 46.335 10.565 1.00 16.81 174 CYS A O 1
ATOM 1335 N N . ASP A 1 175 ? 16.229 47.566 9.796 1.00 16.36 175 ASP A N 1
ATOM 1336 C CA . ASP A 1 175 ? 17.224 46.504 9.871 1.00 18.98 175 ASP A CA 1
ATOM 1337 C C . ASP A 1 175 ? 18.561 47.148 9.539 1.00 18.07 175 ASP A C 1
ATOM 1338 O O . ASP A 1 175 ? 18.630 47.961 8.610 1.00 20.47 175 ASP A O 1
ATOM 1343 N N . PRO A 1 176 ? 19.634 46.834 10.259 1.00 20.87 176 PRO A N 1
ATOM 1344 C CA . PRO A 1 176 ? 20.955 47.333 9.831 1.00 23.25 176 PRO A CA 1
ATOM 1345 C C . PRO A 1 176 ? 21.395 46.785 8.481 1.00 22.61 176 PRO A C 1
ATOM 1346 O O . PRO A 1 176 ? 22.290 47.364 7.853 1.00 23.01 176 PRO A O 1
ATOM 1350 N N . ILE A 1 177 ? 20.780 45.708 7.999 1.00 19.45 177 ILE A N 1
ATOM 1351 C CA . ILE A 1 177 ? 21.061 45.143 6.686 1.00 21.95 177 ILE A CA 1
ATOM 1352 C C . ILE A 1 177 ? 19.843 45.399 5.795 1.00 19.70 177 ILE A C 1
ATOM 1353 O O . ILE A 1 177 ? 18.796 44.760 5.986 1.00 20.58 177 ILE A O 1
ATOM 1358 N N . PRO A 1 178 ? 19.942 46.268 4.799 1.00 18.47 178 PRO A N 1
ATOM 1359 C CA . PRO A 1 178 ? 18.795 46.522 3.918 1.00 19.70 178 PRO A CA 1
ATOM 1360 C C . PRO A 1 178 ? 18.562 45.411 2.907 1.00 21.32 178 PRO A C 1
ATOM 1361 O O . PRO A 1 178 ? 19.497 44.749 2.441 1.00 19.22 178 PRO A O 1
ATOM 1365 N N . LEU A 1 179 ? 17.283 45.219 2.567 1.00 14.68 179 LEU A N 1
ATOM 1366 C CA . LEU A 1 179 ? 16.931 44.451 1.383 1.00 14.74 179 LEU A CA 1
ATOM 1367 C C . LEU A 1 179 ? 17.441 45.155 0.135 1.00 18.91 179 LEU A C 1
ATOM 1368 O O . LEU A 1 179 ? 17.743 46.348 0.146 1.00 19.05 179 LEU A O 1
ATOM 1373 N N . ASN A 1 180 ? 17.515 44.414 -0.965 1.00 16.05 180 ASN A N 1
ATOM 1374 C CA . ASN A 1 180 ? 17.933 45.050 -2.202 1.00 19.97 180 ASN A CA 1
ATOM 1375 C C . ASN A 1 180 ? 16.722 45.677 -2.901 1.00 20.77 180 ASN A C 1
ATOM 1376 O O . ASN A 1 180 ? 15.579 45.567 -2.448 1.00 19.15 180 ASN A O 1
ATOM 1381 N N . ALA A 1 181 ? 16.981 46.355 -4.020 1.00 20.77 181 ALA A N 1
ATOM 1382 C CA . ALA A 1 181 ? 15.932 47.119 -4.689 1.00 24.41 181 ALA A CA 1
ATOM 1383 C C . ALA A 1 181 ? 14.852 46.207 -5.262 1.00 22.13 181 ALA A C 1
ATOM 1384 O O . ALA A 1 181 ? 13.663 46.553 -5.252 1.00 22.41 181 ALA A O 1
ATOM 1386 N N . GLU A 1 182 ? 15.244 45.045 -5.780 1.00 21.27 182 GLU A N 1
ATOM 1387 C CA . GLU A 1 182 ? 14.257 44.115 -6.317 1.00 21.07 182 GLU A CA 1
ATOM 1388 C C . GLU A 1 182 ? 13.304 43.633 -5.226 1.00 20.39 182 GLU A C 1
ATOM 1389 O O . GLU A 1 182 ? 12.090 43.526 -5.450 1.00 20.32 182 GLU A O 1
ATOM 1395 N N . GLN A 1 183 ? 13.834 43.351 -4.032 1.00 20.86 183 GLN A N 1
ATOM 1396 C CA . GLN A 1 183 ? 12.992 42.878 -2.934 1.00 17.76 183 GLN A CA 1
ATOM 1397 C C . GLN A 1 183 ? 12.072 43.977 -2.416 1.00 19.95 183 GLN A C 1
ATOM 1398 O O . GLN A 1 183 ? 10.889 43.729 -2.147 1.00 18.98 183 GLN A O 1
ATOM 1404 N N . GLU A 1 184 ? 12.599 45.191 -2.236 1.00 20.55 184 GLU A N 1
ATOM 1405 C CA . GLU A 1 184 ? 11.760 46.275 -1.728 1.00 19.65 184 GLU A CA 1
ATOM 1406 C C . GLU A 1 184 ? 10.627 46.585 -2.701 1.00 19.65 184 GLU A C 1
ATOM 1407 O O . GLU A 1 184 ? 9.497 46.860 -2.282 1.00 18.19 184 GLU A O 1
ATOM 1413 N N . LYS A 1 185 ? 10.897 46.507 -4.005 1.00 20.90 185 LYS A N 1
ATOM 1414 C CA . LYS A 1 185 ? 9.847 46.726 -4.997 1.00 21.71 185 LYS A CA 1
ATOM 1415 C C . LYS A 1 185 ? 8.855 45.563 -5.041 1.00 22.63 185 LYS A C 1
ATOM 1416 O O . LYS A 1 185 ? 7.647 45.778 -5.202 1.00 22.92 185 LYS A O 1
ATOM 1422 N N . ALA A 1 186 ? 9.347 44.327 -4.920 1.00 18.56 186 ALA A N 1
ATOM 1423 C CA . ALA A 1 186 ? 8.468 43.163 -4.988 1.00 20.76 186 ALA A CA 1
ATOM 1424 C C . ALA A 1 186 ? 7.406 43.206 -3.898 1.00 21.86 186 ALA A C 1
ATOM 1425 O O . ALA A 1 186 ? 6.230 42.933 -4.157 1.00 19.06 186 ALA A O 1
ATOM 1427 N N . TRP A 1 187 ? 7.794 43.566 -2.679 1.00 18.95 187 TRP A N 1
ATOM 1428 C CA . TRP A 1 187 ? 6.869 43.575 -1.551 1.00 20.79 187 TRP A CA 1
ATOM 1429 C C . TRP A 1 187 ? 6.398 44.971 -1.170 1.00 19.56 187 TRP A C 1
ATOM 1430 O O . TRP A 1 187 ? 5.630 45.107 -0.216 1.00 22.33 187 TRP A O 1
ATOM 1441 N N . HIS A 1 188 ? 6.833 46.005 -1.885 1.00 20.29 188 HIS A N 1
ATOM 1442 C CA . HIS A 1 188 ? 6.476 47.390 -1.575 1.00 22.52 188 HIS A CA 1
ATOM 1443 C C . HIS A 1 188 ? 6.746 47.722 -0.108 1.00 25.16 188 HIS A C 1
ATOM 1444 O O . HIS A 1 188 ? 5.886 48.243 0.610 1.00 22.60 188 HIS A O 1
ATOM 1451 N N . VAL A 1 189 ? 7.956 47.407 0.346 1.00 19.61 189 VAL A N 1
ATOM 1452 C CA . VAL A 1 189 ? 8.372 47.671 1.718 1.00 15.38 189 VAL A CA 1
ATOM 1453 C C . VAL A 1 189 ? 9.423 48.768 1.693 1.00 22.74 189 VAL A C 1
ATOM 1454 O O . VAL A 1 189 ? 10.329 48.751 0.851 1.00 25.27 189 VAL A O 1
ATOM 1458 N N . GLN A 1 190 ? 9.294 49.730 2.602 1.00 19.62 190 GLN A N 1
ATOM 1459 C CA . GLN A 1 190 ? 10.207 50.867 2.674 1.00 20.69 190 GLN A CA 1
ATOM 1460 C C . GLN A 1 190 ? 11.044 50.798 3.941 1.00 17.37 190 GLN A C 1
ATOM 1461 O O . GLN A 1 190 ? 10.512 50.581 5.031 1.00 15.67 190 GLN A O 1
ATOM 1467 N N . ARG A 1 191 ? 12.355 50.991 3.791 1.00 14.92 191 ARG A N 1
ATOM 1468 C CA . ARG A 1 191 ? 13.259 50.986 4.927 1.00 17.06 191 ARG A CA 1
ATOM 1469 C C . ARG A 1 191 ? 13.196 52.322 5.655 1.00 18.27 191 ARG A C 1
ATOM 1470 O O . ARG A 1 191 ? 13.214 53.385 5.021 1.00 20.39 191 ARG A O 1
ATOM 1478 N N . VAL A 1 192 ? 13.114 52.261 6.987 1.00 16.10 192 VAL A N 1
ATOM 1479 C CA . VAL A 1 192 ? 13.121 53.424 7.865 1.00 19.39 192 VAL A CA 1
ATOM 1480 C C . VAL A 1 192 ? 13.965 53.075 9.082 1.00 22.63 192 VAL A C 1
ATOM 1481 O O . VAL A 1 192 ? 14.394 51.933 9.256 1.00 17.83 192 VAL A O 1
ATOM 1485 N N . THR A 1 193 ? 14.216 54.079 9.923 1.00 18.15 193 THR A N 1
ATOM 1486 C CA . THR A 1 193 ? 14.841 53.834 11.214 1.00 18.77 193 THR A CA 1
ATOM 1487 C C . THR A 1 193 ? 13.812 53.284 12.202 1.00 17.41 193 THR A C 1
ATOM 1488 O O . THR A 1 193 ? 1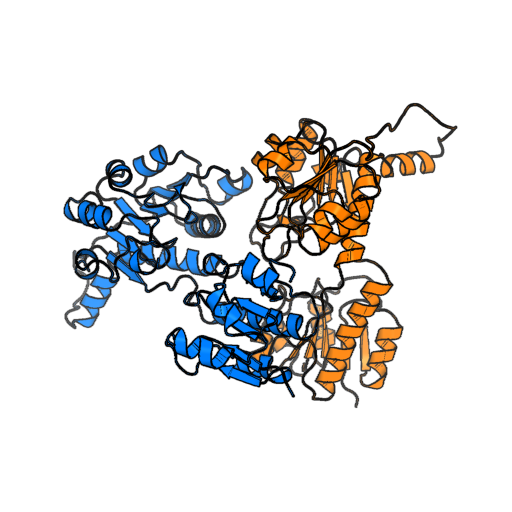2.601 53.365 11.985 1.00 19.88 193 THR A O 1
ATOM 1492 N N . LEU A 1 194 ? 14.304 52.738 13.317 1.00 16.54 194 LEU A N 1
ATOM 1493 C CA . LEU A 1 194 ? 13.400 52.204 14.329 1.00 19.49 194 LEU A CA 1
ATOM 1494 C C . LEU A 1 194 ? 12.520 53.303 14.915 1.00 22.79 194 LEU A C 1
ATOM 1495 O O . LEU A 1 194 ? 11.320 53.099 15.135 1.00 19.76 194 LEU A O 1
ATOM 1500 N N . ASP A 1 195 ? 13.093 54.483 15.161 1.00 21.26 195 ASP A N 1
ATOM 1501 C CA . ASP A 1 195 ? 12.284 55.599 15.646 1.00 21.34 195 ASP A CA 1
ATOM 1502 C C . ASP A 1 195 ? 11.200 55.987 14.645 1.00 17.32 195 ASP A C 1
ATOM 1503 O O . ASP A 1 195 ? 10.067 56.290 15.040 1.00 17.79 195 ASP A O 1
ATOM 1508 N N . GLU A 1 196 ? 11.524 56.008 13.350 1.00 16.72 196 GLU A N 1
ATOM 1509 C CA . GLU A 1 196 ? 10.502 56.338 12.358 1.00 21.29 196 GLU A CA 1
ATOM 1510 C C . GLU A 1 196 ? 9.443 55.251 12.302 1.00 24.00 196 GLU A C 1
ATOM 1511 O O . GLU A 1 196 ? 8.249 55.542 12.155 1.00 21.92 196 GLU A O 1
ATOM 1517 N N . LEU A 1 197 ? 9.872 53.992 12.410 1.00 17.92 197 LEU A N 1
ATOM 1518 C CA . LEU A 1 197 ? 8.934 52.879 12.431 1.00 17.39 197 LEU A CA 1
ATOM 1519 C C . LEU A 1 197 ? 7.951 53.016 13.588 1.00 18.40 197 LEU A C 1
ATOM 1520 O O . LEU A 1 197 ? 6.732 52.979 13.389 1.00 20.15 197 LEU A O 1
ATOM 1525 N N . LEU A 1 198 ? 8.466 53.185 14.811 1.00 19.05 198 LEU A N 1
ATOM 1526 C CA . LEU A 1 198 ? 7.592 53.300 15.973 1.00 20.82 198 LEU A CA 1
ATOM 1527 C C . LEU A 1 198 ? 6.650 54.491 15.851 1.00 20.92 198 LEU A C 1
ATOM 1528 O O . LEU A 1 198 ? 5.505 54.428 16.318 1.00 20.30 198 LEU A O 1
ATOM 1533 N N . GLU A 1 199 ? 7.098 55.562 15.192 1.00 21.62 199 GLU A N 1
ATOM 1534 C CA . GLU A 1 199 ? 6.284 56.770 15.070 1.00 24.61 199 GLU A CA 1
ATOM 1535 C C . GLU A 1 199 ? 5.093 56.571 14.134 1.00 25.00 199 GLU A C 1
ATOM 1536 O O . GLU A 1 199 ? 3.983 57.042 14.424 1.00 23.12 199 GLU A O 1
ATOM 1542 N N . LYS A 1 200 ? 5.298 55.880 13.011 1.00 18.12 200 LYS A N 1
ATOM 1543 C CA . LYS A 1 200 ? 4.337 55.864 11.913 1.00 20.29 200 LYS A CA 1
ATOM 1544 C C . LYS A 1 200 ? 3.375 54.676 11.924 1.00 21.71 200 LYS A C 1
ATOM 1545 O O . LYS A 1 200 ? 2.380 54.707 11.190 1.00 17.81 200 LYS A O 1
ATOM 1551 N N . CYS A 1 201 ? 3.640 53.629 12.700 1.00 18.10 201 CYS A N 1
ATOM 1552 C CA . CYS A 1 201 ? 2.960 52.349 12.494 1.00 16.65 201 CYS A CA 1
ATOM 1553 C C . CYS A 1 201 ? 1.670 52.221 13.295 1.00 17.44 201 CYS A C 1
ATOM 1554 O O . CYS A 1 201 ? 1.597 52.615 14.464 1.00 18.47 201 CYS A O 1
ATOM 1557 N N . ASP A 1 202 ? 0.652 51.643 12.647 1.00 17.54 202 ASP A N 1
ATOM 1558 C CA . ASP A 1 202 ? -0.518 51.147 13.360 1.00 17.48 202 ASP A CA 1
ATOM 1559 C C . ASP A 1 202 ? -0.248 49.789 13.991 1.00 15.49 202 ASP A C 1
ATOM 1560 O O . ASP A 1 202 ? -0.789 49.473 15.058 1.00 13.31 202 ASP A O 1
ATOM 1565 N N . TYR A 1 203 ? 0.588 48.981 13.345 1.00 14.28 203 TYR A N 1
ATOM 1566 C CA . TYR A 1 203 ? 0.910 47.634 13.787 1.00 12.51 203 TYR A CA 1
ATOM 1567 C C . TYR A 1 203 ? 2.428 47.491 13.814 1.00 10.05 203 TYR A C 1
ATOM 1568 O O . TYR A 1 203 ? 3.094 47.860 12.849 1.00 12.86 203 TYR A O 1
ATOM 1577 N N . VAL A 1 204 ? 2.970 46.965 14.906 1.00 11.59 204 VAL A N 1
ATOM 1578 C CA . VAL A 1 204 ? 4.414 46.792 15.051 1.00 13.68 204 VAL A CA 1
ATOM 1579 C C . VAL A 1 204 ? 4.707 45.314 15.296 1.00 11.94 204 VAL A C 1
ATOM 1580 O O . VAL A 1 204 ? 4.113 44.695 16.187 1.00 14.78 204 VAL A O 1
ATOM 1584 N N . VAL A 1 205 ? 5.614 44.757 14.501 1.00 13.10 205 VAL A N 1
ATOM 1585 C CA . VAL A 1 205 ? 5.911 43.326 14.534 1.00 14.75 205 VAL A CA 1
ATOM 1586 C C . VAL A 1 205 ? 7.409 43.119 14.700 1.00 11.42 205 VAL A C 1
ATOM 1587 O O . VAL A 1 205 ? 8.153 43.189 13.711 1.00 12.77 205 VAL A O 1
ATOM 1591 N N . PRO A 1 206 ? 7.893 42.872 15.920 1.00 15.66 206 PRO A N 1
ATOM 1592 C CA . PRO A 1 206 ? 9.331 42.626 16.119 1.00 14.71 206 PRO A CA 1
ATOM 1593 C C . PRO A 1 206 ? 9.711 41.213 15.688 1.00 17.70 206 PRO A C 1
ATOM 1594 O O . PRO A 1 206 ? 9.040 40.238 16.042 1.00 16.55 206 PRO A O 1
ATOM 1598 N N . MET A 1 207 ? 10.782 41.110 14.905 1.00 14.33 207 MET A N 1
ATOM 1599 C CA . MET A 1 207 ? 11.298 39.818 14.451 1.00 19.06 207 MET A CA 1
ATOM 1600 C C . MET A 1 207 ? 12.826 39.842 14.461 1.00 17.07 207 MET A C 1
ATOM 1601 O O . MET A 1 207 ? 13.490 39.514 13.477 1.00 20.53 207 MET A O 1
ATOM 1606 N N . VAL A 1 208 ? 13.393 40.246 15.592 1.00 19.62 208 VAL A N 1
ATOM 1607 C CA . VAL A 1 208 ? 14.843 40.291 15.766 1.00 23.96 208 VAL A CA 1
ATOM 1608 C C . VAL A 1 208 ? 15.292 39.078 16.568 1.00 25.90 208 VAL A C 1
ATOM 1609 O O . VAL A 1 208 ? 14.492 38.483 17.305 1.00 26.40 208 VAL A O 1
ATOM 1613 N N . PRO A 1 209 ? 16.548 38.672 16.455 1.00 26.57 209 PRO A N 1
ATOM 1614 C CA . PRO A 1 209 ? 17.059 37.654 17.369 1.00 30.86 209 PRO A CA 1
ATOM 1615 C C . PRO A 1 209 ? 17.220 38.247 18.755 1.00 36.49 209 PRO A C 1
ATOM 1616 O O . PRO A 1 209 ? 17.434 39.453 18.920 1.00 31.32 209 PRO A O 1
ATOM 1620 N N . MET A 1 210 ? 17.060 37.397 19.763 1.00 36.95 210 MET A N 1
ATOM 1621 C CA . MET A 1 210 ? 17.316 37.842 21.125 1.00 41.10 210 MET A CA 1
ATOM 1622 C C . MET A 1 210 ? 18.820 37.977 21.314 1.00 39.88 210 MET A C 1
ATOM 1623 O O . MET A 1 210 ? 19.574 37.028 21.081 1.00 38.92 210 MET A O 1
ATOM 1628 N N . ALA A 1 211 ? 19.253 39.183 21.672 1.00 38.52 211 ALA A N 1
ATOM 1629 C CA . ALA A 1 211 ? 20.649 39.487 21.936 1.00 38.10 211 ALA A CA 1
ATOM 1630 C C . ALA A 1 211 ? 20.682 40.553 23.023 1.00 38.95 211 ALA A C 1
ATOM 1631 O O . ALA A 1 211 ? 19.649 41.113 23.404 1.00 33.31 211 ALA A O 1
ATOM 1633 N N . ALA A 1 212 ? 21.884 40.823 23.537 1.00 40.54 212 ALA A N 1
ATOM 1634 C CA . ALA A 1 212 ? 22.026 41.851 24.564 1.00 38.51 212 ALA A CA 1
ATOM 1635 C C . ALA A 1 212 ? 21.352 43.148 24.136 1.00 36.37 212 ALA A C 1
ATOM 1636 O O . ALA A 1 212 ? 20.656 43.792 24.929 1.00 32.96 212 ALA A O 1
ATOM 1638 N N . GLU A 1 213 ? 21.511 43.508 22.861 1.00 35.76 213 GLU A N 1
ATOM 1639 C CA . GLU A 1 213 ? 21.005 44.755 22.304 1.00 30.06 213 GLU A CA 1
ATOM 1640 C C . GLU A 1 213 ? 19.492 44.748 22.107 1.00 34.69 213 GLU A C 1
ATOM 1641 O O . GLU A 1 213 ? 18.891 45.819 21.959 1.00 32.40 213 GLU A O 1
ATOM 1647 N N . THR A 1 214 ? 18.862 43.577 22.074 1.00 33.26 214 THR A N 1
ATOM 1648 C CA . THR A 1 214 ? 17.425 43.485 21.837 1.00 30.70 214 THR A CA 1
ATOM 1649 C C . THR A 1 214 ? 16.649 43.056 23.074 1.00 31.12 214 THR A C 1
ATOM 1650 O O . THR A 1 214 ? 15.424 42.895 22.998 1.00 30.07 214 THR A O 1
ATOM 1654 N N . LEU A 1 215 ? 17.322 42.880 24.213 1.00 32.18 215 LEU A N 1
ATOM 1655 C CA . LEU A 1 215 ? 16.625 42.619 25.465 1.00 30.43 215 LEU A CA 1
ATOM 1656 C C . LEU A 1 215 ? 15.730 43.805 25.801 1.00 29.67 215 LEU A C 1
ATOM 1657 O O . LEU A 1 215 ? 16.203 44.943 25.891 1.00 26.71 215 LEU A O 1
ATOM 1662 N N . HIS A 1 216 ? 14.429 43.539 25.936 1.00 29.37 216 HIS A N 1
ATOM 1663 C CA . HIS A 1 216 ? 13.430 44.575 26.204 1.00 26.63 216 HIS A CA 1
ATOM 1664 C C . HIS A 1 216 ? 13.526 45.717 25.199 1.00 25.82 216 HIS A C 1
ATOM 1665 O O . HIS A 1 216 ? 13.397 46.892 25.545 1.00 27.35 216 HIS A O 1
ATOM 1672 N N . LEU A 1 217 ? 13.766 45.358 23.934 1.00 26.24 217 LEU A N 1
ATOM 1673 C CA . LEU A 1 217 ? 13.791 46.342 22.858 1.00 27.89 217 LEU A CA 1
ATOM 1674 C C . LEU A 1 217 ? 12.492 47.133 22.800 1.00 28.26 217 LEU A C 1
ATOM 1675 O O . LEU A 1 217 ? 12.502 48.333 22.504 1.00 24.33 217 LEU A O 1
ATOM 1680 N N . ILE A 1 218 ? 11.364 46.474 23.058 1.00 22.21 218 ILE A N 1
ATOM 1681 C CA . ILE A 1 218 ? 10.071 47.150 23.146 1.00 24.94 218 ILE A CA 1
ATOM 1682 C C . ILE A 1 218 ? 9.814 47.337 24.636 1.00 25.85 218 ILE A C 1
ATOM 1683 O O . ILE A 1 218 ? 9.259 46.466 25.313 1.00 23.32 218 ILE A O 1
ATOM 1688 N N . ASP A 1 219 ? 10.249 48.485 25.156 1.00 27.18 219 ASP A N 1
ATOM 1689 C CA . ASP A 1 219 ? 10.119 48.832 26.566 1.00 27.61 219 ASP A CA 1
ATOM 1690 C C . ASP A 1 219 ? 9.200 50.053 26.691 1.00 27.46 219 ASP A C 1
ATOM 1691 O O . ASP A 1 219 ? 8.590 50.496 25.712 1.00 24.67 219 ASP A O 1
ATOM 1696 N N . ALA A 1 220 ? 9.099 50.599 27.909 1.00 28.41 220 ALA A N 1
ATOM 1697 C CA . ALA A 1 220 ? 8.228 51.753 28.113 1.00 26.28 220 ALA A CA 1
ATOM 1698 C C . ALA A 1 220 ? 8.628 52.918 27.214 1.00 25.18 220 ALA A C 1
ATOM 1699 O O . ALA A 1 220 ? 7.761 53.642 26.717 1.00 23.19 220 ALA A O 1
ATOM 1701 N N . THR A 1 221 ? 9.925 53.081 26.954 1.00 24.72 221 THR A N 1
ATOM 1702 C CA . THR A 1 221 ? 10.389 54.175 26.106 1.00 29.61 221 THR A CA 1
ATOM 1703 C C . THR A 1 221 ? 9.978 53.967 24.650 1.00 29.35 221 THR A C 1
ATOM 1704 O O . THR A 1 221 ? 9.622 54.927 23.954 1.00 23.61 221 THR A O 1
ATOM 1708 N N . ALA A 1 222 ? 10.033 52.727 24.164 1.00 25.84 222 ALA A N 1
ATOM 1709 C CA . ALA A 1 222 ? 9.586 52.466 22.801 1.00 24.73 222 ALA A CA 1
ATOM 1710 C C . ALA A 1 222 ? 8.076 52.615 22.686 1.00 22.38 222 ALA A C 1
ATOM 1711 O O . ALA A 1 222 ? 7.580 53.191 21.712 1.00 22.82 222 ALA A O 1
ATOM 1713 N N . LEU A 1 223 ? 7.325 52.106 23.668 1.00 21.12 223 LEU A N 1
ATOM 1714 C CA . LEU A 1 223 ? 5.874 52.213 23.590 1.00 21.82 223 LEU A CA 1
ATOM 1715 C C . LEU A 1 223 ? 5.429 53.669 23.647 1.00 25.11 223 LEU A C 1
ATOM 1716 O O . LEU A 1 223 ? 4.440 54.039 23.006 1.00 24.03 223 LEU A O 1
ATOM 1721 N N . ALA A 1 224 ? 6.168 54.514 24.369 1.00 24.30 224 ALA A N 1
ATOM 1722 C CA . ALA A 1 224 ? 5.824 55.929 24.422 1.00 23.22 224 ALA A CA 1
ATOM 1723 C C . ALA A 1 224 ? 5.962 56.601 23.060 1.00 24.73 224 ALA A C 1
ATOM 1724 O O . ALA A 1 224 ? 5.217 57.539 22.759 1.00 25.87 224 ALA A O 1
ATOM 1726 N N . LYS A 1 225 ? 6.895 56.143 22.221 1.00 20.94 225 LYS A N 1
ATOM 1727 C CA . LYS A 1 225 ? 6.992 56.675 20.866 1.00 23.00 225 LYS A CA 1
ATOM 1728 C C . LYS A 1 225 ? 5.914 56.143 19.928 1.00 21.79 225 LYS A C 1
ATOM 1729 O O . LYS A 1 225 ? 5.743 56.694 18.835 1.00 21.28 225 LYS A O 1
ATOM 1735 N N . MET A 1 226 ? 5.199 55.093 20.305 1.00 22.50 226 MET A N 1
ATOM 1736 C CA . MET A 1 226 ? 4.253 54.505 19.370 1.00 21.62 226 MET A CA 1
ATOM 1737 C C . MET A 1 226 ? 2.958 55.314 19.306 1.00 23.85 226 MET A C 1
ATOM 1738 O O . MET A 1 226 ? 2.648 56.134 20.175 1.00 24.78 226 MET A O 1
ATOM 1743 N N . LYS A 1 227 ? 2.213 55.082 18.231 1.00 23.11 227 LYS A N 1
ATOM 1744 C CA . LYS A 1 227 ? 0.932 55.736 18.021 1.00 21.87 227 LYS A CA 1
ATOM 1745 C C . LYS A 1 227 ? -0.096 55.236 19.030 1.00 23.24 227 LYS A C 1
ATOM 1746 O O . LYS A 1 227 ? -0.216 54.029 19.270 1.00 20.48 227 LYS A O 1
ATOM 1752 N N . THR A 1 228 ? -0.845 56.164 19.624 1.00 21.73 228 THR A N 1
ATOM 1753 C CA . THR A 1 228 ? -1.946 55.778 20.498 1.00 22.51 228 THR A CA 1
ATOM 1754 C C . THR A 1 228 ? -2.977 54.953 19.724 1.00 21.93 228 THR A C 1
ATOM 1755 O O . THR A 1 228 ? -3.399 55.332 18.628 1.00 21.25 228 THR A O 1
ATOM 1759 N N . GLY A 1 229 ? -3.370 53.813 20.294 1.00 21.96 229 GLY A N 1
ATOM 1760 C CA . GLY A 1 229 ? -4.275 52.893 19.622 1.00 20.66 229 GLY A CA 1
ATOM 1761 C C . GLY A 1 229 ? -3.605 51.909 18.683 1.00 23.10 229 GLY A C 1
ATOM 1762 O O . GLY A 1 229 ? -4.288 51.298 17.848 1.00 18.93 229 GLY A O 1
ATOM 1763 N N . SER A 1 230 ? -2.290 51.745 18.780 1.00 20.13 230 SER A N 1
ATOM 1764 C CA . SER A 1 230 ? -1.564 50.822 17.924 1.00 17.03 230 SER A CA 1
ATOM 1765 C C . SER A 1 230 ? -1.629 49.414 18.505 1.00 13.79 230 SER A C 1
ATOM 1766 O O . SER A 1 230 ? -2.064 49.199 19.641 1.00 13.85 230 SER A O 1
ATOM 1769 N N . TYR A 1 231 ? -1.196 48.438 17.703 1.00 14.91 231 TYR A N 1
ATOM 1770 C CA . TYR A 1 231 ? -1.149 47.050 18.129 1.00 11.20 231 TYR A CA 1
ATOM 1771 C C . TYR A 1 231 ? 0.266 46.515 17.990 1.00 11.62 231 TYR A C 1
ATOM 1772 O O . TYR A 1 231 ? 0.997 46.879 17.063 1.00 14.48 231 TYR A O 1
ATOM 1781 N N . LEU A 1 232 ? 0.618 45.603 18.888 1.00 12.48 232 LEU A N 1
ATOM 1782 C CA . LEU A 1 232 ? 1.935 44.982 18.919 1.00 11.90 232 LEU A CA 1
ATOM 1783 C C . LEU A 1 232 ? 1.754 43.471 18.833 1.00 10.96 232 LEU A C 1
ATOM 1784 O O . LEU A 1 232 ? 0.987 42.892 19.611 1.00 10.62 232 LEU A O 1
ATOM 1789 N N . ILE A 1 233 ? 2.444 42.844 17.879 1.00 13.23 233 ILE A N 1
ATOM 1790 C CA . ILE A 1 233 ? 2.339 41.406 17.606 1.00 14.27 233 ILE A CA 1
ATOM 1791 C C . ILE A 1 233 ? 3.712 40.785 17.836 1.00 15.53 233 ILE A C 1
ATOM 1792 O O . ILE A 1 233 ? 4.661 41.093 17.108 1.00 14.65 233 ILE A O 1
ATOM 1797 N N . ASN A 1 234 ? 3.813 39.876 18.799 1.00 12.27 234 ASN A N 1
ATOM 1798 C CA . ASN A 1 234 ? 5.118 39.368 19.211 1.00 15.84 234 ASN A CA 1
ATOM 1799 C C . ASN A 1 234 ? 5.172 37.857 19.042 1.00 13.31 234 ASN A C 1
ATOM 1800 O O . ASN A 1 234 ? 4.686 37.114 19.898 1.00 12.68 234 ASN A O 1
ATOM 1805 N N . ALA A 1 235 ? 5.811 37.403 17.972 1.00 13.68 235 ALA A N 1
ATOM 1806 C CA . ALA A 1 235 ? 6.102 35.983 17.829 1.00 15.78 235 ALA A CA 1
ATOM 1807 C C . ALA A 1 235 ? 7.598 35.732 17.696 1.00 17.13 235 ALA A C 1
ATOM 1808 O O . ALA A 1 235 ? 8.000 34.698 17.154 1.00 16.45 235 ALA A O 1
ATOM 1810 N N . CYS A 1 236 ? 8.436 36.672 18.140 1.00 16.35 236 CYS A N 1
ATOM 1811 C CA . CYS A 1 236 ? 9.868 36.459 17.986 1.00 18.06 236 CYS A CA 1
ATOM 1812 C C . CYS A 1 236 ? 10.401 35.739 19.219 1.00 22.57 236 CYS A C 1
ATOM 1813 O O . CYS A 1 236 ? 10.541 34.511 19.204 1.00 21.86 236 CYS A O 1
ATOM 1816 N N . ARG A 1 237 ? 10.664 36.466 20.301 1.00 23.14 237 ARG A N 1
ATOM 1817 C CA . ARG A 1 237 ? 11.231 35.827 21.482 1.00 28.52 237 ARG A CA 1
ATOM 1818 C C . ARG A 1 237 ? 10.764 36.557 22.731 1.00 25.37 237 ARG A C 1
ATOM 1819 O O . ARG A 1 237 ? 10.529 37.769 22.707 1.00 23.86 237 ARG A O 1
ATOM 1827 N N . GLY A 1 238 ? 10.652 35.796 23.828 1.00 27.05 238 GLY A N 1
ATOM 1828 C CA . GLY A 1 238 ? 9.876 36.244 24.977 1.00 27.80 238 GLY A CA 1
ATOM 1829 C C . GLY A 1 238 ? 10.348 37.554 25.582 1.00 31.59 238 GLY A C 1
ATOM 1830 O O . GLY A 1 238 ? 9.530 38.403 25.957 1.00 37.87 238 GLY A O 1
ATOM 1831 N N . SER A 1 239 ? 11.660 37.746 25.681 1.00 27.87 239 SER A N 1
ATOM 1832 C CA . SER A 1 239 ? 12.210 38.901 26.380 1.00 29.48 239 SER A CA 1
ATOM 1833 C C . SER A 1 239 ? 12.567 40.056 25.448 1.00 30.62 239 SER A C 1
ATOM 1834 O O . SER A 1 239 ? 13.165 41.041 25.897 1.00 30.20 239 SER A O 1
ATOM 1837 N N . VAL A 1 240 ? 12.202 39.975 24.165 1.00 23.11 240 VAL A N 1
ATOM 1838 C CA . VAL A 1 240 ? 12.357 41.138 23.298 1.00 27.94 240 VAL A CA 1
ATOM 1839 C C . VAL A 1 240 ? 11.350 42.223 23.668 1.00 25.93 240 VAL A C 1
ATOM 1840 O O . VAL A 1 240 ? 11.593 43.410 23.418 1.00 28.96 240 VAL A O 1
ATOM 1844 N N . VAL A 1 241 ? 10.252 41.850 24.315 1.00 23.78 241 VAL A N 1
ATOM 1845 C CA . VAL A 1 241 ? 9.202 42.776 24.715 1.00 25.17 241 VAL A CA 1
ATOM 1846 C C . VAL A 1 241 ? 9.129 42.801 26.237 1.00 27.34 241 VAL A C 1
ATOM 1847 O O . VAL A 1 241 ? 9.129 41.745 26.879 1.00 25.77 241 VAL A O 1
ATOM 1851 N N . ASP A 1 242 ? 9.062 44.004 26.812 1.00 27.15 242 ASP A N 1
ATOM 1852 C CA . ASP A 1 242 ? 8.878 44.173 28.253 1.00 26.21 242 ASP A CA 1
ATOM 1853 C C . ASP A 1 242 ? 7.396 44.034 28.558 1.00 24.77 242 ASP A C 1
ATOM 1854 O O . ASP A 1 242 ? 6.611 44.955 28.297 1.00 24.54 242 ASP A O 1
ATOM 1859 N N . GLU A 1 243 ? 7.014 42.897 29.138 1.00 19.17 243 GLU A N 1
ATOM 1860 C CA . GLU A 1 243 ? 5.594 42.614 29.297 1.00 23.25 243 GLU A CA 1
ATOM 1861 C C . GLU A 1 243 ? 4.941 43.538 30.318 1.00 27.31 243 GLU A C 1
ATOM 1862 O O . GLU A 1 243 ? 3.741 43.823 30.211 1.00 22.45 243 GLU A O 1
ATOM 1868 N N . ASN A 1 244 ? 5.706 44.037 31.295 1.00 26.52 244 ASN A N 1
ATOM 1869 C CA . ASN A 1 244 ? 5.119 44.952 32.272 1.00 26.08 244 ASN A CA 1
ATOM 1870 C C . ASN A 1 244 ? 4.819 46.314 31.655 1.00 22.71 244 ASN A C 1
ATOM 1871 O O . ASN A 1 244 ? 3.801 46.930 31.979 1.00 24.31 244 ASN A O 1
ATOM 1876 N N . ALA A 1 245 ? 5.681 46.795 30.754 1.00 21.78 245 ALA A N 1
ATOM 1877 C CA . ALA A 1 245 ? 5.380 48.029 30.026 1.00 21.99 245 ALA A CA 1
ATOM 1878 C C . ALA A 1 245 ? 4.181 47.854 29.099 1.00 26.69 245 ALA A C 1
ATOM 1879 O O . ALA A 1 245 ? 3.380 48.783 28.920 1.00 22.44 245 ALA A O 1
ATOM 1881 N N . VAL A 1 246 ? 4.045 46.675 28.487 1.00 22.14 246 VAL A N 1
ATOM 1882 C CA . VAL A 1 246 ? 2.870 46.404 27.665 1.00 20.19 246 VAL A CA 1
ATOM 1883 C C . VAL A 1 246 ? 1.601 46.507 28.506 1.00 19.60 246 VAL A C 1
ATOM 1884 O O . VAL A 1 246 ? 0.637 47.183 28.129 1.00 18.99 246 VAL A O 1
ATOM 1888 N N . ILE A 1 247 ? 1.591 45.849 29.669 1.00 20.36 247 ILE A N 1
ATOM 1889 C CA . ILE A 1 247 ? 0.439 45.925 30.568 1.00 18.77 247 ILE A CA 1
ATOM 1890 C C . ILE A 1 247 ? 0.080 47.380 30.860 1.00 23.91 247 ILE A C 1
ATOM 1891 O O . ILE A 1 247 ? -1.102 47.757 30.879 1.00 22.08 247 ILE A O 1
ATOM 1896 N N . ALA A 1 248 ? 1.093 48.225 31.068 1.00 23.65 248 ALA A N 1
ATOM 1897 C CA . ALA A 1 248 ? 0.829 49.634 31.351 1.00 25.04 248 ALA A CA 1
ATOM 1898 C C . ALA A 1 248 ? 0.281 50.352 30.127 1.00 26.50 248 ALA A C 1
ATOM 1899 O O . ALA A 1 248 ? -0.594 51.218 30.249 1.00 24.27 248 ALA A O 1
ATOM 1901 N N . ALA A 1 249 ? 0.791 50.011 28.938 1.00 20.31 249 ALA A N 1
ATOM 1902 C CA . ALA A 1 249 ? 0.364 50.690 27.721 1.00 21.70 249 ALA A CA 1
ATOM 1903 C C . ALA A 1 249 ? -1.057 50.300 27.330 1.00 24.20 249 ALA A C 1
ATOM 1904 O O . ALA A 1 249 ? -1.787 51.122 26.766 1.00 23.92 249 ALA A O 1
ATOM 1906 N N . LEU A 1 250 ? -1.468 49.060 27.616 1.00 22.89 250 LEU A N 1
ATOM 1907 C CA . LEU A 1 250 ? -2.860 48.681 27.398 1.00 21.20 250 LEU A CA 1
ATOM 1908 C C . LEU A 1 250 ? -3.776 49.394 28.381 1.00 25.13 250 LEU A C 1
ATOM 1909 O O . LEU A 1 250 ? -4.860 49.853 28.006 1.00 24.33 250 LEU A O 1
ATOM 1914 N N . ALA A 1 251 ? -3.355 49.493 29.646 1.00 28.91 251 ALA A N 1
ATOM 1915 C CA . ALA A 1 251 ? -4.182 50.154 30.653 1.00 28.19 251 ALA A CA 1
ATOM 1916 C C . ALA A 1 251 ? -4.390 51.628 30.319 1.00 24.07 251 ALA A C 1
ATOM 1917 O O . ALA A 1 251 ? -5.485 52.166 30.509 1.00 32.04 251 ALA A O 1
ATOM 1919 N N . SER A 1 252 ? -3.359 52.293 29.804 1.00 31.42 252 SER A N 1
ATOM 1920 C CA . SER A 1 252 ? -3.466 53.713 29.490 1.00 29.17 252 SER A CA 1
ATOM 1921 C C . SER A 1 252 ? -4.133 53.986 28.147 1.00 31.98 252 SER A C 1
ATOM 1922 O O . SER A 1 252 ? -4.492 55.137 27.878 1.00 28.37 252 SER A O 1
ATOM 1925 N N . GLY A 1 253 ? -4.309 52.971 27.302 1.00 24.63 253 GLY A N 1
ATOM 1926 C CA . GLY A 1 253 ? -4.834 53.175 25.972 1.00 26.92 253 GLY A CA 1
ATOM 1927 C C . GLY A 1 253 ? -3.792 53.409 24.903 1.00 25.06 253 GLY A C 1
ATOM 1928 O O . GLY A 1 253 ? -4.158 53.623 23.740 1.00 25.62 253 GLY A O 1
ATOM 1929 N N . LYS A 1 254 ? -2.505 53.384 25.252 1.00 22.02 254 LYS A N 1
ATOM 1930 C CA . LYS A 1 254 ? -1.471 53.541 24.232 1.00 23.12 254 LYS A CA 1
ATOM 1931 C C . LYS A 1 254 ? -1.519 52.391 23.231 1.00 21.38 254 LYS A C 1
ATOM 1932 O O . LYS A 1 254 ? -1.423 52.608 22.014 1.00 19.07 254 LYS A O 1
ATOM 1938 N N . LEU A 1 255 ? -1.673 51.163 23.724 1.00 18.55 255 LEU A N 1
ATOM 1939 C CA . LEU A 1 255 ? -1.847 49.991 22.875 1.00 18.93 255 LEU A CA 1
ATOM 1940 C C . LEU A 1 255 ? -3.319 49.615 22.846 1.00 19.68 255 LEU A C 1
ATOM 1941 O O . LEU A 1 255 ? -3.959 49.527 23.897 1.00 21.36 255 LEU A O 1
ATOM 1946 N N . ALA A 1 256 ? -3.855 49.391 21.641 1.00 19.24 256 ALA A N 1
ATOM 1947 C CA . ALA A 1 256 ? -5.190 48.821 21.536 1.00 19.03 256 ALA A CA 1
ATOM 1948 C C . ALA A 1 256 ? -5.184 47.309 21.705 1.00 19.43 256 ALA A C 1
ATOM 1949 O O . ALA A 1 256 ? -6.228 46.730 22.023 1.00 19.67 256 ALA A O 1
ATOM 1951 N N . GLY A 1 257 ? -4.047 46.656 21.498 1.00 15.69 257 GLY A N 1
ATOM 1952 C CA . GLY A 1 257 ? -3.986 45.227 21.726 1.00 16.15 257 GLY A CA 1
ATOM 1953 C C . GLY A 1 257 ? -2.568 44.710 21.683 1.00 12.42 257 GLY A C 1
ATOM 1954 O O . GLY A 1 257 ? -1.660 45.362 21.159 1.00 13.23 257 GLY A O 1
ATOM 1955 N N . TYR A 1 258 ? -2.397 43.514 22.241 1.00 12.57 258 TYR A N 1
ATOM 1956 C CA . TYR A 1 258 ? -1.113 42.825 22.256 1.00 12.21 258 TYR A CA 1
ATOM 1957 C C . TYR A 1 258 ? -1.380 41.364 21.947 1.00 12.55 258 TYR A C 1
ATOM 1958 O O . TYR A 1 258 ? -2.252 40.760 22.575 1.00 12.44 258 TYR A O 1
ATOM 1967 N N . ALA A 1 259 ? -0.671 40.809 20.962 1.00 13.68 259 ALA A N 1
ATOM 1968 C CA . ALA A 1 259 ? -0.731 39.377 20.685 1.00 14.10 259 ALA A CA 1
ATOM 1969 C C . ALA A 1 259 ? 0.677 38.804 20.763 1.00 12.99 259 ALA A C 1
ATOM 1970 O O . ALA A 1 259 ? 1.648 39.473 20.405 1.00 14.17 259 ALA A O 1
ATOM 1972 N N . ALA A 1 260 ? 0.791 37.570 21.247 1.00 13.80 260 ALA A N 1
ATOM 1973 C CA . ALA A 1 260 ? 2.113 36.992 21.435 1.00 11.65 260 ALA A CA 1
ATOM 1974 C C . ALA A 1 260 ? 2.047 35.478 21.343 1.00 14.24 260 ALA A C 1
ATOM 1975 O O . ALA A 1 260 ? 1.109 34.857 21.842 1.00 13.91 260 ALA A O 1
ATOM 1977 N N . ASP A 1 261 ? 3.053 34.900 20.690 1.00 12.24 261 ASP A N 1
ATOM 1978 C CA . ASP A 1 261 ? 3.285 33.460 20.704 1.00 14.11 261 ASP A CA 1
ATOM 1979 C C . ASP A 1 261 ? 4.395 33.070 21.670 1.00 13.64 261 ASP A C 1
ATOM 1980 O O . ASP A 1 261 ? 4.622 31.874 21.886 1.00 16.19 261 ASP A O 1
ATOM 1985 N N . VAL A 1 262 ? 5.078 34.049 22.258 1.00 13.57 262 VAL A N 1
ATOM 1986 C CA . VAL A 1 262 ? 6.242 33.816 23.106 1.00 16.62 262 VAL A CA 1
ATOM 1987 C C . VAL A 1 262 ? 6.134 34.702 24.343 1.00 18.89 262 VAL A C 1
ATOM 1988 O O . VAL A 1 262 ? 5.475 35.747 24.333 1.00 16.32 262 VAL A O 1
ATOM 1992 N N . PHE A 1 263 ? 6.812 34.280 25.418 1.00 20.94 263 PHE A N 1
ATOM 1993 C CA . PHE A 1 263 ? 6.631 34.889 26.732 1.00 19.94 263 PHE A CA 1
ATOM 1994 C C . PHE A 1 263 ? 7.964 34.956 27.469 1.00 24.24 263 PHE A C 1
ATOM 1995 O O . PHE A 1 263 ? 8.820 34.086 27.307 1.00 22.26 263 PHE A O 1
ATOM 2003 N N . GLU A 1 264 ? 8.145 36.019 28.264 1.00 24.21 264 GLU A N 1
ATOM 2004 C CA . GLU A 1 264 ? 9.387 36.158 29.027 1.00 27.94 264 GLU A CA 1
ATOM 2005 C C . GLU A 1 264 ? 9.609 34.966 29.947 1.00 27.99 264 GLU A C 1
ATOM 2006 O O . GLU A 1 264 ? 10.754 34.555 30.169 1.00 26.32 264 GLU A O 1
ATOM 2012 N N . MET A 1 265 ? 8.525 34.400 30.479 1.00 27.30 265 MET A N 1
ATOM 2013 C CA . MET A 1 265 ? 8.634 33.303 31.431 1.00 31.79 265 MET A CA 1
ATOM 2014 C C . MET A 1 265 ? 9.349 32.096 30.840 1.00 36.52 265 MET A C 1
ATOM 2015 O O . MET A 1 265 ? 9.943 31.305 31.579 1.00 39.05 265 MET A O 1
ATOM 2020 N N . GLU A 1 266 ? 9.320 31.925 29.526 1.00 31.76 266 GLU A N 1
ATOM 2021 C CA . GLU A 1 266 ? 9.984 30.741 29.001 1.00 34.90 266 GLU A CA 1
ATOM 2022 C C . GLU A 1 266 ? 11.477 30.952 28.792 1.00 40.56 266 GLU A C 1
ATOM 2023 O O . GLU A 1 266 ? 12.149 30.032 28.321 1.00 40.05 266 GLU A O 1
ATOM 2029 N N . GLU A 1 267 ? 12.012 32.121 29.160 1.00 38.24 267 GLU A N 1
ATOM 2030 C CA . GLU A 1 267 ? 13.439 32.417 29.026 1.00 48.93 267 GLU A CA 1
ATOM 2031 C C . GLU A 1 267 ? 14.128 32.038 30.336 1.00 57.52 267 GLU A C 1
ATOM 2032 O O . GLU A 1 267 ? 14.449 32.878 31.181 1.00 61.23 267 GLU A O 1
ATOM 2038 N N . TRP A 1 268 ? 14.360 30.731 30.494 1.00 63.47 268 TRP A N 1
ATOM 2039 C CA . TRP A 1 268 ? 14.941 30.190 31.719 1.00 69.19 268 TRP A CA 1
ATOM 2040 C C . TRP A 1 268 ? 16.406 30.568 31.899 1.00 75.62 268 TRP A C 1
ATOM 2041 O O . TRP A 1 268 ? 16.961 30.331 32.981 1.00 74.04 268 TRP A O 1
ATOM 2052 N N . ILE A 1 269 ? 17.035 31.148 30.873 1.00 77.88 269 ILE A N 1
ATOM 2053 C CA . ILE A 1 269 ? 18.459 31.466 30.930 1.00 78.90 269 ILE A CA 1
ATOM 2054 C C . ILE A 1 269 ? 18.745 32.768 31.677 1.00 82.15 269 ILE A C 1
ATOM 2055 O O . ILE A 1 269 ? 19.889 32.985 32.099 1.00 83.53 269 ILE A O 1
ATOM 2060 N N . ARG A 1 270 ? 17.746 33.634 31.850 1.00 79.99 270 ARG A N 1
ATOM 2061 C CA . ARG A 1 270 ? 17.902 34.886 32.578 1.00 81.09 270 ARG A CA 1
ATOM 2062 C C . ARG A 1 270 ? 17.505 34.693 34.036 1.00 83.25 270 ARG A C 1
ATOM 2063 O O . ARG A 1 270 ? 16.544 33.980 34.341 1.00 82.70 270 ARG A O 1
ATOM 2071 N N . ALA A 1 271 ? 18.249 35.349 34.931 1.00 87.27 271 ALA A N 1
ATOM 2072 C CA . ALA A 1 271 ? 18.017 35.187 36.365 1.00 89.13 271 ALA A CA 1
ATOM 2073 C C . ALA A 1 271 ? 16.757 35.917 36.814 1.00 91.99 271 ALA A C 1
ATOM 2074 O O . ALA A 1 271 ? 15.944 35.358 37.563 1.00 89.54 271 ALA A O 1
ATOM 2076 N N . ASP A 1 272 ? 16.575 37.159 36.364 1.00 90.65 272 ASP A N 1
ATOM 2077 C CA . ASP A 1 272 ? 15.382 37.946 36.679 1.00 87.72 272 ASP A CA 1
ATOM 2078 C C . ASP A 1 272 ? 14.275 37.515 35.723 1.00 86.27 272 ASP A C 1
ATOM 2079 O O . ASP A 1 272 ? 14.111 38.069 34.633 1.00 86.73 272 ASP A O 1
ATOM 2084 N N . ARG A 1 273 ? 13.503 36.506 36.141 1.00 81.77 273 ARG A N 1
ATOM 2085 C CA . ARG A 1 273 ? 12.550 35.853 35.256 1.00 76.59 273 ARG A CA 1
ATOM 2086 C C . ARG A 1 273 ? 11.329 35.347 36.019 1.00 73.66 273 ARG A C 1
ATOM 2087 O O . ARG A 1 273 ? 11.493 34.662 37.045 1.00 71.85 273 ARG A O 1
ATOM 2095 N N . PRO A 1 274 ? 10.116 35.654 35.558 1.00 69.79 274 PRO A N 1
ATOM 2096 C CA . PRO A 1 274 ? 8.914 35.139 36.222 1.00 63.01 274 PRO A CA 1
ATOM 2097 C C . PRO A 1 274 ? 8.563 33.744 35.731 1.00 55.39 274 PRO A C 1
ATOM 2098 O O . PRO A 1 274 ? 8.901 33.350 34.615 1.00 58.97 274 PRO A O 1
ATOM 2102 N N . GLN A 1 275 ? 7.870 32.989 36.580 1.00 50.93 275 GLN A N 1
ATOM 2103 C CA . GLN A 1 275 ? 7.503 31.618 36.249 1.00 46.90 275 GLN A CA 1
ATOM 2104 C C . GLN A 1 275 ? 6.075 31.490 35.724 1.00 45.81 275 GLN A C 1
ATOM 2105 O O . GLN A 1 275 ? 5.604 30.370 35.499 1.00 48.46 275 GLN A O 1
ATOM 2111 N N . ALA A 1 276 ? 5.376 32.604 35.524 1.00 43.30 276 ALA A N 1
ATOM 2112 C CA . ALA A 1 276 ? 4.040 32.577 34.951 1.00 38.59 276 ALA A CA 1
ATOM 2113 C C . ALA A 1 276 ? 3.851 33.806 34.078 1.00 34.58 276 ALA A C 1
ATOM 2114 O O . ALA A 1 276 ? 4.483 34.844 34.296 1.00 36.36 276 ALA A O 1
ATOM 2116 N N . ILE A 1 277 ? 2.991 33.674 33.074 1.00 30.89 277 ILE A N 1
ATOM 2117 C CA . ILE A 1 277 ? 2.592 34.844 32.281 1.00 28.29 277 ILE A CA 1
ATOM 2118 C C . ILE A 1 277 ? 1.809 35.796 33.182 1.00 27.38 277 ILE A C 1
ATOM 2119 O O . ILE A 1 277 ? 0.899 35.348 33.904 1.00 27.16 277 ILE A O 1
ATOM 2124 N N . PRO A 1 278 ? 2.125 37.093 33.190 1.00 26.41 278 PRO A N 1
ATOM 2125 C CA . PRO A 1 278 ? 1.461 38.018 34.120 1.00 27.60 278 PRO A CA 1
ATOM 2126 C C . PRO A 1 278 ? -0.055 37.897 34.076 1.00 29.37 278 PRO A C 1
ATOM 2127 O O . PRO A 1 278 ? -0.658 37.768 33.007 1.00 27.93 278 PRO A O 1
ATOM 2131 N N . LYS A 1 279 ? -0.674 37.939 35.262 1.00 28.63 279 LYS A N 1
ATOM 2132 C CA . LYS A 1 279 ? -2.118 37.754 35.355 1.00 27.73 279 LYS A CA 1
ATOM 2133 C C . LYS A 1 279 ? -2.884 38.871 34.655 1.00 28.10 279 LYS A C 1
ATOM 2134 O O . LYS A 1 279 ? -3.980 38.634 34.132 1.00 26.61 279 LYS A O 1
ATOM 2140 N N . ALA A 1 280 ? -2.336 40.090 34.643 1.00 23.65 280 ALA A N 1
ATOM 2141 C CA . ALA A 1 280 ? -3.021 41.199 33.985 1.00 26.25 280 ALA A CA 1
ATOM 2142 C C . ALA A 1 280 ? -3.111 40.985 32.479 1.00 26.69 280 ALA A C 1
ATOM 2143 O O . ALA A 1 280 ? -4.010 41.525 31.830 1.00 22.79 280 ALA A O 1
ATOM 2145 N N . LEU A 1 281 ? -2.182 40.217 31.906 1.00 27.82 281 LEU A N 1
ATOM 2146 C CA . LEU A 1 281 ? -2.298 39.849 30.499 1.00 22.24 281 LEU A CA 1
ATOM 2147 C C . LEU A 1 281 ? -3.304 38.726 30.311 1.00 20.90 281 LEU A C 1
ATOM 2148 O O . LEU A 1 281 ? -4.152 38.791 29.413 1.00 22.27 281 LEU A O 1
ATOM 2153 N N . LEU A 1 282 ? -3.239 37.696 31.161 1.00 20.50 282 LEU A N 1
ATOM 2154 C CA . LEU A 1 282 ? -4.153 36.565 31.025 1.00 21.36 282 LEU A CA 1
ATOM 2155 C C . LEU A 1 282 ? -5.605 36.990 31.201 1.00 24.49 282 LEU A C 1
ATOM 2156 O O . LEU A 1 282 ? -6.499 36.473 30.520 1.00 22.32 282 LEU A O 1
ATOM 2161 N N . ASP A 1 283 ? -5.868 37.904 32.136 1.00 24.88 283 ASP A N 1
ATOM 2162 C CA . ASP A 1 283 ? -7.245 38.310 32.389 1.00 26.08 283 ASP A CA 1
ATOM 2163 C C . ASP A 1 283 ? -7.810 39.169 31.268 1.00 23.90 283 ASP A C 1
ATOM 2164 O O . ASP A 1 283 ? -9.033 39.228 31.106 1.00 24.42 283 ASP A O 1
ATOM 2169 N N . ASN A 1 284 ? -6.952 39.819 30.485 1.00 22.07 284 ASN A N 1
ATOM 2170 C CA . ASN A 1 284 ? -7.387 40.817 29.507 1.00 22.65 284 ASN A CA 1
ATOM 2171 C C . ASN A 1 284 ? -7.709 40.133 28.176 1.00 22.56 284 ASN A C 1
ATOM 2172 O O . ASN A 1 284 ? -7.009 40.284 27.174 1.00 23.98 284 ASN A O 1
ATOM 2177 N N . THR A 1 285 ? -8.810 39.375 28.181 1.00 20.45 285 THR A N 1
ATOM 2178 C CA . THR A 1 285 ? -9.247 38.679 26.976 1.00 23.22 285 THR A CA 1
ATOM 2179 C C . THR A 1 285 ? -9.754 39.640 25.908 1.00 25.52 285 THR A C 1
ATOM 2180 O O . THR A 1 285 ? -9.730 39.301 24.719 1.00 22.86 285 THR A O 1
ATOM 2184 N N . ALA A 1 286 ? -10.188 40.838 26.297 1.00 19.44 286 ALA A N 1
ATOM 2185 C CA . ALA A 1 286 ? -10.688 41.795 25.318 1.00 20.42 286 ALA A CA 1
ATOM 2186 C C . ALA A 1 286 ? -9.586 42.328 24.410 1.00 22.64 286 ALA A C 1
ATOM 2187 O O . ALA A 1 286 ? -9.854 42.650 23.245 1.00 20.76 286 ALA A O 1
ATOM 2189 N N . GLN A 1 287 ? -8.355 42.450 24.918 1.00 20.78 287 GLN A N 1
ATOM 2190 C CA . GLN A 1 287 ? -7.306 43.181 24.214 1.00 18.28 287 GLN A CA 1
ATOM 2191 C C . GLN A 1 287 ? -6.094 42.329 23.868 1.00 16.27 287 GLN A C 1
ATOM 2192 O O . GLN A 1 287 ? -5.089 42.878 23.407 1.00 17.69 287 GLN A O 1
ATOM 2198 N N . THR A 1 288 ? -6.134 41.021 24.106 1.00 15.57 288 THR A N 1
ATOM 2199 C CA . THR A 1 288 ? -4.970 40.181 23.869 1.00 17.07 288 THR A CA 1
ATOM 2200 C C . THR A 1 288 ? -5.380 38.907 23.143 1.00 15.97 288 THR A C 1
ATOM 2201 O O . THR A 1 288 ? -6.555 38.540 23.097 1.00 14.68 288 THR A O 1
ATOM 2205 N N . PHE A 1 289 ? -4.367 38.235 22.592 1.00 15.17 289 PHE A N 1
ATOM 2206 C CA . PHE A 1 289 ? -4.508 37.005 21.815 1.00 14.86 289 PHE A CA 1
ATOM 2207 C C . PHE A 1 289 ? -3.187 36.268 21.967 1.00 14.16 289 PHE A C 1
ATOM 2208 O O . PHE A 1 289 ? -2.145 36.799 21.579 1.00 13.21 289 PHE A O 1
ATOM 2216 N N . PHE A 1 290 ? -3.218 35.068 22.540 1.00 14.54 290 PHE A N 1
ATOM 2217 C CA . PHE A 1 290 ? -1.997 34.341 22.860 1.00 14.91 290 PHE A CA 1
ATOM 2218 C C . PHE A 1 290 ? -2.056 32.931 22.302 1.00 15.54 290 PHE A C 1
ATOM 2219 O O . PHE A 1 290 ? -3.124 32.333 22.202 1.00 15.61 290 PHE A O 1
ATOM 2227 N N . THR A 1 291 ? -0.888 32.414 21.932 1.00 14.78 291 THR A N 1
ATOM 2228 C CA . THR A 1 291 ? -0.710 31.016 21.585 1.00 15.17 291 THR A CA 1
ATOM 2229 C C . THR A 1 291 ? 0.522 30.487 22.308 1.00 12.77 291 THR A C 1
ATOM 2230 O O . THR A 1 291 ? 1.469 31.240 22.570 1.00 13.11 291 THR A O 1
ATOM 2234 N N . PRO A 1 292 ? 0.522 29.209 22.676 1.00 13.23 292 PRO A N 1
ATOM 2235 C CA . PRO A 1 292 ? 1.627 28.616 23.463 1.00 16.51 292 PRO A CA 1
ATOM 2236 C C . PRO A 1 292 ? 2.811 28.165 22.614 1.00 15.74 292 PRO A C 1
ATOM 2237 O O . PRO A 1 292 ? 3.106 26.966 22.475 1.00 17.59 292 PRO A O 1
ATOM 2241 N N . HIS A 1 293 ? 3.519 29.137 22.045 1.00 14.17 293 HIS A N 1
ATOM 2242 C CA . HIS A 1 293 ? 4.719 28.884 21.237 1.00 16.65 293 HIS A CA 1
ATOM 2243 C C . HIS A 1 293 ? 4.418 27.895 20.114 1.00 16.67 293 HIS A C 1
ATOM 2244 O O . HIS A 1 293 ? 5.053 26.844 19.984 1.00 16.20 293 HIS A O 1
ATOM 2251 N N . LEU A 1 294 ? 3.417 28.245 19.305 1.00 13.86 294 LEU A N 1
ATOM 2252 C CA . LEU A 1 294 ? 2.961 27.393 18.214 1.00 12.43 294 LEU A CA 1
ATOM 2253 C C . LEU A 1 294 ? 3.567 27.773 16.862 1.00 14.16 294 LEU A C 1
ATOM 2254 O O . LEU A 1 294 ? 3.147 27.228 15.832 1.00 11.64 294 LEU A O 1
ATOM 2259 N N . GLY A 1 295 ? 4.538 28.692 16.846 1.00 12.79 295 GLY A N 1
ATOM 2260 C CA . GLY A 1 295 ? 5.189 29.151 15.628 1.00 14.24 295 GLY A CA 1
ATOM 2261 C C . GLY A 1 295 ? 5.451 28.107 14.561 1.00 17.33 295 GLY A C 1
ATOM 2262 O O . GLY A 1 295 ? 5.142 28.316 13.382 1.00 15.75 295 GLY A O 1
ATOM 2263 N N . SER A 1 296 ? 6.025 26.971 14.949 1.00 14.86 296 SER A N 1
ATOM 2264 C CA . SER A 1 296 ? 6.295 25.911 13.991 1.00 14.88 296 SER A CA 1
ATOM 2265 C C . SER A 1 296 ? 5.388 24.702 14.199 1.00 15.78 296 SER A C 1
ATOM 2266 O O . SER A 1 296 ? 5.681 23.621 13.675 1.00 15.93 296 SER A O 1
ATOM 2269 N N . ALA A 1 297 ? 4.270 24.879 14.913 1.00 10.87 297 ALA A N 1
ATOM 2270 C CA . ALA A 1 297 ? 3.350 23.789 15.253 1.00 12.16 297 ALA A CA 1
ATOM 2271 C C . ALA A 1 297 ? 2.452 23.418 14.067 1.00 15.26 297 ALA A C 1
ATOM 2272 O O . ALA A 1 297 ? 1.228 23.566 14.086 1.00 14.43 297 ALA A O 1
ATOM 2274 N N . VAL A 1 298 ? 3.093 22.936 13.008 1.00 14.25 298 VAL A N 1
ATOM 2275 C CA . VAL A 1 298 ? 2.412 22.432 11.828 1.00 12.11 298 VAL A CA 1
ATOM 2276 C C . VAL A 1 298 ? 2.832 20.974 11.663 1.00 14.93 298 VAL A C 1
ATOM 2277 O O . VAL A 1 298 ? 4.027 20.671 11.680 1.00 13.18 298 VAL A O 1
ATOM 2281 N N . LYS A 1 299 ? 1.855 20.072 11.551 1.00 11.31 299 LYS A N 1
ATOM 2282 C CA . LYS A 1 299 ? 2.174 18.648 11.622 1.00 17.40 299 LYS A CA 1
ATOM 2283 C C . LYS A 1 299 ? 3.245 18.278 10.596 1.00 18.52 299 LYS A C 1
ATOM 2284 O O . LYS A 1 299 ? 4.256 17.652 10.934 1.00 14.62 299 LYS A O 1
ATOM 2290 N N . GLU A 1 300 ? 3.076 18.715 9.344 1.00 17.27 300 GLU A N 1
ATOM 2291 C CA . GLU A 1 300 ? 4.020 18.307 8.303 1.00 20.85 300 GLU A CA 1
ATOM 2292 C C . GLU A 1 300 ? 5.399 18.907 8.528 1.00 17.50 300 GLU A C 1
ATOM 2293 O O . GLU A 1 300 ? 6.406 18.291 8.170 1.00 14.45 300 GLU A O 1
ATOM 2299 N N . VAL A 1 301 ? 5.463 20.093 9.132 1.00 14.84 301 VAL A N 1
ATOM 2300 C CA . VAL A 1 301 ? 6.749 20.716 9.401 1.00 13.15 301 VAL A CA 1
ATOM 2301 C C . VAL A 1 301 ? 7.454 20.028 10.572 1.00 13.48 301 VAL A C 1
ATOM 2302 O O . VAL A 1 301 ? 8.668 19.789 10.533 1.00 13.76 301 VAL A O 1
ATOM 2306 N N . ARG A 1 302 ? 6.717 19.728 11.641 1.00 10.86 302 ARG A N 1
ATOM 2307 C CA . ARG A 1 302 ? 7.338 19.040 12.767 1.00 12.84 302 ARG A CA 1
ATOM 2308 C C . ARG A 1 302 ? 7.887 17.685 12.331 1.00 13.31 302 ARG A C 1
ATOM 2309 O O . ARG A 1 302 ? 8.966 17.275 12.767 1.00 12.58 302 ARG A O 1
ATOM 2317 N N . LEU A 1 303 ? 7.165 16.989 11.454 1.00 10.97 303 LEU A N 1
ATOM 2318 C CA . LEU A 1 303 ? 7.655 15.709 10.939 1.00 12.89 303 LEU A CA 1
ATOM 2319 C C . LEU A 1 303 ? 8.979 15.864 10.191 1.00 12.80 303 LEU A C 1
ATOM 2320 O O . LEU A 1 303 ? 9.900 15.050 10.367 1.00 10.59 303 LEU A O 1
ATOM 2325 N N . GLU A 1 304 ? 9.099 16.902 9.352 1.00 9.93 304 GLU A N 1
ATOM 2326 C CA . GLU A 1 304 ? 10.350 17.096 8.615 1.00 11.57 304 GLU A CA 1
ATOM 2327 C C . GLU A 1 304 ? 11.485 17.562 9.522 1.00 12.05 304 GLU A C 1
ATOM 2328 O O . GLU A 1 304 ? 12.655 17.239 9.267 1.00 10.08 304 GLU A O 1
ATOM 2334 N N . ILE A 1 305 ? 11.174 18.308 10.583 1.00 9.43 305 ILE A N 1
ATOM 2335 C CA . ILE A 1 305 ? 12.203 18.654 11.566 1.00 9.66 305 ILE A CA 1
ATOM 2336 C C . ILE A 1 305 ? 12.715 17.397 12.256 1.00 10.53 305 ILE A C 1
ATOM 2337 O O . ILE A 1 305 ? 13.925 17.199 12.420 1.00 9.24 305 ILE A O 1
ATOM 2342 N N . GLU A 1 306 ? 11.792 16.544 12.689 1.00 9.69 306 GLU A N 1
ATOM 2343 C CA . GLU A 1 306 ? 12.165 15.287 13.331 1.00 10.75 306 GLU A CA 1
ATOM 2344 C C . GLU A 1 306 ? 12.949 14.395 12.377 1.00 11.10 306 GLU A C 1
ATOM 2345 O O . GLU A 1 306 ? 13.894 13.708 12.788 1.00 9.52 306 GLU A O 1
ATOM 2351 N N . ARG A 1 307 ? 12.557 14.378 11.102 1.00 9.63 307 ARG A N 1
ATOM 2352 C CA . ARG A 1 307 ? 13.277 13.573 10.124 1.00 11.66 307 ARG A CA 1
ATOM 2353 C C . ARG A 1 307 ? 14.710 14.064 9.954 1.00 10.76 307 ARG A C 1
ATOM 2354 O O . ARG A 1 307 ? 15.641 13.258 9.884 1.00 10.48 307 ARG A O 1
ATOM 2362 N N . GLN A 1 308 ? 14.907 15.379 9.891 1.00 9.24 308 GLN A N 1
ATOM 2363 C CA . GLN A 1 308 ? 16.264 15.904 9.753 1.00 13.79 308 GLN A CA 1
ATOM 2364 C C . GLN A 1 308 ? 17.108 15.571 10.973 1.00 13.24 308 GLN A C 1
ATOM 2365 O O . GLN A 1 308 ? 18.279 15.191 10.841 1.00 11.93 308 GLN A O 1
ATOM 2371 N N . ALA A 1 309 ? 16.534 15.703 12.176 1.00 11.81 309 ALA A N 1
ATOM 2372 C CA . ALA A 1 309 ? 17.293 15.358 13.376 1.00 10.05 309 ALA A CA 1
ATOM 2373 C C . ALA A 1 309 ? 17.612 13.870 13.399 1.00 12.05 309 ALA A C 1
ATOM 2374 O O . ALA A 1 309 ? 18.723 13.472 13.779 1.00 9.14 309 ALA A O 1
ATOM 2376 N N . ALA A 1 310 ? 16.666 13.034 12.953 1.00 10.05 310 ALA A N 1
ATOM 2377 C CA . ALA A 1 310 ? 16.920 11.594 12.917 1.00 8.98 310 ALA A CA 1
ATOM 2378 C C . ALA A 1 310 ? 18.017 11.251 11.918 1.00 10.92 310 ALA A C 1
ATOM 2379 O O . ALA A 1 310 ? 18.877 10.408 12.201 1.00 11.09 310 ALA A O 1
ATOM 2381 N N . MET A 1 311 ? 18.004 11.885 10.742 1.00 9.94 311 MET A N 1
ATOM 2382 C CA . MET A 1 311 ? 19.022 11.574 9.744 1.00 11.33 311 MET A CA 1
ATOM 2383 C C . MET A 1 311 ? 20.406 11.985 10.229 1.00 11.59 311 MET A C 1
ATOM 2384 O O . MET A 1 311 ? 21.383 11.269 9.995 1.00 12.85 311 MET A O 1
ATOM 2389 N N . ASN A 1 312 ? 20.504 13.121 10.921 1.00 10.25 312 ASN A N 1
ATOM 2390 C CA . ASN A 1 312 ? 21.782 13.522 11.509 1.00 11.59 312 ASN A CA 1
ATOM 2391 C C . ASN A 1 312 ? 22.299 12.470 12.480 1.00 11.27 312 ASN A C 1
ATOM 2392 O O . ASN A 1 312 ? 23.493 12.150 12.486 1.00 12.64 312 ASN A O 1
ATOM 2397 N N . ILE A 1 313 ? 21.410 11.916 13.304 1.00 10.70 313 ILE A N 1
ATOM 2398 C CA . ILE A 1 313 ? 21.809 10.876 14.251 1.00 9.85 313 ILE A CA 1
ATOM 2399 C C . ILE A 1 313 ? 22.273 9.627 13.509 1.00 13.37 313 ILE A C 1
ATOM 2400 O O . ILE A 1 313 ? 23.321 9.043 13.824 1.00 13.43 313 ILE A O 1
ATOM 2405 N N . ILE A 1 314 ? 21.494 9.195 12.512 1.00 10.77 314 ILE A N 1
ATOM 2406 C CA . ILE A 1 314 ? 21.856 8.018 11.726 1.00 11.63 314 ILE A CA 1
ATOM 2407 C C . ILE A 1 314 ? 23.216 8.214 11.070 1.00 12.54 314 ILE A C 1
ATOM 2408 O O . ILE A 1 314 ? 24.081 7.328 11.124 1.00 15.22 314 ILE A O 1
ATOM 2413 N N . GLN A 1 315 ? 23.446 9.398 10.493 1.00 10.89 315 GLN A N 1
ATOM 2414 C CA . GLN A 1 315 ? 24.705 9.675 9.799 1.00 13.21 315 GLN A CA 1
ATOM 2415 C C . GLN A 1 315 ? 25.877 9.662 10.764 1.00 15.19 315 GLN A C 1
ATOM 2416 O O . GLN A 1 315 ? 26.916 9.054 10.482 1.00 17.23 315 GLN A O 1
ATOM 2422 N N . ALA A 1 316 ? 25.731 10.346 11.905 1.00 12.07 316 ALA A N 1
ATOM 2423 C CA . ALA A 1 316 ? 26.795 10.357 12.904 1.00 15.92 316 ALA A CA 1
ATOM 2424 C C . ALA A 1 316 ? 27.085 8.957 13.423 1.00 15.68 316 ALA A C 1
ATOM 2425 O O . ALA A 1 316 ? 28.250 8.566 13.548 1.00 18.10 316 ALA A O 1
ATOM 2427 N N . LEU A 1 317 ? 26.042 8.186 13.739 1.00 14.32 317 LEU A N 1
ATOM 2428 C CA . LEU A 1 317 ? 26.268 6.844 14.261 1.00 14.31 317 LEU A CA 1
ATOM 2429 C C . LEU A 1 317 ? 26.902 5.935 13.220 1.00 22.96 317 LEU A C 1
ATOM 2430 O O . LEU A 1 317 ? 27.559 4.949 13.583 1.00 24.97 317 LEU A O 1
ATOM 2435 N N . ALA A 1 318 ? 26.703 6.229 11.936 1.00 17.21 318 ALA A N 1
ATOM 2436 C CA . ALA A 1 318 ? 27.320 5.422 10.890 1.00 22.42 318 ALA A CA 1
ATOM 2437 C C . ALA A 1 318 ? 28.763 5.822 10.615 1.00 21.26 318 ALA A C 1
ATOM 2438 O O . ALA A 1 318 ? 29.402 5.222 9.747 1.00 23.36 318 ALA A O 1
ATOM 2440 N N . GLY A 1 319 ? 29.287 6.817 11.319 1.00 20.99 319 GLY A N 1
ATOM 2441 C CA . GLY A 1 319 ? 30.640 7.267 11.105 1.00 24.83 319 GLY A CA 1
ATOM 2442 C C . GLY A 1 319 ? 30.773 8.372 10.091 1.00 28.79 319 GLY A C 1
ATOM 2443 O O . GLY A 1 319 ? 31.900 8.794 9.797 1.00 26.17 319 GLY A O 1
ATOM 2444 N N . GLU A 1 320 ? 29.667 8.853 9.543 1.00 22.40 320 GLU A N 1
ATOM 2445 C CA . GLU A 1 320 ? 29.725 9.982 8.639 1.00 24.99 320 GLU A CA 1
ATOM 2446 C C . GLU A 1 320 ? 29.774 11.282 9.435 1.00 23.97 320 GLU A C 1
ATOM 2447 O O . GLU A 1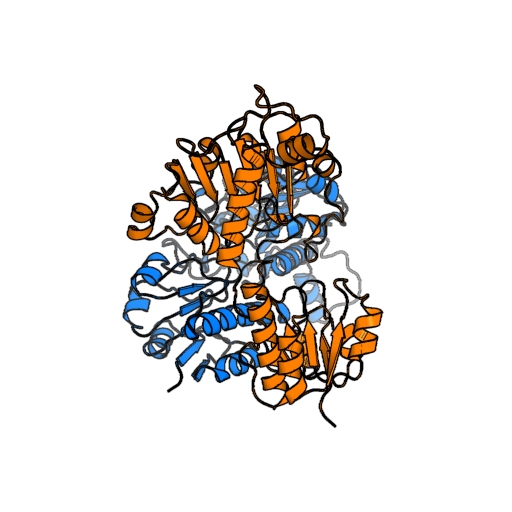 320 ? 29.590 11.306 10.658 1.00 21.31 320 GLU A O 1
ATOM 2453 N N . LYS A 1 321 ? 30.049 12.372 8.723 1.00 24.75 321 LYS A N 1
ATOM 2454 C CA . LYS A 1 321 ? 29.888 13.706 9.278 1.00 26.13 321 LYS A CA 1
ATOM 2455 C C . LYS A 1 321 ? 28.451 14.138 9.039 1.00 27.75 321 LYS A C 1
ATOM 2456 O O . LYS A 1 321 ? 28.016 14.182 7.880 1.00 26.44 321 LYS A O 1
ATOM 2462 N N . PRO A 1 322 ? 27.671 14.400 10.082 1.00 26.91 322 PRO A N 1
ATOM 2463 C CA . PRO A 1 322 ? 26.244 14.662 9.878 1.00 20.27 322 PRO A CA 1
ATOM 2464 C C . PRO A 1 322 ? 26.008 15.980 9.159 1.00 22.92 322 PRO A C 1
ATOM 2465 O O . PRO A 1 322 ? 26.745 16.957 9.335 1.00 21.70 322 PRO A O 1
ATOM 2469 N N . MET A 1 323 ? 24.943 15.996 8.355 1.00 18.94 323 MET A N 1
ATOM 2470 C CA . MET A 1 323 ? 24.667 17.126 7.469 1.00 24.16 323 MET A CA 1
ATOM 2471 C C . MET A 1 323 ? 24.449 18.428 8.228 1.00 24.19 323 MET A C 1
ATOM 2472 O O . MET A 1 323 ? 24.748 19.509 7.703 1.00 20.89 323 MET A O 1
ATOM 2477 N N . GLY A 1 324 ? 23.909 18.360 9.443 1.00 19.07 324 GLY A N 1
ATOM 2478 C CA . GLY A 1 324 ? 23.583 19.588 10.143 1.00 18.52 324 GLY A CA 1
ATOM 2479 C C . GLY A 1 324 ? 24.569 19.930 11.241 1.00 20.43 324 GLY A C 1
ATOM 2480 O O . GLY A 1 324 ? 24.264 20.754 12.109 1.00 19.19 324 GLY A O 1
ATOM 2481 N N . ALA A 1 325 ? 25.742 19.301 11.218 1.00 17.11 325 ALA A N 1
ATOM 2482 C CA . ALA A 1 325 ? 26.736 19.532 12.260 1.00 18.11 325 ALA A CA 1
ATOM 2483 C C . ALA A 1 325 ? 27.101 21.004 12.323 1.00 21.80 325 ALA A C 1
ATOM 2484 O O . ALA A 1 325 ? 27.260 21.660 11.292 1.00 19.22 325 ALA A O 1
ATOM 2486 N N . ILE A 1 326 ? 27.223 21.529 13.542 1.00 20.34 326 ILE A N 1
ATOM 2487 C CA . ILE A 1 326 ? 27.803 22.855 13.744 1.00 21.03 326 ILE A CA 1
ATOM 2488 C C . ILE A 1 326 ? 29.166 22.797 14.410 1.00 21.94 326 ILE A C 1
ATOM 2489 O O . ILE A 1 326 ? 29.835 23.841 14.513 1.00 23.88 326 ILE A O 1
ATOM 2494 N N . ASN A 1 327 ? 29.609 21.624 14.847 1.00 17.83 327 ASN A N 1
ATOM 2495 C CA . ASN A 1 327 ? 30.903 21.501 15.493 1.00 18.57 327 ASN A CA 1
ATOM 2496 C C . ASN A 1 327 ? 31.657 20.333 14.875 1.00 19.52 327 ASN A C 1
ATOM 2497 O O . ASN A 1 327 ? 31.220 19.752 13.881 1.00 22.48 327 ASN A O 1
ATOM 2502 N N . GLN A 1 328 ? 32.832 20.001 15.435 1.00 18.06 328 GLN A N 1
ATOM 2503 C CA . GLN A 1 328 ? 33.618 18.863 14.983 1.00 23.21 328 GLN A CA 1
ATOM 2504 C C . GLN A 1 328 ? 34.241 18.223 16.223 1.00 23.86 328 GLN A C 1
ATOM 2505 O O . GLN A 1 328 ? 35.207 18.760 16.789 1.00 26.77 328 GLN A O 1
ATOM 2511 N N . PRO A 1 329 ? 33.706 17.080 16.686 1.00 22.44 329 PRO A N 1
ATOM 2512 C CA . PRO A 1 329 ? 34.109 16.501 17.975 1.00 22.38 329 PRO A CA 1
ATOM 2513 C C . PRO A 1 329 ? 35.536 15.950 17.998 1.00 31.14 329 PRO A C 1
ATOM 2514 O O . PRO A 1 329 ? 36.169 15.879 16.941 1.00 37.08 329 PRO A O 1
ATOM 2518 N N . MET B 1 1 ? 9.579 -12.677 -13.821 1.00 44.25 1 MET B N 1
ATOM 2519 C CA . MET B 1 1 ? 10.103 -11.436 -14.377 1.00 42.71 1 MET B CA 1
ATOM 2520 C C . MET B 1 1 ? 10.823 -10.600 -13.314 1.00 40.85 1 MET B C 1
ATOM 2521 O O . MET B 1 1 ? 10.331 -10.431 -12.194 1.00 32.93 1 MET B O 1
ATOM 2526 N N . LYS B 1 2 ? 11.994 -10.081 -13.677 1.00 33.37 2 LYS B N 1
ATOM 2527 C CA . LYS B 1 2 ? 12.713 -9.194 -12.782 1.00 30.91 2 LYS B CA 1
ATOM 2528 C C . LYS B 1 2 ? 11.932 -7.893 -12.600 1.00 23.36 2 LYS B C 1
ATOM 2529 O O . LYS B 1 2 ? 11.156 -7.499 -13.475 1.00 23.90 2 LYS B O 1
ATOM 2535 N N . PRO B 1 3 ? 12.127 -7.199 -11.480 1.00 23.79 3 PRO B N 1
ATOM 2536 C CA . PRO B 1 3 ? 11.608 -5.829 -11.381 1.00 21.17 3 PRO B CA 1
ATOM 2537 C C . PRO B 1 3 ? 12.314 -4.922 -12.382 1.00 20.31 3 PRO B C 1
ATOM 2538 O O . PRO B 1 3 ? 13.389 -5.241 -12.895 1.00 19.12 3 PRO B O 1
ATOM 2542 N N . LYS B 1 4 ? 11.694 -3.776 -12.658 1.00 16.43 4 LYS B N 1
ATOM 2543 C CA . LYS B 1 4 ? 12.205 -2.812 -13.623 1.00 15.80 4 LYS B CA 1
ATOM 2544 C C . LYS B 1 4 ? 12.688 -1.569 -12.888 1.00 11.32 4 LYS B C 1
ATOM 2545 O O . LYS B 1 4 ? 11.987 -1.054 -12.011 1.00 11.00 4 LYS B O 1
ATOM 2551 N N . VAL B 1 5 ? 13.856 -1.064 -13.268 1.00 14.56 5 VAL B N 1
ATOM 2552 C CA . VAL B 1 5 ? 14.399 0.159 -12.675 1.00 9.75 5 VAL B CA 1
ATOM 2553 C C . VAL B 1 5 ? 14.653 1.181 -13.777 1.00 10.82 5 VAL B C 1
ATOM 2554 O O . VAL B 1 5 ? 15.298 0.879 -14.787 1.00 11.51 5 VAL B O 1
ATOM 2558 N N . VAL B 1 6 ? 14.147 2.393 -13.569 1.00 6.42 6 VAL B N 1
ATOM 2559 C CA . VAL B 1 6 ? 14.287 3.501 -14.497 1.00 8.30 6 VAL B CA 1
ATOM 2560 C C . VAL B 1 6 ? 15.326 4.451 -13.915 1.00 8.11 6 VAL B C 1
ATOM 2561 O O . VAL B 1 6 ? 15.225 4.834 -12.748 1.00 7.34 6 VAL B O 1
ATOM 2565 N N . LEU B 1 7 ? 16.345 4.791 -14.704 1.00 7.10 7 LEU B N 1
ATOM 2566 C CA . LEU B 1 7 ? 17.356 5.763 -14.294 1.00 9.47 7 LEU B CA 1
ATOM 2567 C C . LEU B 1 7 ? 17.099 7.050 -15.062 1.00 8.39 7 LEU B C 1
ATOM 2568 O O . LEU B 1 7 ? 17.173 7.055 -16.289 1.00 10.37 7 LEU B O 1
ATOM 2573 N N . THR B 1 8 ? 16.798 8.142 -14.352 1.00 9.89 8 THR B N 1
ATOM 2574 C CA . THR B 1 8 ? 16.377 9.334 -15.087 1.00 8.63 8 THR B CA 1
ATOM 2575 C C . THR B 1 8 ? 17.530 10.023 -15.803 1.00 8.45 8 THR B C 1
ATOM 2576 O O . THR B 1 8 ? 17.281 10.781 -16.745 1.00 8.93 8 THR B O 1
ATOM 2580 N N . HIS B 1 9 ? 18.772 9.790 -15.381 1.00 9.23 9 HIS B N 1
ATOM 2581 C CA . HIS B 1 9 ? 19.939 10.402 -15.993 1.00 8.54 9 HIS B CA 1
ATOM 2582 C C . HIS B 1 9 ? 20.997 9.339 -16.248 1.00 9.19 9 HIS B C 1
ATOM 2583 O O . HIS B 1 9 ? 20.934 8.231 -15.710 1.00 6.05 9 HIS B O 1
ATOM 2590 N N . TRP B 1 10 ? 21.960 9.702 -17.095 1.00 7.06 10 TRP B N 1
ATOM 2591 C CA . TRP B 1 10 ? 23.036 8.805 -17.494 1.00 9.00 10 TRP B CA 1
ATOM 2592 C C . TRP B 1 10 ? 23.814 8.320 -16.275 1.00 9.29 10 TRP B C 1
ATOM 2593 O O . TRP B 1 10 ? 24.077 9.091 -15.350 1.00 8.29 10 TRP B O 1
ATOM 2604 N N . VAL B 1 11 ? 24.205 7.041 -16.278 1.00 8.32 11 VAL B N 1
ATOM 2605 C CA . VAL B 1 11 ? 25.119 6.522 -15.264 1.00 11.19 11 VAL B CA 1
ATOM 2606 C C . VAL B 1 11 ? 26.225 5.729 -15.950 1.00 12.26 11 VAL B C 1
ATOM 2607 O O . VAL B 1 11 ? 26.127 5.355 -17.118 1.00 12.89 11 VAL B O 1
ATOM 2611 N N . HIS B 1 12 ? 27.271 5.438 -15.188 1.00 11.22 12 HIS B N 1
ATOM 2612 C CA . HIS B 1 12 ? 28.388 4.704 -15.755 1.00 12.14 12 HIS B CA 1
ATOM 2613 C C . HIS B 1 12 ? 27.974 3.272 -16.086 1.00 13.68 12 HIS B C 1
ATOM 2614 O O . HIS B 1 12 ? 27.111 2.699 -15.415 1.00 11.16 12 HIS B O 1
ATOM 2621 N N . PRO B 1 13 ? 28.558 2.678 -17.137 1.00 14.34 13 PRO B N 1
ATOM 2622 C CA . PRO B 1 13 ? 28.100 1.342 -17.562 1.00 17.28 13 PRO B CA 1
ATOM 2623 C C . PRO B 1 13 ? 28.227 0.281 -16.487 1.00 15.24 13 PRO B C 1
ATOM 2624 O O . PRO B 1 13 ? 27.396 -0.636 -16.435 1.00 14.34 13 PRO B O 1
ATOM 2628 N N . GLU B 1 14 ? 29.226 0.381 -15.605 1.00 13.15 14 GLU B N 1
ATOM 2629 C CA . GLU B 1 14 ? 29.329 -0.598 -14.530 1.00 16.04 14 GLU B CA 1
ATOM 2630 C C . GLU B 1 14 ? 28.177 -0.499 -13.535 1.00 14.89 14 GLU B C 1
ATOM 2631 O O . GLU B 1 14 ? 27.879 -1.484 -12.854 1.00 12.73 14 GLU B O 1
ATOM 2637 N N . ILE B 1 15 ? 27.499 0.649 -13.451 1.00 10.17 15 ILE B N 1
ATOM 2638 C CA . ILE B 1 15 ? 26.342 0.748 -12.558 1.00 10.49 15 ILE B CA 1
ATOM 2639 C C . ILE B 1 15 ? 25.151 0.016 -13.162 1.00 11.42 15 ILE B C 1
ATOM 2640 O O . ILE B 1 15 ? 24.397 -0.675 -12.460 1.00 12.64 15 ILE B O 1
ATOM 2645 N N . ILE B 1 16 ? 24.950 0.182 -14.468 1.00 12.14 16 ILE B N 1
ATOM 2646 C CA . ILE B 1 16 ? 23.902 -0.558 -15.164 1.00 14.16 16 ILE B CA 1
ATOM 2647 C C . ILE B 1 16 ? 24.156 -2.055 -15.045 1.00 16.16 16 ILE B C 1
ATOM 2648 O O . ILE B 1 16 ? 23.229 -2.840 -14.823 1.00 17.05 16 ILE B O 1
ATOM 2653 N N . GLU B 1 17 ? 25.423 -2.469 -15.163 1.00 15.17 17 GLU B N 1
ATOM 2654 C CA . GLU B 1 17 ? 25.757 -3.885 -15.002 1.00 18.25 17 GLU B CA 1
ATOM 2655 C C . GLU B 1 17 ? 25.454 -4.376 -13.594 1.00 17.70 17 GLU B C 1
ATOM 2656 O O . GLU B 1 17 ? 24.918 -5.478 -13.418 1.00 16.36 17 GLU B O 1
ATOM 2662 N N . LEU B 1 18 ? 25.778 -3.568 -12.578 1.00 15.50 18 LEU B N 1
ATOM 2663 C CA . LEU B 1 18 ? 25.472 -3.927 -11.193 1.00 15.81 18 LEU B CA 1
ATOM 2664 C C . LEU B 1 18 ? 23.972 -4.126 -10.986 1.00 16.72 18 LEU B C 1
ATOM 2665 O O . LEU B 1 18 ? 23.542 -5.098 -10.352 1.00 15.39 18 LEU B O 1
ATOM 2670 N N . LEU B 1 19 ? 23.157 -3.196 -11.493 1.00 12.88 19 LEU B N 1
ATOM 2671 C CA . LEU B 1 19 ? 21.708 -3.307 -11.327 1.00 12.76 19 LEU B CA 1
ATOM 2672 C C . LEU B 1 19 ? 21.122 -4.444 -12.151 1.00 15.98 19 LEU B C 1
ATOM 2673 O O . LEU B 1 19 ? 20.095 -5.017 -11.768 1.00 15.17 19 LEU B O 1
ATOM 2678 N N . SER B 1 20 ? 21.749 -4.769 -13.285 1.00 14.73 20 SER B N 1
ATOM 2679 C CA . SER B 1 20 ? 21.210 -5.772 -14.197 1.00 19.91 20 SER B CA 1
ATOM 2680 C C . SER B 1 20 ? 21.107 -7.147 -13.562 1.00 22.29 20 SER B C 1
ATOM 2681 O O . SER B 1 20 ? 20.300 -7.966 -14.019 1.00 22.24 20 SER B O 1
ATOM 2684 N N . ALA B 1 21 ? 21.897 -7.411 -12.520 1.00 21.98 21 ALA B N 1
ATOM 2685 C CA . ALA B 1 21 ? 21.881 -8.723 -11.881 1.00 25.51 21 ALA B CA 1
ATOM 2686 C C . ALA B 1 21 ? 20.530 -9.023 -11.247 1.00 29.88 21 ALA B C 1
ATOM 2687 O O . ALA B 1 21 ? 20.090 -10.177 -11.232 1.00 31.51 21 ALA B O 1
ATOM 2689 N N . SER B 1 22 ? 19.858 -8.010 -10.712 1.00 21.01 22 SER B N 1
ATOM 2690 C CA . SER B 1 22 ? 18.585 -8.233 -10.046 1.00 27.41 22 SER B CA 1
ATOM 2691 C C . SER B 1 22 ? 17.427 -7.446 -10.644 1.00 22.89 22 SER B C 1
ATOM 2692 O O . SER B 1 22 ? 16.302 -7.577 -10.152 1.00 24.16 22 SER B O 1
ATOM 2695 N N . ALA B 1 23 ? 17.654 -6.661 -11.698 1.00 20.67 23 ALA B N 1
ATOM 2696 C CA . ALA B 1 23 ? 16.597 -5.842 -12.275 1.00 22.25 23 ALA B CA 1
ATOM 2697 C C . ALA B 1 23 ? 16.808 -5.691 -13.772 1.00 20.03 23 ALA B C 1
ATOM 2698 O O . ALA B 1 23 ? 17.926 -5.811 -14.277 1.00 20.25 23 ALA B O 1
ATOM 2700 N N . ASP B 1 24 ? 15.712 -5.434 -14.482 1.00 15.85 24 ASP B N 1
ATOM 2701 C CA . ASP B 1 24 ? 15.780 -4.984 -15.868 1.00 17.15 24 ASP B CA 1
ATOM 2702 C C . ASP B 1 24 ? 15.911 -3.463 -15.873 1.00 17.46 24 ASP B C 1
ATOM 2703 O O . ASP B 1 24 ? 15.025 -2.760 -15.373 1.00 17.60 24 ASP B O 1
ATOM 2708 N N . VAL B 1 25 ? 16.999 -2.961 -16.448 1.00 14.77 25 VAL B N 1
ATOM 2709 C CA . VAL B 1 25 ? 17.382 -1.553 -16.336 1.00 13.53 25 VAL B CA 1
ATOM 2710 C C . VAL B 1 25 ? 16.891 -0.798 -17.564 1.00 15.94 25 VAL B C 1
ATOM 2711 O O . VAL B 1 25 ? 17.136 -1.217 -18.702 1.00 12.29 25 VAL B O 1
ATOM 2715 N N . ILE B 1 26 ? 16.210 0.323 -17.337 1.00 12.34 26 ILE B N 1
ATOM 2716 C CA . ILE B 1 26 ? 15.856 1.249 -18.412 1.00 11.69 26 ILE B CA 1
ATOM 2717 C C . ILE B 1 26 ? 16.690 2.516 -18.252 1.00 12.39 26 ILE B C 1
ATOM 2718 O O . ILE B 1 26 ? 16.334 3.374 -17.430 1.00 11.83 26 ILE B O 1
ATOM 2723 N N . PRO B 1 27 ? 17.783 2.683 -18.992 1.00 13.82 27 PRO B N 1
ATOM 2724 C CA . PRO B 1 27 ? 18.666 3.823 -18.759 1.00 11.27 27 PRO B CA 1
ATOM 2725 C C . PRO B 1 27 ? 18.276 5.023 -19.604 1.00 10.96 27 PRO B C 1
ATOM 2726 O O . PRO B 1 27 ? 17.534 4.924 -20.580 1.00 11.46 27 PRO B O 1
ATOM 2730 N N . ASN B 1 28 ? 18.793 6.170 -19.192 1.00 9.07 28 ASN B N 1
ATOM 2731 C CA . ASN B 1 28 ? 18.864 7.341 -20.051 1.00 9.38 28 ASN B CA 1
ATOM 2732 C C . ASN B 1 28 ? 20.214 7.258 -20.745 1.00 9.72 28 ASN B C 1
ATOM 2733 O O . ASN B 1 28 ? 21.253 7.452 -20.108 1.00 9.77 28 ASN B O 1
ATOM 2738 N N . THR B 1 29 ? 20.203 6.962 -22.049 1.00 10.07 29 THR B N 1
ATOM 2739 C CA . THR B 1 29 ? 21.450 6.797 -22.788 1.00 12.65 29 THR B CA 1
ATOM 2740 C C . THR B 1 29 ? 22.127 8.123 -23.100 1.00 13.03 29 THR B C 1
ATOM 2741 O O . THR B 1 29 ? 23.301 8.125 -23.491 1.00 12.25 29 THR B O 1
ATOM 2745 N N . THR B 1 30 ? 21.422 9.237 -22.924 1.00 10.91 30 THR B N 1
ATOM 2746 C CA . THR B 1 30 ? 21.898 10.567 -23.277 1.00 11.26 30 THR B CA 1
ATOM 2747 C C . THR B 1 30 ? 22.379 11.302 -22.033 1.00 10.98 30 THR B C 1
ATOM 2748 O O . THR B 1 30 ? 22.116 10.891 -20.905 1.00 11.88 30 THR B O 1
ATOM 2752 N N . ARG B 1 31 ? 23.085 12.416 -22.248 1.00 10.22 31 ARG B N 1
ATOM 2753 C CA . ARG B 1 31 ? 23.469 13.299 -21.153 1.00 11.91 31 ARG B CA 1
ATOM 2754 C C . ARG B 1 31 ? 22.439 14.390 -20.895 1.00 14.25 31 ARG B C 1
ATOM 2755 O O . ARG B 1 31 ? 22.736 15.360 -20.187 1.00 14.21 31 ARG B O 1
ATOM 2763 N N . GLU B 1 32 ? 21.238 14.246 -21.441 1.00 13.29 32 GLU B N 1
ATOM 2764 C CA . GLU B 1 32 ? 20.179 15.237 -21.311 1.00 18.14 32 GLU B CA 1
ATOM 2765 C C . GLU B 1 32 ? 19.207 14.872 -20.195 1.00 15.84 32 GLU B C 1
ATOM 2766 O O . GLU B 1 32 ? 19.035 13.706 -19.833 1.00 13.28 32 GLU B O 1
ATOM 2772 N N . THR B 1 33 ? 18.537 1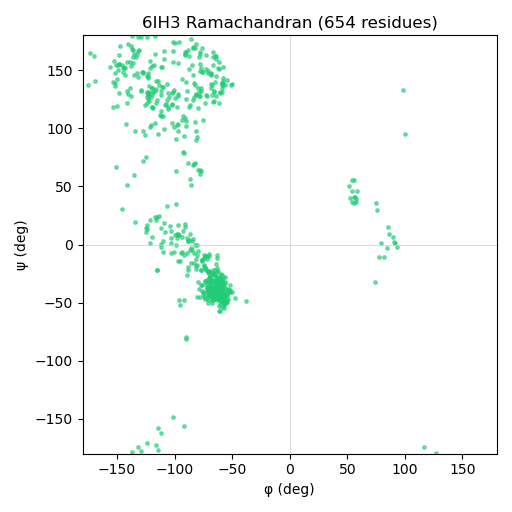5.898 -19.680 1.00 13.05 33 THR B N 1
ATOM 2773 C CA . THR B 1 33 ? 17.410 15.699 -18.781 1.00 12.78 33 THR B CA 1
ATOM 2774 C C . THR B 1 33 ? 16.151 15.432 -19.604 1.00 16.55 33 THR B C 1
ATOM 2775 O O . THR B 1 33 ? 15.816 16.203 -20.512 1.00 16.08 33 THR B O 1
ATOM 2779 N N . LEU B 1 34 ? 15.462 14.331 -19.297 1.00 11.16 34 LEU B N 1
ATOM 2780 C CA . LEU B 1 34 ? 14.218 14.017 -19.981 1.00 14.38 34 LEU B CA 1
ATOM 2781 C C . LEU B 1 34 ? 13.093 14.912 -19.465 1.00 16.38 34 LEU B C 1
ATOM 2782 O O . LEU B 1 34 ? 13.084 15.296 -18.291 1.00 14.33 34 LEU B O 1
ATOM 2787 N N . PRO B 1 35 ? 12.124 15.253 -20.317 1.00 15.61 35 PRO B N 1
ATOM 2788 C CA . PRO B 1 35 ? 10.937 15.959 -19.816 1.00 16.83 35 PRO B CA 1
ATOM 2789 C C . PRO B 1 35 ? 10.193 15.085 -18.823 1.00 17.07 35 PRO B C 1
ATOM 2790 O O . PRO B 1 35 ? 10.221 13.860 -18.909 1.00 13.54 35 PRO B O 1
ATOM 2794 N N . ARG B 1 36 ? 9.495 15.737 -17.890 1.00 17.75 36 ARG B N 1
ATOM 2795 C CA . ARG B 1 36 ? 8.750 15.015 -16.862 1.00 15.81 36 ARG B CA 1
ATOM 2796 C C . ARG B 1 36 ? 7.813 13.979 -17.463 1.00 18.80 36 ARG B C 1
ATOM 2797 O O . ARG B 1 36 ? 7.669 12.872 -16.928 1.00 16.38 36 ARG B O 1
ATOM 2805 N N . SER B 1 37 ? 7.176 14.313 -18.588 1.00 17.15 37 SER B N 1
ATOM 2806 C CA . SER B 1 37 ? 6.227 13.391 -19.202 1.00 18.10 37 SER B CA 1
ATOM 2807 C C . SER B 1 37 ? 6.898 12.102 -19.658 1.00 17.33 37 SER B C 1
ATOM 2808 O O . SER B 1 37 ? 6.276 11.034 -19.628 1.00 14.16 37 SER B O 1
ATOM 2811 N N . GLU B 1 38 ? 8.159 12.181 -20.087 1.00 13.62 38 GLU B N 1
ATOM 2812 C CA . GLU B 1 38 ? 8.874 10.979 -20.500 1.00 14.57 38 GLU B CA 1
ATOM 2813 C C . GLU B 1 38 ? 9.327 10.158 -19.295 1.00 12.40 38 GLU B C 1
ATOM 2814 O O . GLU B 1 38 ? 9.267 8.924 -19.331 1.00 13.81 38 GLU B O 1
ATOM 2820 N N . VAL B 1 39 ? 9.793 10.818 -18.230 1.00 12.05 39 VAL B N 1
ATOM 2821 C CA . VAL B 1 39 ? 10.128 10.095 -17.001 1.00 12.46 39 VAL B CA 1
ATOM 2822 C C . VAL B 1 39 ? 8.923 9.296 -16.520 1.00 13.27 39 VAL B C 1
ATOM 2823 O O . VAL B 1 39 ? 9.020 8.094 -16.249 1.00 12.26 39 VAL B O 1
ATOM 2827 N N . ILE B 1 40 ? 7.758 9.945 -16.439 1.00 15.23 40 ILE B N 1
ATOM 2828 C CA . ILE B 1 40 ? 6.540 9.245 -16.021 1.00 14.30 40 ILE B CA 1
ATOM 2829 C C . ILE B 1 40 ? 6.198 8.116 -16.984 1.00 14.47 40 ILE B C 1
ATOM 2830 O O . ILE B 1 40 ? 5.758 7.036 -16.564 1.00 17.06 40 ILE B O 1
ATOM 2835 N N . ALA B 1 41 ? 6.386 8.343 -18.288 1.00 16.62 41 ALA B N 1
ATOM 2836 C CA . ALA B 1 41 ? 6.077 7.306 -19.269 1.00 16.39 41 ALA B CA 1
ATOM 2837 C C . ALA B 1 41 ? 6.950 6.078 -19.068 1.00 17.17 41 ALA B C 1
ATOM 2838 O O . ALA B 1 41 ? 6.472 4.943 -19.193 1.00 15.44 41 ALA B O 1
ATOM 2840 N N . ARG B 1 42 ? 8.237 6.282 -18.768 1.00 11.76 42 ARG B N 1
ATOM 2841 C CA . ARG B 1 42 ? 9.113 5.152 -18.463 1.00 14.46 42 ARG B CA 1
ATOM 2842 C C . ARG B 1 42 ? 8.780 4.534 -17.108 1.00 14.98 42 ARG B C 1
ATOM 2843 O O . ARG B 1 42 ? 8.825 3.311 -16.952 1.00 18.10 42 ARG B O 1
ATOM 2851 N N . ALA B 1 43 ? 8.472 5.356 -16.111 1.00 14.16 43 ALA B N 1
ATOM 2852 C CA . ALA B 1 43 ? 8.360 4.854 -14.745 1.00 12.83 43 ALA B CA 1
ATOM 2853 C C . ALA B 1 43 ? 6.961 4.364 -14.386 1.00 17.79 43 ALA B C 1
ATOM 2854 O O . ALA B 1 43 ? 6.791 3.788 -13.309 1.00 14.90 43 ALA B O 1
ATOM 2856 N N . LYS B 1 44 ? 5.984 4.564 -15.251 1.00 16.04 44 LYS B N 1
ATOM 2857 C CA . LYS B 1 44 ? 4.593 4.147 -14.954 1.00 18.61 44 LYS B CA 1
ATOM 2858 C C . LYS B 1 44 ? 4.536 2.673 -14.518 1.00 18.29 44 LYS B C 1
ATOM 2859 O O . LYS B 1 44 ? 3.812 2.355 -13.641 1.00 20.28 44 LYS B O 1
ATOM 2865 N N . ASP B 1 45 ? 5.311 1.818 -15.129 1.00 19.50 45 ASP B N 1
ATOM 2866 C CA . ASP B 1 45 ? 5.272 0.422 -14.707 1.00 19.90 45 ASP B CA 1
ATOM 2867 C C . ASP B 1 45 ? 6.592 -0.037 -14.097 1.00 21.92 45 ASP B C 1
ATOM 2868 O O . ASP B 1 45 ? 6.877 -1.236 -14.078 1.00 18.51 45 ASP B O 1
ATOM 2873 N N . ALA B 1 46 ? 7.393 0.887 -13.579 1.00 16.08 46 ALA B N 1
ATOM 2874 C CA . ALA B 1 46 ? 8.649 0.527 -12.942 1.00 14.72 46 ALA B CA 1
ATOM 2875 C C . ALA B 1 46 ? 8.441 0.214 -11.466 1.00 12.68 46 ALA B C 1
ATOM 2876 O O . ALA B 1 46 ? 7.537 0.746 -10.812 1.00 13.68 46 ALA B O 1
ATOM 2878 N N . ASP B 1 47 ? 9.298 -0.667 -10.946 1.00 11.43 47 ASP B N 1
ATOM 2879 C CA . ASP B 1 47 ? 9.362 -0.949 -9.523 1.00 11.36 47 ASP B CA 1
ATOM 2880 C C . ASP B 1 47 ? 10.316 -0.020 -8.791 1.00 10.69 47 ASP B C 1
ATOM 2881 O O . ASP B 1 47 ? 10.203 0.126 -7.569 1.00 9.63 47 ASP B O 1
ATOM 2886 N N . ALA B 1 48 ? 11.269 0.579 -9.501 1.00 8.98 48 ALA B N 1
ATOM 2887 C CA . ALA B 1 48 ? 12.255 1.428 -8.849 1.00 9.01 48 ALA B CA 1
ATOM 2888 C C . ALA B 1 48 ? 12.688 2.549 -9.781 1.00 8.93 48 ALA B C 1
ATOM 2889 O O . ALA B 1 48 ? 12.617 2.430 -11.007 1.00 8.09 48 ALA B O 1
ATOM 2891 N N . LEU B 1 49 ? 13.157 3.641 -9.180 1.00 9.08 49 LEU B N 1
ATOM 2892 C CA . LEU B 1 49 ? 13.588 4.811 -9.931 1.00 9.20 49 LEU B CA 1
ATOM 2893 C C . LEU B 1 49 ? 14.856 5.342 -9.284 1.00 7.52 49 LEU B C 1
ATOM 2894 O O . LEU B 1 49 ? 14.922 5.437 -8.053 1.00 9.89 49 LEU B O 1
ATOM 2899 N N . MET B 1 50 ? 15.862 5.665 -10.089 1.00 7.95 50 MET B N 1
ATOM 2900 C CA . MET B 1 50 ? 17.035 6.369 -9.590 1.00 7.42 50 MET B CA 1
ATOM 2901 C C . MET B 1 50 ? 16.896 7.822 -10.002 1.00 9.82 50 MET B C 1
ATOM 2902 O O . MET B 1 50 ? 16.812 8.115 -11.199 1.00 8.13 50 MET B O 1
ATOM 2907 N N . ALA B 1 51 ? 16.866 8.719 -9.014 1.00 9.90 51 ALA B N 1
ATOM 2908 C CA . ALA B 1 51 ? 16.550 10.121 -9.222 1.00 7.87 51 ALA B CA 1
ATOM 2909 C C . ALA B 1 51 ? 17.786 10.984 -8.980 1.00 9.02 51 ALA B C 1
ATOM 2910 O O . ALA B 1 51 ? 18.685 10.619 -8.221 1.00 9.05 51 ALA B O 1
ATOM 2912 N N . PHE B 1 52 ? 17.821 12.138 -9.643 1.00 9.44 52 PHE B N 1
ATOM 2913 C CA . PHE B 1 52 ? 18.972 13.027 -9.646 1.00 11.23 52 PHE B CA 1
ATOM 2914 C C . PHE B 1 52 ? 18.492 14.443 -9.363 1.00 12.16 52 PHE B C 1
ATOM 2915 O O . PHE B 1 52 ? 17.292 14.700 -9.209 1.00 12.73 52 PHE B O 1
ATOM 2923 N N . MET B 1 53 ? 19.453 15.364 -9.305 1.00 15.22 53 MET B N 1
ATOM 2924 C CA . MET B 1 53 ? 19.169 16.768 -9.003 1.00 17.83 53 MET B CA 1
ATOM 2925 C C . MET B 1 53 ? 18.006 17.340 -9.804 1.00 18.77 53 MET B C 1
ATOM 2926 O O . MET B 1 53 ? 17.125 17.974 -9.200 1.00 18.43 53 MET B O 1
ATOM 2931 N N . PRO B 1 54 ? 17.908 17.138 -11.126 1.00 17.77 54 PRO B N 1
ATOM 2932 C CA . PRO B 1 54 ? 16.815 17.780 -11.868 1.00 18.26 54 PRO B CA 1
ATOM 2933 C C . PRO B 1 54 ? 15.452 17.176 -11.609 1.00 18.22 54 PRO B C 1
ATOM 2934 O O . PRO B 1 54 ? 14.456 17.769 -12.025 1.00 18.55 54 PRO B O 1
ATOM 2938 N N . ASP B 1 55 ? 15.359 16.033 -10.933 1.00 16.53 55 ASP B N 1
ATOM 2939 C CA . ASP B 1 55 ? 14.063 15.410 -10.724 1.00 14.72 55 ASP B CA 1
ATOM 2940 C C . ASP B 1 55 ? 13.283 16.124 -9.630 1.00 18.61 55 ASP B C 1
ATOM 2941 O O . ASP B 1 55 ? 13.857 16.704 -8.707 1.00 19.12 55 ASP B O 1
ATOM 2946 N N . SER B 1 56 ? 11.958 16.069 -9.736 1.00 15.63 56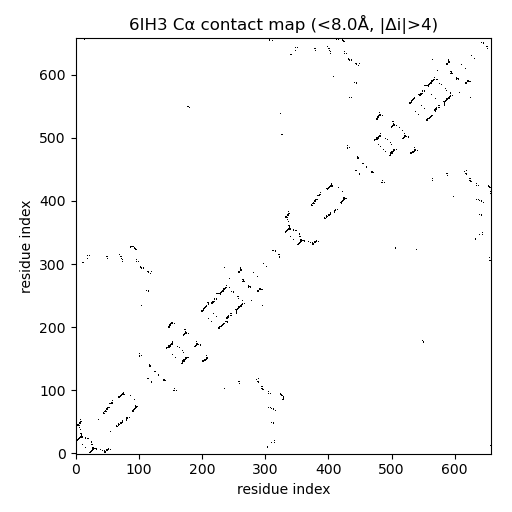 SER B N 1
ATOM 2947 C CA . SER B 1 56 ? 11.098 16.549 -8.663 1.00 18.25 56 SER B CA 1
ATOM 2948 C C . SER B 1 56 ? 9.924 15.593 -8.553 1.00 20.14 56 SER B C 1
ATOM 2949 O O . SER B 1 56 ? 9.212 15.361 -9.534 1.00 27.48 56 SER B O 1
ATOM 2952 N N . ILE B 1 57 ? 9.750 15.009 -7.370 1.00 16.81 57 ILE B N 1
ATOM 2953 C CA . ILE B 1 57 ? 8.791 13.935 -7.146 1.00 15.83 57 ILE B CA 1
ATOM 2954 C C . ILE B 1 57 ? 7.689 14.474 -6.246 1.00 18.55 57 ILE B C 1
ATOM 2955 O O . ILE B 1 57 ? 7.914 14.719 -5.056 1.00 17.65 57 ILE B O 1
ATOM 2960 N N . ASP B 1 58 ? 6.495 14.633 -6.799 1.00 16.93 58 ASP B N 1
ATOM 2961 C CA . ASP B 1 58 ? 5.341 15.083 -6.033 1.00 20.18 58 ASP B CA 1
ATOM 2962 C C . ASP B 1 58 ? 4.274 13.994 -6.034 1.00 18.87 58 ASP B C 1
ATOM 2963 O O . ASP B 1 58 ? 4.437 12.923 -6.630 1.00 14.76 58 ASP B O 1
ATOM 2968 N N . SER B 1 59 ? 3.162 14.280 -5.354 1.00 17.08 59 SER B N 1
ATOM 2969 C CA . SER B 1 59 ? 2.082 13.305 -5.272 1.00 17.47 59 SER B CA 1
ATOM 2970 C C . SER B 1 59 ? 1.560 12.922 -6.658 1.00 17.07 59 SER B C 1
ATOM 2971 O O . SER B 1 59 ? 1.265 11.750 -6.912 1.00 17.60 59 SER B O 1
ATOM 2974 N N . ALA B 1 60 ? 1.454 13.898 -7.570 1.00 16.77 60 ALA B N 1
ATOM 2975 C CA . ALA B 1 60 ? 0.934 13.631 -8.909 1.00 18.58 60 ALA B CA 1
ATOM 2976 C C . ALA B 1 60 ? 1.822 12.646 -9.668 1.00 22.08 60 ALA B C 1
ATOM 2977 O O . ALA B 1 60 ? 1.326 11.781 -10.408 1.00 19.53 60 ALA B O 1
ATOM 2979 N N . PHE B 1 61 ? 3.141 12.766 -9.497 1.00 18.80 61 PHE B N 1
ATOM 2980 C CA . PHE B 1 61 ? 4.073 11.808 -10.088 1.00 15.55 61 PHE B CA 1
ATOM 2981 C C . PHE B 1 61 ? 3.817 10.401 -9.559 1.00 13.67 61 PHE B C 1
ATOM 2982 O O . PHE B 1 61 ? 3.685 9.447 -10.334 1.00 16.03 61 PHE B O 1
ATOM 2990 N N . LEU B 1 62 ? 3.753 10.257 -8.229 1.00 13.16 62 LEU B N 1
ATOM 2991 C CA . LEU B 1 62 ? 3.595 8.944 -7.619 1.00 14.37 62 LEU B CA 1
ATOM 2992 C C . LEU B 1 62 ? 2.262 8.305 -7.983 1.00 12.90 62 LEU B C 1
ATOM 2993 O O . LEU B 1 62 ? 2.180 7.079 -8.106 1.00 15.85 62 LEU B O 1
ATOM 2998 N N . GLU B 1 63 ? 1.211 9.106 -8.162 1.00 17.12 63 GLU B N 1
ATOM 2999 C CA . GLU B 1 63 ? -0.073 8.532 -8.570 1.00 17.30 63 GLU B CA 1
ATOM 3000 C C . GLU B 1 63 ? 0.034 7.835 -9.924 1.00 19.66 63 GLU B C 1
ATOM 3001 O O . GLU B 1 63 ? -0.693 6.871 -10.197 1.00 18.58 63 GLU B O 1
ATOM 3007 N N . GLU B 1 64 ? 0.939 8.288 -10.777 1.00 14.96 64 GLU B N 1
ATOM 3008 C CA . GLU B 1 64 ? 1.092 7.707 -12.102 1.00 15.27 64 GLU B CA 1
ATOM 3009 C C . GLU B 1 64 ? 1.994 6.477 -12.125 1.00 19.13 64 GLU B C 1
ATOM 3010 O O . GLU B 1 64 ? 2.115 5.841 -13.173 1.00 19.60 64 GLU B O 1
ATOM 3016 N N . CYS B 1 65 ? 2.620 6.115 -11.010 1.00 15.55 65 CYS B N 1
ATOM 3017 C CA . CYS B 1 65 ? 3.574 5.009 -10.956 1.00 14.31 65 CYS B CA 1
ATOM 3018 C C . CYS B 1 65 ? 3.166 4.063 -9.845 1.00 17.67 65 CYS B C 1
ATOM 3019 O O . CYS B 1 65 ? 3.816 4.004 -8.796 1.00 14.77 65 CYS B O 1
ATOM 3022 N N . PRO B 1 66 ? 2.078 3.310 -10.038 1.00 16.72 66 PRO B N 1
ATOM 3023 C CA . PRO B 1 66 ? 1.527 2.516 -8.932 1.00 19.05 66 PRO B CA 1
ATOM 3024 C C . PRO B 1 66 ? 2.366 1.311 -8.548 1.00 16.29 66 PRO B C 1
ATOM 3025 O O . PRO B 1 66 ? 2.087 0.718 -7.503 1.00 17.88 66 PRO B O 1
ATOM 3029 N N . LYS B 1 67 ? 3.355 0.912 -9.350 1.00 16.00 67 LYS B N 1
ATOM 3030 C CA . LYS B 1 67 ? 4.221 -0.207 -8.979 1.00 17.30 67 LYS B CA 1
ATOM 3031 C C . LYS B 1 67 ? 5.501 0.222 -8.262 1.00 16.37 67 LYS B C 1
ATOM 3032 O O . LYS B 1 67 ? 6.254 -0.644 -7.796 1.00 13.54 67 LYS B O 1
ATOM 3038 N N . LEU B 1 68 ? 5.764 1.521 -8.159 1.00 16.67 68 LEU B N 1
ATOM 3039 C CA . LEU B 1 68 ? 7.009 1.999 -7.562 1.00 12.61 68 LEU B CA 1
ATOM 3040 C C . LEU B 1 68 ? 7.133 1.548 -6.112 1.00 13.88 68 LEU B C 1
ATOM 3041 O O . LEU B 1 68 ? 6.210 1.713 -5.314 1.00 14.39 68 LEU B O 1
ATOM 3046 N N . ARG B 1 69 ? 8.286 0.983 -5.767 1.00 10.44 69 ARG B N 1
ATOM 3047 C CA . ARG B 1 69 ? 8.571 0.602 -4.393 1.00 10.65 69 ARG B CA 1
ATOM 3048 C C . ARG B 1 69 ? 9.721 1.375 -3.781 1.00 8.46 69 ARG B C 1
ATOM 3049 O O . ARG B 1 69 ? 9.820 1.433 -2.549 1.00 11.25 69 ARG B O 1
ATOM 3057 N N . VAL B 1 70 ? 10.611 1.938 -4.589 1.00 10.49 70 VAL B N 1
ATOM 3058 C CA . VAL B 1 70 ? 11.762 2.644 -4.041 1.00 7.54 70 VAL B CA 1
ATOM 3059 C C . VAL B 1 70 ? 12.185 3.710 -5.034 1.00 9.23 70 VAL B C 1
ATOM 3060 O O . VAL B 1 70 ? 12.193 3.489 -6.251 1.00 8.24 70 VAL B O 1
ATOM 3064 N N . ILE B 1 71 ? 12.479 4.891 -4.511 1.00 7.56 71 ILE B N 1
ATOM 3065 C CA . ILE B 1 71 ? 13.191 5.910 -5.261 1.00 8.26 71 ILE B CA 1
ATOM 3066 C C . ILE B 1 71 ? 14.554 6.041 -4.612 1.00 9.10 71 ILE B C 1
ATOM 3067 O O . ILE B 1 71 ? 14.660 6.417 -3.434 1.00 10.51 71 ILE B O 1
ATOM 3072 N N . GLY B 1 72 ? 15.593 5.683 -5.356 1.00 8.56 72 GLY B N 1
ATOM 3073 C CA . GLY B 1 72 ? 16.937 5.847 -4.861 1.00 10.98 72 GLY B CA 1
ATOM 3074 C C . GLY B 1 72 ? 17.527 7.134 -5.400 1.00 10.68 72 GLY B C 1
ATOM 3075 O O . GLY B 1 72 ? 17.891 7.201 -6.582 1.00 10.43 72 GLY B O 1
ATOM 3076 N N . ALA B 1 73 ? 17.593 8.170 -4.563 1.00 10.23 73 ALA B N 1
ATOM 3077 C CA . ALA B 1 73 ? 18.143 9.454 -4.992 1.00 9.90 73 ALA B CA 1
ATOM 3078 C C . ALA B 1 73 ? 19.663 9.405 -4.995 1.00 12.15 73 ALA B C 1
ATOM 3079 O O . ALA B 1 73 ? 20.285 9.053 -3.987 1.00 10.72 73 ALA B O 1
ATOM 3081 N N . ALA B 1 74 ? 20.262 9.789 -6.119 1.00 9.25 74 ALA B N 1
ATOM 3082 C CA . ALA B 1 74 ? 21.717 9.908 -6.208 1.00 8.40 74 ALA B CA 1
ATOM 3083 C C . ALA B 1 74 ? 22.140 11.299 -5.726 1.00 13.47 74 ALA B C 1
ATOM 3084 O O . ALA B 1 74 ? 22.809 12.062 -6.420 1.00 13.19 74 ALA B O 1
ATOM 3086 N N . LEU B 1 75 ? 21.735 11.604 -4.493 1.00 9.99 75 LEU B N 1
ATOM 3087 C CA . LEU B 1 75 ? 21.801 12.946 -3.921 1.00 12.20 75 LEU B CA 1
ATOM 3088 C C . LEU B 1 75 ? 21.946 12.810 -2.417 1.00 13.35 75 LEU B C 1
ATOM 3089 O O . LEU B 1 75 ? 21.398 11.880 -1.808 1.00 9.51 75 LEU B O 1
ATOM 3094 N N . LYS B 1 76 ? 22.654 13.763 -1.821 1.00 10.82 76 LYS B N 1
ATOM 3095 C CA . LYS B 1 76 ? 22.835 13.816 -0.379 1.00 12.33 76 LYS B CA 1
ATOM 3096 C C . LYS B 1 76 ? 21.712 14.560 0.332 1.00 14.38 76 LYS B C 1
ATOM 3097 O O . LYS B 1 76 ? 21.715 14.616 1.566 1.00 17.05 76 LYS B O 1
ATOM 3103 N N . GLY B 1 77 ? 20.769 15.140 -0.408 1.00 15.89 77 GLY B N 1
ATOM 3104 C CA . GLY B 1 77 ? 19.636 15.834 0.168 1.00 15.21 77 GLY B CA 1
ATOM 3105 C C . GLY B 1 77 ? 18.365 15.469 -0.574 1.00 14.62 77 GLY B C 1
ATOM 3106 O O . GLY B 1 77 ? 18.385 14.687 -1.524 1.00 14.87 77 GLY B O 1
ATOM 3107 N N . TYR B 1 78 ? 17.254 16.072 -0.143 1.00 14.28 78 TYR B N 1
ATOM 3108 C CA . TYR B 1 78 ? 15.967 15.646 -0.676 1.00 14.08 78 TYR B CA 1
ATOM 3109 C C . TYR B 1 78 ? 14.976 16.799 -0.815 1.00 19.33 78 TYR B C 1
ATOM 3110 O O . TYR B 1 78 ? 13.759 16.588 -0.733 1.00 11.27 78 TYR B O 1
ATOM 3119 N N . ASP B 1 79 ? 15.466 18.002 -1.068 1.00 15.55 79 ASP B N 1
ATOM 3120 C CA . ASP B 1 79 ? 14.587 19.182 -1.226 1.00 20.77 79 ASP B CA 1
ATOM 3121 C C . ASP B 1 79 ? 13.564 18.996 -2.354 1.00 21.95 79 ASP B C 1
ATOM 3122 O O . ASP B 1 79 ? 12.525 19.547 -2.232 1.00 21.03 79 ASP B O 1
ATOM 3127 N N . ASN B 1 80 ? 13.879 18.216 -3.374 1.00 16.06 80 ASN B N 1
ATOM 3128 C CA . ASN B 1 80 ? 13.006 18.105 -4.533 1.00 20.48 80 ASN B CA 1
ATOM 3129 C C . ASN B 1 80 ? 12.015 16.941 -4.435 1.00 18.80 80 ASN B C 1
ATOM 3130 O O . ASN B 1 80 ? 11.357 16.615 -5.431 1.00 19.78 80 ASN B O 1
ATOM 3135 N N . PHE B 1 81 ? 11.884 16.321 -3.267 1.00 14.24 81 PHE B N 1
ATOM 3136 C CA . PHE B 1 81 ? 10.992 15.187 -3.072 1.00 15.46 81 PHE B CA 1
ATOM 3137 C C . PHE B 1 81 ? 9.952 15.528 -2.016 1.00 19.04 81 PHE B C 1
ATOM 3138 O O . PHE B 1 81 ? 10.284 16.083 -0.962 1.00 15.21 81 PHE B O 1
ATOM 3146 N N . ASP B 1 82 ? 8.698 15.198 -2.305 1.00 17.32 82 ASP B N 1
ATOM 3147 C CA . ASP B 1 82 ? 7.643 15.216 -1.297 1.00 16.25 82 ASP B CA 1
ATOM 3148 C C . ASP B 1 82 ? 7.793 13.908 -0.534 1.00 13.25 82 ASP B C 1
ATOM 3149 O O . ASP B 1 82 ? 7.260 12.880 -0.936 1.00 13.02 82 ASP B O 1
ATOM 3154 N N . VAL B 1 83 ? 8.562 13.941 0.565 1.00 14.65 83 VAL B N 1
ATOM 3155 C CA . VAL B 1 83 ? 8.878 12.711 1.289 1.00 12.80 83 VAL B CA 1
ATOM 3156 C C . VAL B 1 83 ? 7.616 12.081 1.854 1.00 13.47 83 VAL B C 1
ATOM 3157 O O . VAL B 1 83 ? 7.443 10.858 1.818 1.00 12.66 83 VAL B O 1
ATOM 3161 N N . ASN B 1 84 ? 6.713 12.894 2.391 1.00 14.53 84 ASN B N 1
ATOM 3162 C CA . ASN B 1 84 ? 5.523 12.279 2.964 1.00 16.71 84 ASN B CA 1
ATOM 3163 C C . ASN B 1 84 ? 4.614 11.687 1.898 1.00 15.79 84 ASN B C 1
ATOM 3164 O O . ASN B 1 84 ? 3.959 10.676 2.157 1.00 15.38 84 ASN B O 1
ATOM 3169 N N . ALA B 1 85 ? 4.565 12.280 0.698 1.00 17.24 85 ALA B N 1
ATOM 3170 C CA . ALA B 1 85 ? 3.830 11.640 -0.392 1.00 15.09 85 ALA B CA 1
ATOM 3171 C C . ALA B 1 85 ? 4.418 10.278 -0.721 1.00 14.65 85 ALA B C 1
ATOM 3172 O O . ALA B 1 85 ? 3.674 9.320 -0.939 1.00 14.73 85 ALA B O 1
ATOM 3174 N N . CYS B 1 86 ? 5.747 10.176 -0.800 1.00 11.52 86 CYS B N 1
ATOM 3175 C CA . CYS B 1 86 ? 6.367 8.860 -0.991 1.00 11.18 86 CYS B CA 1
ATOM 3176 C C . CYS B 1 86 ? 5.910 7.886 0.088 1.00 12.42 86 CYS B C 1
ATOM 3177 O O . CYS B 1 86 ? 5.494 6.761 -0.207 1.00 12.50 86 CYS B O 1
ATOM 3180 N N . THR B 1 87 ? 5.994 8.304 1.350 1.00 12.20 87 THR B N 1
ATOM 3181 C CA . THR B 1 87 ? 5.593 7.448 2.464 1.00 14.29 87 THR B CA 1
ATOM 3182 C C . THR B 1 87 ? 4.154 6.959 2.309 1.00 14.07 87 THR B C 1
ATOM 3183 O O . THR B 1 87 ? 3.886 5.756 2.399 1.00 12.73 87 THR B O 1
ATOM 3187 N N . ARG B 1 88 ? 3.220 7.886 2.048 1.00 14.89 88 ARG B N 1
ATOM 3188 C CA . ARG B 1 88 ? 1.804 7.530 1.903 1.00 19.49 88 ARG B CA 1
ATOM 3189 C C . ARG B 1 88 ? 1.557 6.609 0.712 1.00 18.95 88 ARG B C 1
ATOM 3190 O O . ARG B 1 88 ? 0.582 5.850 0.705 1.00 17.02 88 ARG B O 1
ATOM 3198 N N . HIS B 1 89 ? 2.392 6.684 -0.315 1.00 15.86 89 HIS B N 1
ATOM 3199 C CA . HIS B 1 89 ? 2.248 5.820 -1.478 1.00 15.90 89 HIS B CA 1
ATOM 3200 C C . HIS B 1 89 ? 3.016 4.504 -1.338 1.00 13.38 89 HIS B C 1
ATOM 3201 O O . HIS B 1 89 ? 3.057 3.724 -2.293 1.00 16.33 89 HIS B O 1
ATOM 3208 N N . GLY B 1 90 ? 3.619 4.237 -0.182 1.00 13.75 90 GLY B N 1
ATOM 3209 C CA . GLY B 1 90 ? 4.337 2.987 0.005 1.00 11.54 90 GLY B CA 1
ATOM 3210 C C . GLY B 1 90 ? 5.690 2.925 -0.676 1.00 13.20 90 GLY B C 1
ATOM 3211 O O . GLY B 1 90 ? 6.139 1.841 -1.059 1.00 13.30 90 GLY B O 1
ATOM 3212 N N . VAL B 1 91 ? 6.365 4.056 -0.827 1.00 9.36 91 VAL B N 1
ATOM 3213 C CA . VAL B 1 91 ? 7.582 4.152 -1.626 1.00 9.44 91 VAL B CA 1
ATOM 3214 C C . VAL B 1 91 ? 8.735 4.521 -0.700 1.00 9.57 91 VAL B C 1
ATOM 3215 O O . VAL B 1 91 ? 8.684 5.560 -0.032 1.00 10.55 91 VAL B O 1
ATOM 3219 N N . TRP B 1 92 ? 9.774 3.674 -0.658 1.00 9.88 92 TRP B N 1
ATOM 3220 C CA . TRP B 1 92 ? 11.009 4.041 0.040 1.00 9.80 92 TRP B CA 1
ATOM 3221 C C . TRP B 1 92 ? 11.665 5.223 -0.658 1.00 11.05 92 TRP B C 1
ATOM 3222 O O . TRP B 1 92 ? 11.728 5.274 -1.885 1.00 9.27 92 TRP B O 1
ATOM 3233 N N . LEU B 1 93 ? 12.192 6.160 0.120 1.00 9.26 93 LEU B N 1
ATOM 3234 C CA . LEU B 1 93 ? 13.010 7.233 -0.432 1.00 8.49 93 LEU B CA 1
ATOM 3235 C C . LEU B 1 93 ? 14.370 7.183 0.250 1.00 8.76 93 LEU B C 1
ATOM 3236 O O . LEU B 1 93 ? 14.445 7.226 1.484 1.00 8.22 93 LEU B O 1
ATOM 3241 N N . THR B 1 94 ? 15.437 7.058 -0.547 1.00 6.91 94 THR B N 1
ATOM 3242 C CA . THR B 1 94 ? 16.791 6.935 -0.031 1.00 7.61 94 THR B CA 1
ATOM 3243 C C . THR B 1 94 ? 17.681 8.062 -0.558 1.00 11.52 94 THR B C 1
ATOM 3244 O O . THR B 1 94 ? 17.445 8.600 -1.643 1.00 9.22 94 THR B O 1
ATOM 3248 N N . ILE B 1 95 ? 18.705 8.420 0.230 1.00 8.59 95 ILE B N 1
ATOM 3249 C CA . ILE B 1 95 ? 19.734 9.368 -0.197 1.00 8.98 95 ILE B CA 1
ATOM 3250 C C . ILE B 1 95 ? 21.099 8.705 -0.052 1.00 11.17 95 ILE B C 1
ATOM 3251 O O . ILE B 1 95 ? 21.196 7.561 0.397 1.00 10.07 95 ILE B O 1
ATOM 3256 N N . VAL B 1 96 ? 22.160 9.410 -0.431 1.00 8.70 96 VAL B N 1
ATOM 3257 C CA . VAL B 1 96 ? 23.517 8.887 -0.314 1.00 12.13 96 VAL B CA 1
ATOM 3258 C C . VAL B 1 96 ? 24.275 9.776 0.640 1.00 11.82 96 VAL B C 1
ATOM 3259 O O . VAL B 1 96 ? 23.830 10.900 0.957 1.00 10.72 96 VAL B O 1
ATOM 3263 N N . PRO B 1 97 ? 25.418 9.338 1.157 1.00 13.60 97 PRO B N 1
ATOM 3264 C CA . PRO B 1 97 ? 26.233 10.225 1.993 1.00 13.96 97 PRO B CA 1
ATOM 3265 C C . PRO B 1 97 ? 26.795 11.387 1.181 1.00 14.00 97 PRO B C 1
ATOM 3266 O O . PRO B 1 97 ? 26.853 11.356 -0.051 1.00 11.77 97 PRO B O 1
ATOM 3270 N N . ASP B 1 98 ? 27.206 12.423 1.907 1.00 12.60 98 ASP B N 1
ATOM 3271 C CA . ASP B 1 98 ? 27.790 13.621 1.312 1.00 16.12 98 ASP B CA 1
ATOM 3272 C C . ASP B 1 98 ? 29.213 13.290 0.893 1.00 15.11 98 ASP B C 1
ATOM 3273 O O . ASP B 1 98 ? 30.098 13.137 1.738 1.00 15.42 98 ASP B O 1
ATOM 3278 N N . LEU B 1 99 ? 29.432 13.156 -0.410 1.00 13.19 99 LEU B N 1
ATOM 3279 C CA . LEU B 1 99 ? 30.747 12.817 -0.936 1.00 12.35 99 LEU B CA 1
ATOM 3280 C C . LEU B 1 99 ? 31.365 13.974 -1.712 1.00 14.89 99 LEU B C 1
ATOM 3281 O O . LEU B 1 99 ? 32.331 13.778 -2.455 1.00 15.69 99 LEU B O 1
ATOM 3286 N N . LEU B 1 100 ? 30.811 15.175 -1.566 1.00 13.21 100 LEU B N 1
ATOM 3287 C CA . LEU B 1 100 ? 31.127 16.281 -2.455 1.00 12.30 100 LEU B CA 1
ATOM 3288 C C . LEU B 1 100 ? 32.237 17.188 -1.940 1.00 12.19 100 LEU B C 1
ATOM 3289 O O . LEU B 1 100 ? 32.674 18.071 -2.685 1.00 12.72 100 LEU B O 1
ATOM 3294 N N . THR B 1 101 ? 32.697 16.983 -0.704 1.00 13.20 101 THR B N 1
ATOM 3295 C CA . THR B 1 101 ? 33.495 17.987 0.001 1.00 13.53 101 THR B CA 1
ATOM 3296 C C . THR B 1 101 ? 34.792 18.308 -0.735 1.00 13.08 101 THR B C 1
ATOM 3297 O O . THR B 1 101 ? 35.066 19.470 -1.058 1.00 11.11 101 THR B O 1
ATOM 3301 N N . ILE B 1 102 ? 35.617 17.299 -0.988 1.00 10.95 102 ILE B N 1
ATOM 3302 C CA . ILE B 1 102 ? 36.955 17.559 -1.519 1.00 14.06 102 ILE B CA 1
ATOM 3303 C C . ILE B 1 102 ? 36.909 18.029 -2.973 1.00 10.61 102 ILE B C 1
ATOM 3304 O O . ILE B 1 102 ? 37.564 19.032 -3.290 1.00 14.98 102 ILE B O 1
ATOM 3309 N N . PRO B 1 103 ? 36.174 17.389 -3.894 1.00 11.80 103 PRO B N 1
ATOM 3310 C CA . PRO B 1 103 ? 36.126 17.949 -5.258 1.00 11.68 103 PRO B CA 1
ATOM 3311 C C . PRO B 1 103 ? 35.584 19.360 -5.298 1.00 10.76 103 PRO B C 1
ATOM 3312 O O . PRO B 1 103 ? 36.020 20.149 -6.149 1.00 8.66 103 PRO B O 1
ATOM 3316 N N . THR B 1 104 ? 34.665 19.721 -4.393 1.00 10.10 104 THR B N 1
ATOM 3317 C CA . THR B 1 104 ? 34.194 21.108 -4.362 1.00 12.46 104 THR B CA 1
ATOM 3318 C C . THR B 1 104 ? 35.305 22.053 -3.915 1.00 10.83 104 THR B C 1
ATOM 3319 O O . THR B 1 104 ? 35.483 23.134 -4.490 1.00 11.16 104 THR B O 1
ATOM 3323 N N . ALA B 1 105 ? 36.052 21.672 -2.880 1.00 10.49 105 ALA B N 1
ATOM 3324 C CA . ALA B 1 105 ? 37.180 22.490 -2.434 1.00 12.47 105 ALA B CA 1
ATOM 3325 C C . ALA B 1 105 ? 38.222 22.650 -3.535 1.00 12.71 105 ALA B C 1
ATOM 3326 O O . ALA B 1 105 ? 38.748 23.746 -3.746 1.00 12.06 105 ALA B O 1
ATOM 3328 N N . GLU B 1 106 ? 38.546 21.564 -4.237 1.00 12.51 106 GLU B N 1
ATOM 3329 C CA . GLU B 1 106 ? 39.513 21.653 -5.332 1.00 12.22 106 GLU B CA 1
ATOM 3330 C C . GLU B 1 106 ? 39.017 22.571 -6.444 1.00 11.47 106 GLU B C 1
ATOM 3331 O O . GLU B 1 106 ? 39.791 23.379 -6.985 1.00 11.68 106 GLU B O 1
ATOM 3337 N N . LEU B 1 107 ? 37.736 22.453 -6.819 1.00 10.01 107 LEU B N 1
ATOM 3338 C CA . LEU B 1 107 ? 37.203 23.314 -7.873 1.00 10.16 107 LEU B CA 1
ATOM 3339 C C . LEU B 1 107 ? 37.210 24.775 -7.445 1.00 11.35 107 LEU B C 1
ATOM 3340 O O . LEU B 1 107 ? 37.446 25.668 -8.270 1.00 12.02 107 LEU B O 1
ATOM 3345 N N . THR B 1 108 ? 36.935 25.040 -6.165 1.00 10.78 108 THR B N 1
ATOM 3346 C CA . THR B 1 108 ? 36.951 26.427 -5.688 1.00 11.14 108 THR B CA 1
ATOM 3347 C C . THR B 1 108 ? 38.326 27.049 -5.897 1.00 9.48 108 THR B C 1
ATOM 3348 O O . THR B 1 108 ? 38.443 28.199 -6.334 1.00 9.76 108 THR B O 1
ATOM 3352 N N . ILE B 1 109 ? 39.383 26.293 -5.604 1.00 8.47 109 ILE B N 1
ATOM 3353 C CA . ILE B 1 109 ? 40.737 26.809 -5.796 1.00 9.05 109 ILE B CA 1
ATOM 3354 C C . ILE B 1 109 ? 41.061 26.945 -7.286 1.00 10.01 109 ILE B C 1
ATOM 3355 O O . ILE B 1 109 ? 41.762 27.880 -7.698 1.00 10.46 109 ILE B O 1
ATOM 3360 N N . GLY B 1 110 ? 40.567 26.021 -8.118 1.00 8.00 110 GLY B N 1
ATOM 3361 C CA . GLY B 1 110 ? 40.694 26.200 -9.559 1.00 9.51 110 GLY B CA 1
ATOM 3362 C C . GLY B 1 110 ? 40.028 27.475 -10.049 1.00 11.56 110 GLY B C 1
ATOM 3363 O O . GLY B 1 110 ? 40.579 28.197 -10.888 1.00 8.86 110 GLY B O 1
ATOM 3364 N N . LEU B 1 111 ? 38.833 27.771 -9.535 1.00 9.37 111 LEU B N 1
ATOM 3365 C CA . LEU B 1 111 ? 38.159 29.018 -9.900 1.00 11.61 111 LEU B CA 1
ATOM 3366 C C . LEU B 1 111 ? 38.986 30.227 -9.482 1.00 11.72 111 LEU B C 1
ATOM 3367 O O . LEU B 1 111 ? 39.124 31.188 -10.246 1.00 13.06 111 LEU B O 1
ATOM 3372 N N . LEU B 1 112 ? 39.523 30.196 -8.262 1.00 9.32 112 LEU B N 1
ATOM 3373 C CA . LEU B 1 112 ? 40.351 31.298 -7.767 1.00 11.15 112 LEU B CA 1
ATOM 3374 C C . LEU B 1 112 ? 41.539 31.546 -8.696 1.00 10.79 112 LEU B C 1
ATOM 3375 O O . LEU B 1 112 ? 41.768 32.675 -9.155 1.00 11.24 112 LEU B O 1
ATOM 3380 N N . LEU B 1 113 ? 42.298 30.494 -9.005 1.00 10.58 113 LEU B N 1
ATOM 3381 C CA . LEU B 1 113 ? 43.473 30.668 -9.854 1.00 11.52 113 LEU B CA 1
ATOM 3382 C C . LEU B 1 113 ? 43.087 31.069 -11.277 1.00 12.45 113 LEU B C 1
ATOM 3383 O O . LEU B 1 113 ? 43.703 31.971 -11.859 1.00 11.11 113 LEU B O 1
ATOM 3388 N N . GLY B 1 114 ? 42.083 30.413 -11.863 1.00 10.74 114 GLY B N 1
ATOM 3389 C CA . GLY B 1 114 ? 41.699 30.757 -13.224 1.00 10.69 114 GLY B CA 1
ATOM 3390 C C . GLY B 1 114 ? 41.269 32.204 -13.357 1.00 12.47 114 GLY B C 1
ATOM 3391 O O . GLY B 1 114 ? 41.619 32.891 -14.325 1.00 14.12 114 GLY B O 1
ATOM 3392 N N . LEU B 1 115 ? 40.522 32.692 -12.378 1.00 9.02 115 LEU B N 1
ATOM 3393 C CA . LEU B 1 115 ? 40.015 34.057 -12.431 1.00 13.26 115 LEU B CA 1
ATOM 3394 C C . LEU B 1 115 ? 41.138 35.072 -12.231 1.00 11.54 115 LEU B C 1
ATOM 3395 O O . LEU B 1 115 ? 41.311 35.994 -13.036 1.00 13.65 115 LEU B O 1
ATOM 3400 N N . THR B 1 116 ? 41.930 34.891 -11.177 1.00 11.30 116 THR B N 1
ATOM 3401 C CA . THR B 1 116 ? 42.942 35.878 -10.799 1.00 12.83 116 THR B CA 1
ATOM 3402 C C . THR B 1 116 ? 44.099 35.939 -11.793 1.00 13.23 116 THR B C 1
ATOM 3403 O O . THR B 1 116 ? 44.787 36.962 -11.863 1.00 13.61 116 THR B O 1
ATOM 3407 N N . ARG B 1 117 ? 44.368 34.857 -12.529 1.00 9.82 117 ARG B N 1
ATOM 3408 C CA . ARG B 1 117 ? 45.469 34.831 -13.485 1.00 9.56 117 ARG B CA 1
ATOM 3409 C C . ARG B 1 117 ? 45.025 34.982 -14.935 1.00 11.88 117 ARG B C 1
ATOM 3410 O O . ARG B 1 117 ? 45.835 34.751 -15.839 1.00 12.80 117 ARG B O 1
ATOM 3418 N N . HIS B 1 118 ? 43.763 35.359 -15.181 1.00 11.88 118 HIS B N 1
ATOM 3419 C CA . HIS B 1 118 ? 43.268 35.662 -16.527 1.00 12.67 118 HIS B CA 1
ATOM 3420 C C . HIS B 1 118 ? 43.447 34.470 -17.461 1.00 11.84 118 HIS B C 1
ATOM 3421 O O . HIS B 1 118 ? 43.789 34.626 -18.629 1.00 13.14 118 HIS B O 1
ATOM 3428 N N . MET B 1 119 ? 43.217 33.263 -16.949 1.00 11.70 119 MET B N 1
ATOM 3429 C CA . MET B 1 119 ? 43.593 32.088 -17.725 1.00 13.88 119 MET B CA 1
ATOM 3430 C C . MET B 1 119 ? 42.648 31.853 -18.896 1.00 18.04 119 MET B C 1
ATOM 3431 O O . MET B 1 119 ? 43.071 31.332 -19.936 1.00 14.94 119 MET B O 1
ATOM 3436 N N . LEU B 1 120 ? 41.375 32.218 -18.746 1.00 14.82 120 LEU B N 1
ATOM 3437 C CA . LEU B 1 120 ? 40.415 32.027 -19.832 1.00 19.47 120 LEU B CA 1
ATOM 3438 C C . LEU B 1 120 ? 40.741 32.923 -21.018 1.00 19.27 120 LEU B C 1
ATOM 3439 O O . LEU B 1 120 ? 40.750 32.471 -22.168 1.00 17.58 120 LEU B O 1
ATOM 3444 N N . GLU B 1 121 ? 40.994 34.203 -20.753 1.00 18.98 121 GLU B N 1
ATOM 3445 C CA . GLU B 1 121 ? 41.414 35.108 -21.815 1.00 20.71 121 GLU B CA 1
ATOM 3446 C C . GLU B 1 121 ? 42.753 34.674 -22.406 1.00 16.88 121 GLU B C 1
ATOM 3447 O O . GLU B 1 121 ? 42.971 34.778 -23.617 1.00 16.95 121 GLU B O 1
ATOM 3453 N N . GLY B 1 122 ? 43.662 34.185 -21.563 1.00 17.70 122 GLY B N 1
ATOM 3454 C CA . GLY B 1 122 ? 44.916 33.654 -22.072 1.00 14.13 122 GLY B CA 1
ATOM 3455 C C . GLY B 1 122 ? 44.716 32.526 -23.065 1.00 17.66 122 GLY B C 1
ATOM 3456 O O . GLY B 1 122 ? 45.342 32.500 -24.128 1.00 16.90 122 GLY B O 1
ATOM 3457 N N . ASP B 1 123 ? 43.839 31.572 -22.730 1.00 16.94 123 ASP B N 1
ATOM 3458 C CA . ASP B 1 123 ? 43.544 30.482 -23.659 1.00 17.01 123 ASP B CA 1
ATOM 3459 C C . ASP B 1 123 ? 42.928 31.010 -24.955 1.00 19.19 123 ASP B C 1
ATOM 3460 O O . ASP B 1 123 ? 43.282 30.553 -26.048 1.00 16.83 123 ASP B O 1
ATOM 3465 N N . ARG B 1 124 ? 42.033 31.999 -24.855 1.00 18.12 124 ARG B N 1
ATOM 3466 C CA . ARG B 1 124 ? 41.459 32.598 -26.058 1.00 20.89 124 ARG B CA 1
ATOM 3467 C C . ARG B 1 124 ? 42.540 33.204 -26.947 1.00 23.05 124 ARG B C 1
ATOM 3468 O O . ARG B 1 124 ? 42.501 33.054 -28.175 1.00 23.73 124 ARG B O 1
ATOM 3476 N N . GLN B 1 125 ? 43.520 33.885 -26.346 1.00 19.11 125 GLN B N 1
ATOM 3477 C CA . GLN B 1 125 ? 44.592 34.473 -27.143 1.00 22.41 125 GLN B CA 1
ATOM 3478 C C . GLN B 1 125 ? 45.448 33.403 -27.814 1.00 22.16 125 GLN B C 1
ATOM 3479 O O . GLN B 1 125 ? 45.915 33.595 -28.944 1.00 23.99 125 GLN B O 1
ATOM 3485 N N . ILE B 1 126 ? 45.660 32.267 -27.148 1.00 19.50 126 ILE B N 1
ATOM 3486 C CA . ILE B 1 126 ? 46.413 31.184 -27.776 1.00 20.27 126 ILE B CA 1
ATOM 3487 C C . ILE B 1 126 ? 45.655 30.645 -28.988 1.00 23.12 126 ILE B C 1
ATOM 3488 O O . ILE B 1 126 ? 46.232 30.448 -30.064 1.00 24.14 126 ILE B O 1
ATOM 3493 N N . ARG B 1 127 ? 44.346 30.413 -28.842 1.00 20.74 127 ARG B N 1
ATOM 3494 C CA . ARG B 1 127 ? 43.598 29.808 -29.948 1.00 23.82 127 ARG B CA 1
ATOM 3495 C C . ARG B 1 127 ? 43.345 30.785 -31.089 1.00 25.86 127 ARG B C 1
ATOM 3496 O O . ARG B 1 127 ? 43.025 30.351 -32.201 1.00 24.67 127 ARG B O 1
ATOM 3504 N N . SER B 1 128 ? 43.462 32.090 -30.839 1.00 25.62 128 SER B N 1
ATOM 3505 C CA . SER B 1 128 ? 43.304 33.082 -31.895 1.00 28.05 128 SER B CA 1
ATOM 3506 C C . SER B 1 128 ? 44.361 32.967 -32.981 1.00 27.97 128 SER B C 1
ATOM 3507 O O . SER B 1 128 ? 44.228 33.628 -34.015 1.00 31.02 128 SER B O 1
ATOM 3510 N N . GLY B 1 129 ? 45.412 32.181 -32.764 1.00 26.27 129 GLY B N 1
ATOM 3511 C CA . GLY B 1 129 ? 46.492 32.032 -33.711 1.00 30.25 129 GLY B CA 1
ATOM 3512 C C . GLY B 1 129 ? 47.511 33.152 -33.716 1.00 33.48 129 GLY B C 1
ATOM 3513 O O . GLY B 1 129 ? 48.469 33.091 -34.495 1.00 33.59 129 GLY B O 1
ATOM 3514 N N . HIS B 1 130 ? 47.361 34.158 -32.861 1.00 32.34 130 HIS B N 1
ATOM 3515 C CA . HIS B 1 130 ? 48.204 35.342 -32.935 1.00 33.11 130 HIS B CA 1
ATOM 3516 C C . HIS B 1 130 ? 49.305 35.381 -31.880 1.00 34.96 130 HIS B C 1
ATOM 3517 O O . HIS B 1 130 ? 50.036 36.376 -31.807 1.00 30.08 130 HIS B O 1
ATOM 3524 N N . PHE B 1 131 ? 49.467 34.322 -31.085 1.00 28.79 131 PHE B N 1
ATOM 3525 C CA . PHE B 1 131 ? 50.540 34.292 -30.095 1.00 29.27 131 PHE B CA 1
ATOM 3526 C C . PHE B 1 131 ? 51.894 34.258 -30.792 1.00 29.86 131 PHE B C 1
ATOM 3527 O O . PHE B 1 131 ? 52.170 33.351 -31.584 1.00 28.07 131 PHE B O 1
ATOM 3535 N N . GLN B 1 132 ? 52.744 35.241 -30.494 1.00 24.22 132 GLN B N 1
ATOM 3536 C CA . GLN B 1 132 ? 54.096 35.277 -31.037 1.00 29.28 132 GLN B CA 1
ATOM 3537 C C . GLN B 1 132 ? 55.152 35.354 -29.942 1.00 32.24 132 GLN B C 1
ATOM 3538 O O . GLN B 1 132 ? 56.306 35.694 -30.222 1.00 31.49 132 GLN B O 1
ATOM 3544 N N . GLY B 1 133 ? 54.788 35.038 -28.704 1.00 23.92 133 GLY B N 1
ATOM 3545 C CA . GLY B 1 133 ? 55.711 35.041 -27.591 1.00 23.63 133 GLY B CA 1
ATOM 3546 C C . GLY B 1 133 ? 55.196 35.888 -26.447 1.00 21.89 133 GLY B C 1
ATOM 3547 O O . GLY B 1 133 ? 54.120 36.483 -26.508 1.00 20.55 133 GLY B O 1
ATOM 3548 N N . TRP B 1 134 ? 56.004 35.942 -25.386 1.00 17.87 134 TRP B N 1
ATOM 3549 C CA . TRP B 1 134 ? 55.654 36.701 -24.190 1.00 20.80 134 TRP B CA 1
ATOM 3550 C C . TRP B 1 134 ? 55.414 38.170 -24.528 1.00 20.29 134 TRP B C 1
ATOM 3551 O O . TRP B 1 134 ? 56.110 38.750 -25.364 1.00 19.44 134 TRP B O 1
ATOM 3562 N N . ARG B 1 135 ? 54.443 38.772 -23.855 1.00 18.80 135 ARG B N 1
ATOM 3563 C CA . ARG B 1 135 ? 54.136 40.192 -23.954 1.00 20.53 135 ARG B CA 1
ATOM 3564 C C . ARG B 1 135 ? 53.780 40.699 -22.570 1.00 19.08 135 ARG B C 1
ATOM 3565 O O . ARG B 1 135 ? 53.358 39.919 -21.707 1.00 18.57 135 ARG B O 1
ATOM 3573 N N . PRO B 1 136 ? 53.912 42.002 -22.325 1.00 16.08 136 PRO B N 1
ATOM 3574 C CA . PRO B 1 136 ? 53.488 42.573 -21.033 1.00 16.87 136 PRO B CA 1
ATOM 3575 C C . PRO B 1 136 ? 51.976 42.748 -20.935 1.00 17.64 136 PRO B C 1
ATOM 3576 O O . PRO B 1 136 ? 51.470 43.859 -20.817 1.00 22.45 136 PRO B O 1
ATOM 3580 N N . THR B 1 137 ? 51.233 41.634 -20.984 1.00 19.10 137 THR B N 1
ATOM 3581 C CA . THR B 1 137 ? 49.773 41.687 -20.902 1.00 17.59 137 THR B CA 1
ATOM 3582 C C . THR B 1 137 ? 49.245 40.574 -20.006 1.00 15.04 137 THR B C 1
ATOM 3583 O O . THR B 1 137 ? 49.976 39.672 -19.592 1.00 14.33 137 THR B O 1
ATOM 3587 N N . LEU B 1 138 ? 47.943 40.656 -19.721 1.00 15.70 138 LEU B N 1
ATOM 3588 C CA . LEU B 1 138 ? 47.246 39.700 -18.852 1.00 17.58 138 LEU B CA 1
ATOM 3589 C C . LEU B 1 138 ? 47.927 39.569 -17.488 1.00 15.85 138 LEU B C 1
ATOM 3590 O O . LEU B 1 138 ? 47.957 38.498 -16.872 1.00 15.51 138 LEU B O 1
ATOM 3595 N N . TYR B 1 139 ? 48.451 40.680 -16.982 1.00 12.72 139 TYR B N 1
ATOM 3596 C CA . TYR B 1 139 ? 48.974 40.667 -15.621 1.00 14.08 139 TYR B CA 1
ATOM 3597 C C . TYR B 1 139 ? 47.823 40.490 -14.635 1.00 17.57 139 TYR B C 1
ATOM 3598 O O . TYR B 1 139 ? 46.848 41.254 -14.680 1.00 17.54 139 TYR B O 1
ATOM 3607 N N . GLY B 1 140 ? 47.944 39.512 -13.727 1.00 14.90 140 GLY B N 1
ATOM 3608 C CA . GLY B 1 140 ? 46.901 39.244 -12.765 1.00 18.32 140 GLY B CA 1
ATOM 3609 C C . GLY B 1 140 ? 47.330 39.525 -11.334 1.00 18.43 140 GLY B C 1
ATOM 3610 O O . GLY B 1 140 ? 48.243 40.304 -11.065 1.00 18.03 140 GLY B O 1
ATOM 3611 N N . SER B 1 141 ? 46.627 38.880 -10.408 1.00 16.61 141 SER B N 1
ATOM 3612 C CA . SER B 1 141 ? 46.930 38.974 -8.988 1.00 19.73 141 SER B CA 1
ATOM 3613 C C . SER B 1 141 ? 47.396 37.609 -8.494 1.00 17.75 141 SER B C 1
ATOM 3614 O O . SER B 1 141 ? 46.857 36.576 -8.906 1.00 18.72 141 SER B O 1
ATOM 3617 N N . GLY B 1 142 ? 48.409 37.603 -7.618 1.00 17.63 142 GLY B N 1
ATOM 3618 C CA . GLY B 1 142 ? 48.963 36.371 -7.096 1.00 17.98 142 GLY B CA 1
ATOM 3619 C C . GLY B 1 142 ? 48.366 35.984 -5.745 1.00 18.41 142 GLY B C 1
ATOM 3620 O O . GLY B 1 142 ? 47.583 36.711 -5.150 1.00 19.76 142 GLY B O 1
ATOM 3621 N N . LEU B 1 143 ? 48.744 34.795 -5.271 1.00 18.55 143 LEU B N 1
ATOM 3622 C CA . LEU B 1 143 ? 48.247 34.313 -3.986 1.00 17.80 143 LEU B CA 1
ATOM 3623 C C . LEU B 1 143 ? 49.215 34.591 -2.837 1.00 22.00 143 LEU B C 1
ATOM 3624 O O . LEU B 1 143 ? 48.798 35.084 -1.778 1.00 15.43 143 LEU B O 1
ATOM 3629 N N . THR B 1 144 ? 50.504 34.287 -3.016 1.00 19.72 144 THR B N 1
ATOM 3630 C CA . THR B 1 144 ? 51.448 34.432 -1.914 1.00 17.04 144 THR B CA 1
ATOM 3631 C C . THR B 1 144 ? 51.425 35.859 -1.377 1.00 18.51 144 THR B C 1
ATOM 3632 O O . THR B 1 144 ? 51.334 36.822 -2.136 1.00 23.54 144 THR B O 1
ATOM 3636 N N . GLY B 1 145 ? 51.442 35.985 -0.047 1.00 20.78 145 GLY B N 1
ATOM 3637 C CA . GLY B 1 145 ? 51.390 37.275 0.611 1.00 24.26 145 GLY B CA 1
ATOM 3638 C C . GLY B 1 145 ? 50.024 37.932 0.677 1.00 23.46 145 GLY B C 1
ATOM 3639 O O . GLY B 1 145 ? 49.869 38.927 1.400 1.00 22.16 145 GLY B O 1
ATOM 3640 N N . LYS B 1 146 ? 49.026 37.420 -0.038 1.00 17.17 146 LYS B N 1
ATOM 3641 C CA . LYS B 1 146 ? 47.708 38.038 -0.044 1.00 19.82 146 LYS B CA 1
ATOM 3642 C C . LYS B 1 146 ? 46.827 37.438 1.055 1.00 22.20 146 LYS B C 1
ATOM 3643 O O . LYS B 1 146 ? 47.133 36.390 1.630 1.00 19.31 146 LYS B O 1
ATOM 3649 N N . THR B 1 147 ? 45.714 38.114 1.339 1.00 20.84 147 THR B N 1
ATOM 3650 C CA . THR B 1 147 ? 44.796 37.712 2.401 1.00 17.18 147 THR B CA 1
ATOM 3651 C C . THR B 1 147 ? 43.544 37.113 1.774 1.00 18.07 147 THR B C 1
ATOM 3652 O O . THR B 1 147 ? 42.899 37.747 0.933 1.00 14.50 147 THR B O 1
ATOM 3656 N N . LEU B 1 148 ? 43.222 35.881 2.162 1.00 16.61 148 LEU B N 1
ATOM 3657 C CA . LEU B 1 148 ? 42.019 35.200 1.708 1.00 13.70 148 LEU B CA 1
ATOM 3658 C C . LEU B 1 148 ? 41.182 34.810 2.918 1.00 13.45 148 LEU B C 1
ATOM 3659 O O . LEU B 1 148 ? 41.709 34.306 3.919 1.00 13.29 148 LEU B O 1
ATOM 3664 N N . GLY B 1 149 ? 39.878 35.036 2.819 1.00 13.09 149 GLY B N 1
ATOM 3665 C CA . GLY B 1 149 ? 38.991 34.730 3.920 1.00 14.35 149 GLY B CA 1
ATOM 3666 C C . GLY B 1 149 ? 37.896 33.760 3.545 1.00 13.14 149 GLY B C 1
ATOM 3667 O O . GLY B 1 149 ? 37.218 33.932 2.529 1.00 13.56 149 GLY B O 1
ATOM 3668 N N . ILE B 1 150 ? 37.714 32.735 4.369 1.00 15.22 150 ILE B N 1
ATOM 3669 C CA . ILE B 1 150 ? 36.660 31.751 4.183 1.00 11.83 150 ILE B CA 1
ATOM 3670 C C . ILE B 1 150 ? 35.551 32.081 5.168 1.00 15.08 150 ILE B C 1
ATOM 3671 O O . ILE B 1 150 ? 35.783 32.108 6.385 1.00 16.14 150 ILE B O 1
ATOM 3676 N N . ILE B 1 151 ? 34.354 32.336 4.647 1.00 12.28 151 ILE B N 1
ATOM 3677 C CA . ILE B 1 151 ? 33.185 32.614 5.473 1.00 12.79 151 ILE B CA 1
ATOM 3678 C C . ILE B 1 151 ? 32.456 31.295 5.699 1.00 19.76 151 ILE B C 1
ATOM 3679 O O . ILE B 1 151 ? 31.859 30.734 4.774 1.00 16.33 151 ILE B O 1
ATOM 3684 N N . GLY B 1 152 ? 32.500 30.805 6.933 1.00 18.62 152 GLY B N 1
ATOM 3685 C CA . GLY B 1 152 ? 31.956 29.501 7.252 1.00 19.28 152 GLY B CA 1
ATOM 3686 C C . GLY B 1 152 ? 33.064 28.480 7.288 1.00 18.48 152 GLY B C 1
ATOM 3687 O O . GLY B 1 152 ? 33.908 28.448 6.398 1.00 22.77 152 GLY B O 1
ATOM 3688 N N . MET B 1 153 ? 33.098 27.646 8.317 1.00 16.05 153 MET B N 1
ATOM 3689 C CA . MET B 1 153 ? 34.191 26.708 8.481 1.00 17.48 153 MET B CA 1
ATOM 3690 C C . MET B 1 153 ? 33.616 25.344 8.854 1.00 18.77 153 MET B C 1
ATOM 3691 O O . MET B 1 153 ? 33.876 24.783 9.916 1.00 23.83 153 MET B O 1
ATOM 3696 N N . GLY B 1 154 ? 32.786 24.826 7.962 1.00 18.99 154 GLY B N 1
ATOM 3697 C CA . GLY B 1 154 ? 32.393 23.436 7.983 1.00 15.45 154 GLY B CA 1
ATOM 3698 C C . GLY B 1 154 ? 33.321 22.617 7.113 1.00 16.76 154 GLY B C 1
ATOM 3699 O O . GLY B 1 154 ? 34.457 23.005 6.829 1.00 16.50 154 GLY B O 1
ATOM 3700 N N . ALA B 1 155 ? 32.805 21.476 6.655 1.00 14.70 155 ALA B N 1
ATOM 3701 C CA . ALA B 1 155 ? 33.644 20.486 5.990 1.00 17.16 155 ALA B CA 1
ATOM 3702 C C . ALA B 1 155 ? 34.359 21.060 4.769 1.00 12.97 155 ALA B C 1
ATOM 3703 O O . ALA B 1 155 ? 35.556 20.825 4.579 1.00 12.22 155 ALA B O 1
ATOM 3705 N N . VAL B 1 156 ? 33.645 21.787 3.910 1.00 11.30 156 VAL B N 1
ATOM 3706 C CA . VAL B 1 156 ? 34.292 22.283 2.697 1.00 11.70 156 VAL B CA 1
ATOM 3707 C C . VAL B 1 156 ? 35.288 23.393 3.031 1.00 12.65 156 VAL B C 1
ATOM 3708 O O . VAL B 1 156 ? 36.396 23.431 2.479 1.00 13.91 156 VAL B O 1
ATOM 3712 N N . GLY B 1 157 ? 34.905 24.324 3.914 1.00 10.78 157 GLY B N 1
ATOM 3713 C CA . GLY B 1 157 ? 35.846 25.354 4.349 1.00 12.49 157 GLY B CA 1
ATOM 3714 C C . GLY B 1 157 ? 37.134 24.775 4.908 1.00 14.15 157 GLY B C 1
ATOM 3715 O O . GLY B 1 157 ? 38.225 25.284 4.638 1.00 16.47 157 GLY B O 1
ATOM 3716 N N . ARG B 1 158 ? 37.027 23.691 5.686 1.00 12.73 158 ARG B N 1
ATOM 3717 C CA . ARG B 1 158 ? 38.214 23.050 6.234 1.00 12.01 158 ARG B CA 1
ATOM 3718 C C . ARG B 1 158 ? 39.055 22.408 5.138 1.00 14.02 158 ARG B C 1
ATOM 3719 O O . ARG B 1 158 ? 40.290 22.417 5.213 1.00 13.35 158 ARG B O 1
ATOM 3727 N N . ALA B 1 159 ? 38.406 21.810 4.133 1.00 12.89 159 ALA B N 1
ATOM 3728 C CA . ALA B 1 159 ? 39.143 21.264 2.993 1.00 16.73 159 ALA B CA 1
ATOM 3729 C C . ALA B 1 159 ? 39.887 22.356 2.229 1.00 14.85 159 ALA B C 1
ATOM 3730 O O . ALA B 1 159 ? 41.027 22.157 1.806 1.00 12.95 159 ALA B O 1
ATOM 3732 N N . ILE B 1 160 ? 39.253 23.512 2.035 1.00 12.87 160 ILE B N 1
ATOM 3733 C CA . ILE B 1 160 ? 39.912 24.605 1.330 1.00 12.55 160 ILE B CA 1
ATOM 3734 C C . ILE B 1 160 ? 41.109 25.118 2.130 1.00 15.79 160 ILE B C 1
ATOM 3735 O O . ILE B 1 160 ? 42.204 25.314 1.581 1.00 14.46 160 ILE B O 1
ATOM 3740 N N . ALA B 1 161 ? 40.925 25.326 3.442 1.00 11.52 161 ALA B N 1
ATOM 3741 C CA . ALA B 1 161 ? 42.014 25.855 4.264 1.00 12.14 161 ALA B CA 1
ATOM 3742 C C . ALA B 1 161 ? 43.201 24.900 4.286 1.00 16.22 161 ALA B C 1
ATOM 3743 O O . ALA B 1 161 ? 44.356 25.332 4.203 1.00 15.29 161 ALA B O 1
ATOM 3745 N N . GLN B 1 162 ? 42.935 23.595 4.379 1.00 11.60 162 GLN B N 1
ATOM 3746 C CA . GLN B 1 162 ? 44.021 22.619 4.349 1.00 14.38 162 GLN B CA 1
ATOM 3747 C C . GLN B 1 162 ? 44.824 22.724 3.061 1.00 14.29 162 GLN B C 1
ATOM 3748 O O . GLN B 1 162 ? 46.062 22.646 3.074 1.00 15.90 162 GLN B O 1
ATOM 3754 N N . ARG B 1 163 ? 44.136 22.900 1.937 1.00 14.74 163 ARG B N 1
ATOM 3755 C CA . ARG B 1 163 ? 44.806 22.948 0.643 1.00 16.14 163 ARG B CA 1
ATOM 3756 C C . ARG B 1 163 ? 45.504 24.282 0.404 1.00 16.79 163 ARG B C 1
ATOM 3757 O O . ARG B 1 163 ? 46.581 24.306 -0.200 1.00 16.75 163 ARG B O 1
ATOM 3765 N N . LEU B 1 164 ? 44.938 25.392 0.882 1.00 12.38 164 LEU B N 1
ATOM 3766 C CA . LEU B 1 164 ? 45.627 26.671 0.733 1.00 15.10 164 LEU B CA 1
ATOM 3767 C C . LEU B 1 164 ? 46.731 26.888 1.758 1.00 13.80 164 LEU B C 1
ATOM 3768 O O . LEU B 1 164 ? 47.468 27.879 1.649 1.00 13.58 164 LEU B O 1
ATOM 3773 N N . ALA B 1 165 ? 46.878 25.981 2.726 1.00 14.25 165 ALA B N 1
ATOM 3774 C CA . ALA B 1 165 ? 47.855 26.176 3.794 1.00 17.59 165 ALA B CA 1
ATOM 3775 C C . ALA B 1 165 ? 49.281 26.277 3.263 1.00 17.76 165 ALA B C 1
ATOM 3776 O O . ALA B 1 165 ? 50.130 26.906 3.902 1.00 16.07 165 ALA B O 1
ATOM 3778 N N . GLY B 1 166 ? 49.567 25.670 2.114 1.00 14.63 166 GLY B N 1
ATOM 3779 C CA . GLY B 1 166 ? 50.907 25.697 1.564 1.00 14.62 166 GLY B CA 1
ATOM 3780 C C . GLY B 1 166 ? 51.229 26.862 0.660 1.00 14.53 166 GLY B C 1
ATOM 3781 O O . GLY B 1 166 ? 52.336 26.925 0.104 1.00 15.42 166 GLY B O 1
ATOM 3782 N N . PHE B 1 167 ? 50.302 27.801 0.486 1.00 13.32 167 PHE B N 1
ATOM 3783 C CA . PHE B 1 167 ? 50.439 28.838 -0.523 1.00 11.54 167 PHE B CA 1
ATOM 3784 C C . PHE B 1 167 ? 51.002 30.135 0.042 1.00 13.86 167 PHE B C 1
ATOM 3785 O O . PHE B 1 167 ? 50.987 31.153 -0.650 1.00 13.75 167 PHE B O 1
ATOM 3793 N N . GLU B 1 168 ? 51.467 30.126 1.293 1.00 14.09 168 GLU B N 1
ATOM 3794 C CA . GLU B 1 168 ? 52.101 31.304 1.890 1.00 17.09 168 GLU B CA 1
ATOM 3795 C C . GLU B 1 168 ? 51.187 32.530 1.840 1.00 17.06 168 GLU B C 1
ATOM 3796 O O . GLU B 1 168 ? 51.623 33.648 1.549 1.00 18.85 168 GLU B O 1
ATOM 3802 N N . MET B 1 169 ? 49.901 32.319 2.116 1.00 13.67 169 MET B N 1
ATOM 3803 C CA . MET B 1 169 ? 48.927 33.398 2.215 1.00 16.28 169 MET B CA 1
ATOM 3804 C C . MET B 1 169 ? 48.662 33.762 3.672 1.00 17.14 169 MET B C 1
ATOM 3805 O O . MET B 1 169 ? 49.124 33.103 4.604 1.00 18.02 169 MET B O 1
ATOM 3810 N N . ASN B 1 170 ? 47.897 34.834 3.859 1.00 15.52 170 ASN B N 1
ATOM 3811 C CA . ASN B 1 170 ? 47.317 35.181 5.159 1.00 19.50 170 ASN B CA 1
ATOM 3812 C C . ASN B 1 170 ? 45.876 34.671 5.147 1.00 18.62 170 ASN B C 1
ATOM 3813 O O . ASN B 1 170 ? 45.001 35.287 4.535 1.00 18.47 170 ASN B O 1
ATOM 3818 N N . LEU B 1 171 ? 45.619 33.551 5.820 1.00 17.43 171 LEU B N 1
ATOM 3819 C CA . LEU B 1 171 ? 44.305 32.917 5.785 1.00 13.85 171 LEU B CA 1
ATOM 3820 C C . LEU B 1 171 ? 43.472 33.326 6.996 1.00 17.82 171 LEU B C 1
ATOM 3821 O O . LEU B 1 171 ? 43.930 33.220 8.140 1.00 18.39 171 LEU B O 1
ATOM 3826 N N . LEU B 1 172 ? 42.255 33.795 6.734 1.00 15.69 172 LEU B N 1
ATOM 3827 C CA . LEU B 1 172 ? 41.298 34.193 7.755 1.00 16.08 172 LEU B CA 1
ATOM 3828 C C . LEU B 1 172 ? 40.026 33.371 7.611 1.00 14.78 172 LEU B C 1
ATOM 3829 O O . LEU B 1 172 ? 39.721 32.847 6.538 1.00 14.94 172 LEU B O 1
ATOM 3834 N N . TYR B 1 173 ? 39.262 33.280 8.695 1.00 14.44 173 TYR B N 1
ATOM 3835 C CA . TYR B 1 173 ? 37.952 32.659 8.600 1.00 16.16 173 TYR B CA 1
ATOM 3836 C C . TYR B 1 173 ? 37.040 33.228 9.662 1.00 17.24 173 TYR B C 1
ATOM 3837 O O . TYR B 1 173 ? 37.489 33.746 10.689 1.00 16.89 173 TYR B O 1
ATOM 3846 N N . CYS B 1 174 ? 35.743 33.102 9.414 1.00 13.58 174 CYS B N 1
ATOM 3847 C CA . CYS B 1 174 ? 34.754 33.421 10.429 1.00 16.99 174 CYS B CA 1
ATOM 3848 C C . CYS B 1 174 ? 33.758 32.274 10.495 1.00 19.04 174 CYS B C 1
ATOM 3849 O O . CYS B 1 174 ? 33.454 31.641 9.481 1.00 16.52 174 CYS B O 1
ATOM 3852 N N . ASP B 1 175 ? 33.302 31.987 11.694 1.00 17.53 175 ASP B N 1
ATOM 3853 C CA . ASP B 1 175 ? 32.331 30.935 11.972 1.00 20.96 175 ASP B CA 1
ATOM 3854 C C . ASP B 1 175 ? 31.886 31.110 13.417 1.00 22.34 175 ASP B C 1
ATOM 3855 O O . ASP B 1 175 ? 32.710 31.446 14.280 1.00 20.27 175 ASP B O 1
ATOM 3860 N N . PRO B 1 176 ? 30.605 30.910 13.724 1.00 23.02 176 PRO B N 1
ATOM 3861 C CA . PRO B 1 176 ? 30.190 30.985 15.133 1.00 20.69 176 PRO B CA 1
ATOM 3862 C C . PRO B 1 176 ? 30.918 29.985 16.009 1.00 22.40 176 PRO B C 1
ATOM 3863 O O . PRO B 1 176 ? 31.091 30.233 17.211 1.00 22.79 176 PRO B O 1
ATOM 3867 N N . ILE B 1 177 ? 31.381 28.869 15.446 1.00 18.16 177 ILE B N 1
ATOM 3868 C CA . ILE B 1 177 ? 32.044 27.831 16.206 1.00 18.02 177 ILE B CA 1
ATOM 3869 C C . ILE B 1 177 ? 33.499 27.739 15.724 1.00 21.78 177 ILE B C 1
ATOM 3870 O O . ILE B 1 177 ? 33.737 27.536 14.536 1.00 19.30 177 ILE B O 1
ATOM 3875 N N . PRO B 1 178 ? 34.478 27.861 16.603 1.00 21.24 178 PRO B N 1
ATOM 3876 C CA . PRO B 1 178 ? 35.868 27.926 16.138 1.00 22.56 178 PRO B CA 1
ATOM 3877 C C . PRO B 1 178 ? 36.424 26.557 15.767 1.00 24.99 178 PRO B C 1
ATOM 3878 O O . PRO B 1 178 ? 35.957 25.507 16.221 1.00 19.75 178 PRO B O 1
ATOM 3882 N N . LEU B 1 179 ? 37.432 26.590 14.894 1.00 19.58 179 LEU B N 1
ATOM 3883 C CA . LEU B 1 179 ? 38.258 25.417 14.628 1.00 20.94 179 LEU B CA 1
ATOM 3884 C C . LEU B 1 179 ? 39.042 25.000 15.876 1.00 26.83 179 LEU B C 1
ATOM 3885 O O . LEU B 1 179 ? 39.251 25.792 16.797 1.00 24.08 179 LEU B O 1
ATOM 3890 N N . ASN B 1 180 ? 39.492 23.738 15.885 1.00 23.73 180 ASN B N 1
ATOM 3891 C CA . ASN B 1 180 ? 40.463 23.276 16.874 1.00 29.52 180 ASN B CA 1
ATOM 3892 C C . ASN B 1 180 ? 41.730 24.115 16.811 1.00 28.59 180 ASN B C 1
ATOM 3893 O O . ASN B 1 180 ? 42.112 24.621 15.754 1.00 24.72 180 ASN B O 1
ATOM 3898 N N . ALA B 1 181 ? 42.422 24.205 17.947 1.00 31.36 181 ALA B N 1
ATOM 3899 C CA . ALA B 1 181 ? 43.706 24.897 17.969 1.00 29.23 181 ALA B CA 1
ATOM 3900 C C . ALA B 1 181 ? 44.748 24.180 17.118 1.00 25.26 181 ALA B C 1
ATOM 3901 O O . ALA B 1 181 ? 45.619 24.830 16.531 1.00 31.10 181 ALA B O 1
ATOM 3903 N N . GLU B 1 182 ? 44.676 22.852 17.028 1.00 25.64 182 GLU B N 1
ATOM 3904 C CA . GLU B 1 182 ? 45.619 22.122 16.190 1.00 25.62 182 GLU B CA 1
ATOM 3905 C C . GLU B 1 182 ? 45.402 22.424 14.709 1.00 27.38 182 GLU B C 1
ATOM 3906 O O . GLU B 1 182 ? 46.369 22.508 13.943 1.00 23.67 182 GLU B O 1
ATOM 3912 N N . GLN B 1 183 ? 44.143 22.578 14.287 1.00 19.66 183 GLN B N 1
ATOM 3913 C CA . GLN B 1 183 ? 43.861 22.916 12.897 1.00 22.71 183 GLN B CA 1
ATOM 3914 C C . GLN B 1 183 ? 44.260 24.355 12.587 1.00 21.93 183 GLN B C 1
ATOM 3915 O O . GLN B 1 183 ? 44.785 24.645 11.504 1.00 20.40 183 GLN B O 1
ATOM 3921 N N . GLU B 1 184 ? 44.004 25.276 13.515 1.00 21.70 184 GLU B N 1
ATOM 3922 C CA . GLU B 1 184 ? 44.378 26.667 13.277 1.00 23.18 184 GLU B CA 1
ATOM 3923 C C . GLU B 1 184 ? 45.888 26.801 13.120 1.00 24.68 184 GLU B C 1
ATOM 3924 O O . GLU B 1 184 ? 46.369 27.551 12.260 1.00 21.67 184 GLU B O 1
ATOM 3930 N N . LYS B 1 185 ? 46.654 26.054 13.918 1.00 22.04 185 LYS B N 1
ATOM 3931 C CA . LYS B 1 185 ? 48.108 26.099 13.789 1.00 24.67 185 LYS B CA 1
ATOM 3932 C C . LYS B 1 185 ? 48.572 25.355 12.545 1.00 23.18 185 LYS B C 1
ATOM 3933 O O . LYS B 1 185 ? 49.475 25.818 11.838 1.00 26.16 185 LYS B O 1
ATOM 3939 N N . ALA B 1 186 ? 47.963 24.202 12.262 1.00 22.13 186 ALA B N 1
ATOM 3940 C CA . ALA B 1 186 ? 48.393 23.389 11.129 1.00 23.87 186 ALA B CA 1
ATOM 3941 C C . ALA B 1 186 ? 48.163 24.109 9.806 1.00 24.13 186 ALA B C 1
ATOM 3942 O O . ALA B 1 186 ? 48.999 24.034 8.899 1.00 23.84 186 ALA B O 1
ATOM 3944 N N . TRP B 1 187 ? 47.038 24.803 9.666 1.00 20.29 187 TRP B N 1
ATOM 3945 C CA . TRP B 1 187 ? 46.735 25.492 8.422 1.00 20.94 187 TRP B CA 1
ATOM 3946 C C . TRP B 1 187 ? 47.056 26.977 8.462 1.00 25.31 187 TRP B C 1
ATOM 3947 O O . TRP B 1 187 ? 46.816 27.668 7.466 1.00 21.30 187 TRP B O 1
ATOM 3958 N N . HIS B 1 188 ? 47.563 27.485 9.586 1.00 22.06 188 HIS B N 1
ATOM 3959 C CA . HIS B 1 188 ? 47.894 28.899 9.742 1.00 22.78 188 HIS B CA 1
ATOM 3960 C C . HIS B 1 188 ? 46.693 29.791 9.412 1.00 23.56 188 HIS B C 1
ATOM 3961 O O . HIS B 1 188 ? 46.799 30.786 8.697 1.00 22.41 188 HIS B O 1
ATOM 3968 N N . VAL B 1 189 ? 45.533 29.428 9.943 1.00 21.94 189 VAL B N 1
ATOM 3969 C CA . VAL B 1 189 ? 44.287 30.144 9.683 1.00 16.21 189 VAL B CA 1
ATOM 3970 C C . VAL B 1 189 ? 43.819 30.802 10.978 1.00 22.38 189 VAL B C 1
ATOM 3971 O O . VAL B 1 189 ? 43.888 30.201 12.059 1.00 26.07 189 VAL B O 1
ATOM 3975 N N . GLN B 1 190 ? 43.366 32.053 10.873 1.00 20.36 190 GLN B N 1
ATOM 3976 C CA . GLN B 1 190 ? 43.064 32.885 12.032 1.00 23.49 190 GLN B CA 1
ATOM 3977 C C . GLN B 1 190 ? 41.590 33.267 12.037 1.00 21.37 190 GLN B C 1
ATOM 3978 O O . GLN B 1 190 ? 41.054 33.720 11.019 1.00 18.61 190 GLN B O 1
ATOM 3984 N N . ARG B 1 191 ? 40.937 33.085 13.185 1.00 19.93 191 ARG B N 1
ATOM 3985 C CA . ARG B 1 191 ? 39.524 33.415 13.309 1.00 20.10 191 ARG B CA 1
ATOM 3986 C C . ARG B 1 191 ? 39.342 34.915 13.486 1.00 21.72 191 ARG B C 1
ATOM 3987 O O . ARG B 1 191 ? 40.018 35.536 14.311 1.00 21.78 191 ARG B O 1
ATOM 3995 N N . VAL B 1 192 ? 38.431 35.499 12.705 1.00 18.11 192 VAL B N 1
ATOM 3996 C CA . VAL B 1 192 ? 38.073 36.908 12.815 1.00 19.29 192 VAL B CA 1
ATOM 3997 C C . VAL B 1 192 ? 36.555 37.023 12.713 1.00 24.70 192 VAL B C 1
ATOM 3998 O O . VAL B 1 192 ? 35.861 36.069 12.356 1.00 19.21 192 VAL B O 1
ATOM 4002 N N . THR B 1 193 ? 36.038 38.206 13.035 1.00 19.45 193 THR B N 1
ATOM 4003 C CA . THR B 1 193 ? 34.633 38.477 12.770 1.00 20.06 193 THR B CA 1
ATOM 4004 C C . THR B 1 193 ? 34.409 38.675 11.271 1.00 22.88 193 THR B C 1
ATOM 4005 O O . THR B 1 193 ? 35.346 38.924 10.500 1.00 18.10 193 THR B O 1
ATOM 4009 N N . LEU B 1 194 ? 33.140 38.574 10.860 1.00 18.61 194 LEU B N 1
ATOM 4010 C CA . LEU B 1 194 ? 32.798 38.777 9.454 1.00 18.59 194 LEU B CA 1
ATOM 4011 C C . LEU B 1 194 ? 33.239 40.154 8.978 1.00 21.62 194 LEU B C 1
ATOM 4012 O O . LEU B 1 194 ? 33.843 40.288 7.908 1.00 18.49 194 LEU B O 1
ATOM 4017 N N . ASP B 1 195 ? 32.966 41.187 9.778 1.00 20.72 195 ASP B N 1
ATOM 4018 C CA . ASP B 1 195 ? 33.373 42.544 9.417 1.00 23.89 195 ASP B CA 1
ATOM 4019 C C . ASP B 1 195 ? 34.885 42.648 9.230 1.00 18.89 195 ASP B C 1
ATOM 4020 O O . ASP B 1 195 ? 35.358 43.269 8.271 1.00 20.19 195 ASP B O 1
ATOM 4025 N N . GLU B 1 196 ? 35.660 42.075 10.153 1.00 21.60 196 GLU B N 1
ATOM 4026 C CA . GLU B 1 196 ? 37.113 42.086 10.001 1.00 22.38 196 GLU B CA 1
ATOM 4027 C C . GLU B 1 196 ? 37.529 41.348 8.731 1.00 19.44 196 GLU B C 1
ATOM 4028 O O . GLU B 1 196 ? 38.419 41.797 8.001 1.00 17.37 196 GLU B O 1
ATOM 4034 N N . LEU B 1 197 ? 36.882 40.215 8.452 1.00 20.07 197 LEU B N 1
ATOM 4035 C CA . LEU B 1 197 ? 37.208 39.437 7.264 1.00 16.19 197 LEU B CA 1
ATOM 4036 C C . LEU B 1 197 ? 36.959 40.242 5.994 1.00 15.75 197 LEU B C 1
ATOM 4037 O O . LEU B 1 197 ? 37.839 40.349 5.130 1.00 18.44 197 LEU B O 1
ATOM 4042 N N . LEU B 1 198 ? 35.755 40.797 5.853 1.00 13.50 198 LEU B N 1
ATOM 4043 C CA . LEU B 1 198 ? 35.446 41.597 4.676 1.00 14.89 198 LEU B CA 1
ATOM 4044 C C . LEU B 1 198 ? 36.392 42.789 4.545 1.00 19.02 198 LEU B C 1
ATOM 4045 O O . LEU B 1 198 ? 36.744 43.185 3.429 1.00 17.14 198 LEU B O 1
ATOM 4050 N N . GLU B 1 199 ? 36.820 43.361 5.668 1.00 18.16 199 GLU B N 1
ATOM 4051 C CA . GLU B 1 199 ? 37.687 44.540 5.610 1.00 22.67 199 GLU B CA 1
ATOM 4052 C C . GLU B 1 199 ? 39.088 44.193 5.092 1.00 21.10 199 GLU B C 1
ATOM 4053 O O . GLU B 1 199 ? 39.687 44.966 4.331 1.00 21.26 199 GLU B O 1
ATOM 4059 N N . LYS B 1 200 ? 39.622 43.034 5.477 1.00 16.47 200 LYS B N 1
ATOM 4060 C CA . LYS B 1 200 ? 41.032 42.728 5.263 1.00 20.61 200 LYS B CA 1
ATOM 4061 C C . LYS B 1 200 ? 41.320 41.896 4.020 1.00 22.16 200 LYS B C 1
ATOM 4062 O O . LYS B 1 200 ? 42.484 41.798 3.624 1.00 17.72 200 LYS B O 1
ATOM 4068 N N . CYS B 1 201 ? 40.320 41.277 3.403 1.00 18.12 201 CYS B N 1
ATOM 4069 C CA . CYS B 1 201 ? 40.600 40.223 2.435 1.00 18.11 201 CYS B CA 1
ATOM 4070 C C . CYS B 1 201 ? 40.774 40.761 1.018 1.00 16.99 201 CYS B C 1
ATOM 4071 O O . CYS B 1 201 ? 39.954 41.551 0.535 1.00 23.64 201 CYS B O 1
ATOM 4074 N N . ASP B 1 202 ? 41.843 40.308 0.350 1.00 16.05 202 ASP B N 1
ATOM 4075 C CA . ASP B 1 202 ? 41.928 40.414 -1.103 1.00 15.44 202 ASP B CA 1
ATOM 4076 C C . ASP B 1 202 ? 41.003 39.422 -1.807 1.00 15.47 202 ASP B C 1
ATOM 4077 O O . ASP B 1 202 ? 40.520 39.704 -2.908 1.00 14.67 202 ASP B O 1
ATOM 4082 N N . TYR B 1 203 ? 40.771 38.251 -1.207 1.00 12.58 203 TYR B N 1
ATOM 4083 C CA . TYR B 1 203 ? 39.930 37.208 -1.785 1.00 14.45 203 TYR B CA 1
ATOM 4084 C C . TYR B 1 203 ? 38.911 36.772 -0.738 1.00 11.00 203 TYR B C 1
ATOM 4085 O O . TYR B 1 203 ? 39.273 36.551 0.418 1.00 12.31 203 TYR B O 1
ATOM 4094 N N . VAL B 1 204 ? 37.641 36.678 -1.129 1.00 9.92 204 VAL B N 1
ATOM 4095 C CA . VAL B 1 204 ? 36.569 36.304 -0.214 1.00 9.81 204 VAL B CA 1
ATOM 4096 C C . VAL B 1 204 ? 35.860 35.079 -0.776 1.00 12.31 204 VAL B C 1
ATOM 4097 O O . VAL B 1 204 ? 35.411 35.082 -1.932 1.00 10.25 204 VAL B O 1
ATOM 4101 N N . VAL B 1 205 ? 35.776 34.034 0.040 1.00 11.61 205 VAL B N 1
ATOM 4102 C CA . VAL B 1 205 ? 35.247 32.737 -0.378 1.00 12.18 205 VAL B CA 1
ATOM 4103 C C . VAL B 1 205 ? 34.128 32.331 0.576 1.00 11.16 205 VAL B C 1
ATOM 4104 O O . VAL B 1 205 ? 34.403 31.747 1.634 1.00 13.64 205 VAL B O 1
ATOM 4108 N N . PRO B 1 206 ? 32.871 32.623 0.268 1.00 9.58 206 PRO B N 1
ATOM 4109 C CA . PRO B 1 206 ? 31.781 32.128 1.122 1.00 11.66 206 PRO B CA 1
ATOM 4110 C C . PRO B 1 206 ? 31.605 30.626 0.947 1.00 14.08 206 PRO B C 1
ATOM 4111 O O . PRO B 1 206 ? 31.483 30.129 -0.174 1.00 16.20 206 PRO B O 1
ATOM 4115 N N . MET B 1 207 ? 31.605 29.900 2.069 1.00 13.82 207 MET B N 1
ATOM 4116 C CA . MET B 1 207 ? 31.456 28.449 2.043 1.00 15.48 207 MET B CA 1
ATOM 4117 C C . MET B 1 207 ? 30.795 28.015 3.355 1.00 18.39 207 MET B C 1
ATOM 4118 O O . MET B 1 207 ? 31.383 27.348 4.206 1.00 20.32 207 MET B O 1
ATOM 4123 N N . VAL B 1 208 ? 29.536 28.411 3.526 1.00 16.17 208 VAL B N 1
ATOM 4124 C CA . VAL B 1 208 ? 28.824 28.163 4.772 1.00 19.75 208 VAL B CA 1
ATOM 4125 C C . VAL B 1 208 ? 28.267 26.748 4.718 1.00 22.50 208 VAL B C 1
ATOM 4126 O O . VAL B 1 208 ? 27.789 26.314 3.659 1.00 20.12 208 VAL B O 1
ATOM 4130 N N . PRO B 1 209 ? 28.331 25.994 5.814 1.00 19.43 209 PRO B N 1
ATOM 4131 C CA . PRO B 1 209 ? 27.692 24.674 5.840 1.00 23.89 209 PRO B CA 1
ATOM 4132 C C . PRO B 1 209 ? 26.177 24.807 5.755 1.00 24.51 209 PRO B C 1
ATOM 4133 O O . PRO B 1 209 ? 25.596 25.879 5.943 1.00 23.87 209 PRO B O 1
ATOM 4137 N N . MET B 1 210 ? 25.532 23.673 5.479 1.00 23.61 210 MET B N 1
ATOM 4138 C CA . MET B 1 210 ? 24.087 23.658 5.273 1.00 29.34 210 MET B CA 1
ATOM 4139 C C . MET B 1 210 ? 23.321 24.232 6.466 1.00 29.52 210 MET B C 1
ATOM 4140 O O . MET B 1 210 ? 22.263 24.850 6.283 1.00 30.62 210 MET B O 1
ATOM 4145 N N . ALA B 1 211 ? 23.834 24.058 7.684 1.00 27.73 211 ALA B N 1
ATOM 4146 C CA . ALA B 1 211 ? 23.125 24.537 8.867 1.00 29.91 211 ALA B CA 1
ATOM 4147 C C . ALA B 1 211 ? 23.175 26.056 9.024 1.00 34.12 211 ALA B C 1
ATOM 4148 O O . ALA B 1 211 ? 22.466 26.595 9.882 1.00 29.94 211 ALA B O 1
ATOM 4150 N N . ALA B 1 212 ? 23.989 26.754 8.229 1.00 30.38 212 ALA B N 1
ATOM 4151 C CA . ALA B 1 212 ? 24.203 28.187 8.394 1.00 29.64 212 ALA B CA 1
ATOM 4152 C C . ALA B 1 212 ? 23.899 28.984 7.131 1.00 31.91 212 ALA B C 1
ATOM 4153 O O . ALA B 1 212 ? 24.285 30.156 7.049 1.00 31.31 212 ALA B O 1
ATOM 4155 N N . GLU B 1 213 ? 23.231 28.386 6.143 1.00 33.34 213 GLU B N 1
ATOM 4156 C CA . GLU B 1 213 ? 22.940 29.095 4.901 1.00 34.49 213 GLU B CA 1
ATOM 4157 C C . GLU B 1 213 ? 21.948 30.224 5.154 1.00 37.69 213 GLU B C 1
ATOM 4158 O O . GLU B 1 213 ? 20.983 30.072 5.913 1.00 32.26 213 GLU B O 1
ATOM 4164 N N . THR B 1 214 ? 22.209 31.376 4.536 1.00 31.19 214 THR B N 1
ATOM 4165 C CA . THR B 1 214 ? 21.315 32.525 4.616 1.00 35.20 214 THR B CA 1
ATOM 4166 C C . THR B 1 214 ? 21.313 33.227 3.268 1.00 28.89 214 THR B C 1
ATOM 4167 O O . THR B 1 214 ? 22.294 33.175 2.525 1.00 29.02 214 THR B O 1
ATOM 4171 N N . LEU B 1 215 ? 20.205 33.886 2.961 1.00 25.20 215 LEU B N 1
ATOM 4172 C CA . LEU B 1 215 ? 20.019 34.454 1.639 1.00 18.98 215 LEU B CA 1
ATOM 4173 C C . LEU B 1 215 ? 20.813 35.748 1.512 1.00 24.77 215 LEU B C 1
ATOM 4174 O O . LEU B 1 215 ? 20.696 36.646 2.356 1.00 22.73 215 LEU B O 1
ATOM 4179 N N . HIS B 1 216 ? 21.623 35.839 0.459 1.00 19.88 216 HIS B N 1
ATOM 4180 C CA . HIS B 1 216 ? 22.383 37.052 0.158 1.00 19.13 216 HIS B CA 1
ATOM 4181 C C . HIS B 1 216 ? 23.307 37.438 1.311 1.00 20.56 216 HIS B C 1
ATOM 4182 O O . HIS B 1 216 ? 23.379 38.598 1.723 1.00 21.04 216 HIS B O 1
ATOM 4189 N N . LEU B 1 217 ? 24.026 36.444 1.830 1.00 15.34 217 LEU B N 1
ATOM 4190 C CA . LEU B 1 217 ? 25.115 36.712 2.760 1.00 19.08 217 LEU B CA 1
ATOM 4191 C C . LEU B 1 217 ? 26.082 37.754 2.193 1.00 19.41 217 LEU B C 1
ATOM 4192 O O . LEU B 1 217 ? 26.543 38.652 2.912 1.00 18.39 217 LEU B O 1
ATOM 4197 N N . ILE B 1 218 ? 26.382 37.659 0.903 1.00 15.86 218 ILE B N 1
ATOM 4198 C CA . ILE B 1 218 ? 27.172 38.659 0.193 1.00 20.40 218 ILE B CA 1
ATOM 4199 C C . ILE B 1 218 ? 26.181 39.518 -0.582 1.00 17.05 218 ILE B C 1
ATOM 4200 O O . ILE B 1 218 ? 25.683 39.123 -1.645 1.00 16.42 218 ILE B O 1
ATOM 4205 N N . ASP B 1 219 ? 25.882 40.692 -0.035 1.00 17.04 219 ASP B N 1
ATOM 4206 C CA . ASP B 1 219 ? 24.960 41.649 -0.628 1.00 18.77 219 ASP B CA 1
ATOM 4207 C C . ASP B 1 219 ? 25.678 42.993 -0.799 1.00 20.61 219 ASP B C 1
ATOM 4208 O O . ASP B 1 219 ? 26.886 43.097 -0.586 1.00 18.03 219 ASP B O 1
ATOM 4213 N N . ALA B 1 220 ? 24.915 44.031 -1.163 1.00 16.48 220 ALA B N 1
ATOM 4214 C CA . ALA B 1 220 ? 25.515 45.346 -1.393 1.00 17.81 220 ALA B CA 1
ATOM 4215 C C . ALA B 1 220 ? 26.234 45.864 -0.152 1.00 19.48 220 ALA B C 1
ATOM 4216 O O . ALA B 1 220 ? 27.295 46.492 -0.258 1.00 22.15 220 ALA B O 1
ATOM 4218 N N . THR B 1 221 ? 25.681 45.600 1.034 1.00 16.73 221 THR B N 1
ATOM 4219 C CA . THR B 1 221 ? 26.301 46.054 2.277 1.00 20.56 221 THR B CA 1
ATOM 4220 C C . THR B 1 221 ? 27.640 45.363 2.518 1.00 22.39 221 THR B C 1
ATOM 4221 O O . THR B 1 221 ? 28.634 46.012 2.879 1.00 16.56 221 THR B O 1
ATOM 4225 N N . ALA B 1 222 ? 27.685 44.044 2.313 1.00 17.84 222 ALA B N 1
ATOM 4226 C CA . ALA B 1 222 ? 28.934 43.310 2.467 1.00 19.48 222 ALA B CA 1
ATOM 4227 C C . ALA B 1 222 ? 29.966 43.758 1.445 1.00 16.44 222 ALA B C 1
ATOM 4228 O O . ALA B 1 222 ? 31.151 43.901 1.775 1.00 17.78 222 ALA B O 1
ATOM 4230 N N . LEU B 1 223 ? 29.537 43.963 0.191 1.00 14.88 223 LEU B N 1
ATOM 4231 C CA . LEU B 1 223 ? 30.471 44.334 -0.869 1.00 18.46 223 LEU B CA 1
ATOM 4232 C C . LEU B 1 223 ? 31.056 45.722 -0.635 1.00 21.93 223 LEU B C 1
ATOM 4233 O O . LEU B 1 223 ? 32.209 45.984 -1.009 1.00 15.23 223 LEU B O 1
ATOM 4238 N N . ALA B 1 224 ? 30.285 46.614 -0.009 1.00 16.82 224 ALA B N 1
ATOM 4239 C CA . ALA B 1 224 ? 30.789 47.941 0.315 1.00 18.01 224 ALA B CA 1
ATOM 4240 C C . ALA B 1 224 ? 31.822 47.901 1.428 1.00 21.89 224 ALA B C 1
ATOM 4241 O O . ALA B 1 224 ? 32.645 48.820 1.528 1.00 22.38 224 ALA B O 1
ATOM 4243 N N . LYS B 1 225 ? 31.802 46.861 2.266 1.00 15.80 225 LYS B N 1
ATOM 4244 C CA . LYS B 1 225 ? 32.832 46.683 3.274 1.00 18.21 225 LYS B CA 1
ATOM 4245 C C . LYS B 1 225 ? 34.101 46.059 2.711 1.00 18.31 225 LYS B C 1
ATOM 4246 O O . LYS B 1 225 ? 35.153 46.156 3.352 1.00 18.25 225 LYS B O 1
ATOM 4252 N N . MET B 1 226 ? 34.038 45.430 1.538 1.00 19.66 226 MET B N 1
ATOM 4253 C CA . MET B 1 226 ? 35.206 44.708 1.038 1.00 17.45 226 MET B CA 1
ATOM 4254 C C . MET B 1 226 ? 36.242 45.672 0.458 1.00 21.59 226 MET B C 1
ATOM 4255 O O . MET B 1 226 ? 35.962 46.842 0.184 1.00 19.80 226 MET B O 1
ATOM 4260 N N . LYS B 1 227 ? 37.463 45.158 0.294 1.00 22.54 227 LYS B N 1
ATOM 4261 C CA . LYS B 1 227 ? 38.550 45.930 -0.294 1.00 22.57 227 LYS B CA 1
ATOM 4262 C C . LYS B 1 227 ? 38.287 46.204 -1.765 1.00 21.17 227 LYS B C 1
ATOM 4263 O O . LYS B 1 227 ? 37.838 45.327 -2.506 1.00 18.65 227 LYS B O 1
ATOM 4269 N N . THR B 1 228 ? 38.577 47.426 -2.198 1.00 18.42 228 THR B N 1
ATOM 4270 C CA . THR B 1 228 ? 38.486 47.739 -3.616 1.00 17.06 228 THR B CA 1
ATOM 4271 C C . THR B 1 228 ? 39.539 46.945 -4.384 1.00 19.57 228 THR B C 1
ATOM 4272 O O . THR B 1 228 ? 40.710 46.910 -4.001 1.00 18.05 228 THR B O 1
ATOM 4276 N N . GLY B 1 229 ? 39.115 46.298 -5.467 1.00 20.54 229 GLY B N 1
ATOM 4277 C CA . GLY B 1 229 ? 39.983 45.393 -6.197 1.00 17.79 229 GLY B CA 1
ATOM 4278 C C . GLY B 1 229 ? 39.947 43.957 -5.728 1.00 20.34 229 GLY B C 1
ATOM 4279 O O . GLY B 1 229 ? 40.750 43.145 -6.205 1.00 19.71 229 GLY B O 1
ATOM 4280 N N . SER B 1 230 ? 39.053 43.615 -4.803 1.00 20.29 230 SER B N 1
ATOM 4281 C CA . SER B 1 230 ? 38.990 42.262 -4.278 1.00 14.53 230 SER B CA 1
ATOM 4282 C C . SER B 1 230 ? 38.324 41.323 -5.286 1.00 13.68 230 SER B C 1
ATOM 4283 O O . SER B 1 230 ? 37.760 41.743 -6.302 1.00 14.73 230 SER B O 1
ATOM 4286 N N . TYR B 1 231 ? 38.417 40.024 -4.999 1.00 14.76 231 TYR B N 1
ATOM 4287 C CA . TYR B 1 231 ? 37.804 38.978 -5.799 1.00 11.94 231 TYR B CA 1
ATOM 4288 C C . TYR B 1 231 ? 36.876 38.143 -4.922 1.00 10.66 231 TYR B C 1
ATOM 4289 O O . TYR B 1 231 ? 37.182 37.873 -3.751 1.00 11.14 231 TYR B O 1
ATOM 4298 N N . LEU B 1 232 ? 35.760 37.719 -5.510 1.00 9.32 232 LEU B N 1
ATOM 4299 C CA . LEU B 1 232 ? 34.735 36.935 -4.829 1.00 9.25 232 LEU B CA 1
ATOM 4300 C C . LEU B 1 232 ? 34.582 35.600 -5.552 1.00 11.13 232 LEU B C 1
ATOM 4301 O O . LEU B 1 232 ? 34.443 35.570 -6.774 1.00 9.57 232 LEU B O 1
ATOM 4306 N N . ILE B 1 233 ? 34.628 34.494 -4.816 1.00 11.84 233 ILE B N 1
ATOM 4307 C CA . ILE B 1 233 ? 34.520 33.176 -5.434 1.00 10.14 233 ILE B CA 1
ATOM 4308 C C . ILE B 1 233 ? 33.388 32.429 -4.751 1.00 11.10 233 ILE B C 1
ATOM 4309 O O . ILE B 1 233 ? 33.460 32.178 -3.544 1.00 15.31 233 ILE B O 1
ATOM 4314 N N . ASN B 1 234 ? 32.372 32.037 -5.512 1.00 14.08 234 ASN B N 1
ATOM 4315 C CA . ASN B 1 234 ? 31.207 31.353 -4.939 1.00 12.91 234 ASN B CA 1
ATOM 4316 C C . ASN B 1 234 ? 31.032 29.969 -5.562 1.00 12.49 234 ASN B C 1
ATOM 4317 O O . ASN B 1 234 ? 30.499 29.839 -6.664 1.00 9.77 234 ASN B O 1
ATOM 4322 N N . ALA B 1 235 ? 31.432 28.936 -4.824 1.00 13.48 235 ALA B N 1
ATOM 4323 C CA . ALA B 1 235 ? 31.136 27.556 -5.188 1.00 15.25 235 ALA B CA 1
ATOM 4324 C C . ALA B 1 235 ? 30.244 26.915 -4.138 1.00 17.51 235 ALA B C 1
ATOM 4325 O O . ALA B 1 235 ? 30.187 25.684 -4.031 1.00 15.89 235 ALA B O 1
ATOM 4327 N N . CYS B 1 236 ? 29.553 27.745 -3.362 1.00 15.72 236 CYS B N 1
ATOM 4328 C CA . CYS B 1 236 ? 28.782 27.303 -2.214 1.00 16.81 236 CYS B CA 1
ATOM 4329 C C . CYS B 1 236 ? 27.362 26.980 -2.661 1.00 19.41 236 CYS B C 1
ATOM 4330 O O . CYS B 1 236 ? 27.022 25.808 -2.845 1.00 19.68 236 CYS B O 1
ATOM 4333 N N . ARG B 1 237 ? 26.540 28.005 -2.823 1.00 15.67 237 ARG B N 1
ATOM 4334 C CA . ARG B 1 237 ? 25.165 27.838 -3.348 1.00 20.92 237 ARG B CA 1
ATOM 4335 C C . ARG B 1 237 ? 24.709 29.164 -3.958 1.00 17.96 237 ARG B C 1
ATOM 4336 O O . ARG B 1 237 ? 25.154 30.164 -3.542 1.00 17.17 237 ARG B O 1
ATOM 4344 N N . GLY B 1 238 ? 23.816 29.115 -4.910 1.00 17.16 238 GLY B N 1
ATOM 4345 C CA . GLY B 1 238 ? 23.432 30.326 -5.625 1.00 17.50 238 GLY B CA 1
ATOM 4346 C C . GLY B 1 238 ? 22.891 31.427 -4.729 1.00 23.45 238 GLY B C 1
ATOM 4347 O O . GLY B 1 238 ? 23.201 32.606 -4.922 1.00 25.21 238 GLY B O 1
ATOM 4348 N N . SER B 1 239 ? 22.086 31.066 -3.731 1.00 24.49 239 SER B N 1
ATOM 4349 C CA . SER B 1 239 ? 21.424 32.094 -2.929 1.00 25.74 239 SER B CA 1
ATOM 4350 C C . SER B 1 239 ? 22.378 32.832 -1.996 1.00 24.00 239 SER B C 1
ATOM 4351 O O . SER B 1 239 ? 21.980 33.843 -1.401 1.00 20.15 239 SER B O 1
ATOM 4354 N N . VAL B 1 240 ? 23.619 32.361 -1.848 1.00 16.28 240 VAL B N 1
ATOM 4355 C CA . VAL B 1 240 ? 24.530 32.980 -0.896 1.00 17.24 240 VAL B CA 1
ATOM 4356 C C . VAL B 1 240 ? 24.975 34.365 -1.366 1.00 16.91 240 VAL B C 1
ATOM 4357 O O . VAL B 1 240 ? 25.342 35.210 -0.541 1.00 18.78 240 VAL B O 1
ATOM 4361 N N . VAL B 1 241 ? 24.898 34.634 -2.667 1.00 16.43 241 VAL B N 1
ATOM 4362 C CA . VAL B 1 241 ? 25.448 35.842 -3.272 1.00 19.03 241 VAL B CA 1
ATOM 4363 C C . VAL B 1 241 ? 24.337 36.564 -4.024 1.00 18.41 241 VAL B C 1
ATOM 4364 O O . VAL B 1 241 ? 23.596 35.942 -4.793 1.00 19.95 241 VAL B O 1
ATOM 4368 N N . ASP B 1 242 ? 24.218 37.872 -3.788 1.00 18.18 242 ASP B N 1
ATOM 4369 C CA . ASP B 1 242 ? 23.295 38.744 -4.513 1.00 20.59 242 ASP B CA 1
ATOM 4370 C C . ASP B 1 242 ? 23.960 39.105 -5.837 1.00 19.59 242 ASP B C 1
ATOM 4371 O O . ASP B 1 242 ? 24.773 40.030 -5.907 1.00 16.79 242 ASP B O 1
ATOM 4376 N N . GLU B 1 243 ? 23.600 38.383 -6.896 1.00 16.69 243 GLU B N 1
ATOM 4377 C CA . GLU B 1 243 ? 24.297 38.532 -8.171 1.00 18.52 243 GLU B CA 1
ATOM 4378 C C . GLU B 1 243 ? 24.134 39.926 -8.766 1.00 21.75 243 GLU B C 1
ATOM 4379 O O . GLU B 1 243 ? 25.040 40.413 -9.459 1.00 16.44 243 GLU B O 1
ATOM 4385 N N . ASN B 1 244 ? 23.000 40.587 -8.519 1.00 18.81 244 ASN B N 1
ATOM 4386 C CA . ASN B 1 244 ? 22.852 41.947 -9.036 1.00 20.17 244 ASN B CA 1
ATOM 4387 C C . ASN B 1 244 ? 23.718 42.942 -8.270 1.00 19.16 244 ASN B C 1
ATOM 4388 O O . ASN B 1 244 ? 24.235 43.891 -8.869 1.00 19.17 244 ASN B O 1
ATOM 4393 N N . ALA B 1 245 ? 23.912 42.738 -6.963 1.00 19.37 245 ALA B N 1
ATOM 4394 C CA . ALA B 1 245 ? 24.897 43.539 -6.240 1.00 19.49 245 ALA B CA 1
ATOM 4395 C C . ALA B 1 245 ? 26.302 43.323 -6.802 1.00 19.93 245 ALA B C 1
ATOM 4396 O O . ALA B 1 245 ? 27.071 44.280 -6.950 1.00 15.47 245 ALA B O 1
ATOM 4398 N N . VAL B 1 246 ? 26.645 42.076 -7.154 1.00 17.50 246 VAL B N 1
ATOM 4399 C CA . VAL B 1 246 ? 27.958 41.787 -7.739 1.00 16.35 246 VAL B CA 1
ATOM 4400 C C . VAL B 1 246 ? 28.134 42.514 -9.068 1.00 14.90 246 VAL B C 1
ATOM 4401 O O . VAL B 1 246 ? 29.193 43.089 -9.337 1.00 15.70 246 VAL B O 1
ATOM 4405 N N . ILE B 1 247 ? 27.099 42.512 -9.913 1.00 16.51 247 ILE B N 1
ATOM 4406 C CA . ILE B 1 247 ? 27.176 43.226 -11.192 1.00 16.77 247 ILE B CA 1
ATOM 4407 C C . ILE B 1 247 ? 27.526 44.691 -10.959 1.00 20.24 247 ILE B C 1
ATOM 4408 O O . ILE B 1 247 ? 28.361 45.271 -11.667 1.00 15.64 247 ILE B O 1
ATOM 4413 N N . ALA B 1 248 ? 26.901 45.303 -9.953 1.00 16.98 248 ALA B N 1
ATOM 4414 C CA . ALA B 1 248 ? 27.171 46.700 -9.628 1.00 22.29 248 ALA B CA 1
ATOM 4415 C C . ALA B 1 248 ? 28.590 46.892 -9.114 1.00 23.38 248 ALA B C 1
ATOM 4416 O O . ALA B 1 248 ? 29.232 47.905 -9.419 1.00 19.57 248 ALA B O 1
ATOM 4418 N N . ALA B 1 249 ? 29.091 45.941 -8.317 1.00 17.28 249 ALA B N 1
ATOM 4419 C CA . ALA B 1 249 ? 30.439 46.071 -7.774 1.00 19.69 249 ALA B CA 1
ATOM 4420 C C . ALA B 1 249 ? 31.502 45.876 -8.850 1.00 16.55 249 ALA B C 1
ATOM 4421 O O . ALA B 1 249 ? 32.542 46.543 -8.815 1.00 18.45 249 ALA B O 1
ATOM 4423 N N . LEU B 1 250 ? 31.274 44.971 -9.805 1.00 16.72 250 LEU B N 1
ATOM 4424 C CA . LEU B 1 250 ? 32.164 44.891 -10.962 1.00 19.14 250 LEU B CA 1
ATOM 4425 C C . LEU B 1 250 ? 32.134 46.194 -11.755 1.00 22.67 250 LEU B C 1
ATOM 4426 O O . LEU B 1 250 ? 33.183 46.716 -12.151 1.00 20.55 250 LEU B O 1
ATOM 4431 N N . ALA B 1 251 ? 30.938 46.743 -11.974 1.00 21.49 251 ALA B N 1
ATOM 4432 C CA . ALA B 1 251 ? 30.814 47.966 -12.764 1.00 21.74 251 ALA B CA 1
ATOM 4433 C C . ALA B 1 251 ? 31.516 49.142 -12.101 1.00 24.96 251 ALA B C 1
ATOM 4434 O O . ALA B 1 251 ? 32.080 49.993 -12.796 1.00 29.02 251 ALA B O 1
ATOM 4436 N N . SER B 1 252 ? 31.511 49.199 -10.771 1.00 22.84 252 SER B N 1
ATOM 4437 C CA . SER B 1 252 ? 32.096 50.320 -10.053 1.00 24.44 252 SER B CA 1
ATOM 4438 C C . SER B 1 252 ? 33.587 50.166 -9.816 1.00 28.08 252 SER B C 1
ATOM 4439 O O . SER B 1 252 ? 34.250 51.156 -9.485 1.00 23.58 252 SER B O 1
ATOM 4442 N N . GLY B 1 253 ? 34.128 48.956 -9.970 1.00 24.04 253 GLY B N 1
ATOM 4443 C CA . GLY B 1 253 ? 35.504 48.687 -9.626 1.00 20.59 253 GLY B CA 1
ATOM 4444 C C . GLY B 1 253 ? 35.719 48.159 -8.227 1.00 22.61 253 GLY B C 1
ATOM 4445 O O . GLY B 1 253 ? 36.867 47.866 -7.864 1.00 20.75 253 GLY B O 1
ATOM 4446 N N . LYS B 1 254 ? 34.662 48.033 -7.419 1.00 20.09 254 LYS B N 1
ATOM 4447 C CA . LYS B 1 254 ? 34.832 47.449 -6.092 1.00 18.73 254 LYS B CA 1
ATOM 4448 C C . LYS B 1 254 ? 35.380 46.028 -6.187 1.00 18.87 254 LYS B C 1
ATOM 4449 O O . LYS B 1 254 ? 36.294 45.658 -5.440 1.00 15.76 254 LYS B O 1
ATOM 4455 N N . LEU B 1 255 ? 34.838 45.222 -7.102 1.00 16.54 255 LEU B N 1
ATOM 4456 C CA . LEU B 1 255 ? 35.325 43.870 -7.355 1.00 20.37 255 LEU B CA 1
ATOM 4457 C C . LEU B 1 255 ? 36.169 43.862 -8.620 1.00 15.99 255 LEU B C 1
ATOM 4458 O O . LEU B 1 255 ? 35.741 44.373 -9.660 1.00 17.61 255 LEU B O 1
ATOM 4463 N N . ALA B 1 256 ? 37.361 43.275 -8.530 1.00 15.38 256 ALA B N 1
ATOM 4464 C CA . ALA B 1 256 ? 38.130 42.994 -9.731 1.00 18.48 256 ALA B CA 1
ATOM 4465 C C . ALA B 1 256 ? 37.611 41.767 -10.475 1.00 19.69 256 ALA B C 1
ATOM 4466 O O . ALA B 1 256 ? 37.860 41.630 -11.680 1.00 15.56 256 ALA B O 1
ATOM 4468 N N . GLY B 1 257 ? 36.897 40.871 -9.795 1.00 17.13 257 GLY B N 1
ATOM 4469 C CA . GLY B 1 257 ? 36.358 39.718 -10.490 1.00 11.24 257 GLY B CA 1
ATOM 4470 C C . GLY B 1 257 ? 35.454 38.893 -9.608 1.00 11.19 257 GLY B C 1
ATOM 4471 O O . GLY B 1 257 ? 35.474 39.008 -8.377 1.00 13.73 257 GLY B O 1
ATOM 4472 N N . TYR B 1 258 ? 34.686 38.022 -10.266 1.00 11.05 258 TYR B N 1
ATOM 4473 C CA . TYR B 1 258 ? 33.745 37.105 -9.639 1.00 11.30 258 TYR B CA 1
ATOM 4474 C C . TYR B 1 258 ? 33.821 35.770 -10.365 1.00 13.04 258 TYR B C 1
ATOM 4475 O O . TYR B 1 258 ? 33.730 35.720 -11.596 1.00 11.35 258 TYR B O 1
ATOM 4484 N N . ALA B 1 259 ? 33.983 34.696 -9.618 1.00 11.31 259 ALA B N 1
ATOM 4485 C CA . ALA B 1 259 ? 33.904 33.360 -10.188 1.00 12.43 259 ALA B CA 1
ATOM 4486 C C . ALA B 1 259 ? 32.848 32.576 -9.427 1.00 11.68 259 ALA B C 1
ATOM 4487 O O . ALA B 1 259 ? 32.686 32.752 -8.216 1.00 11.32 259 ALA B O 1
ATOM 4489 N N . ALA B 1 260 ? 32.124 31.713 -10.144 1.00 13.25 260 ALA B N 1
ATOM 4490 C CA . ALA B 1 260 ? 31.040 30.964 -9.521 1.00 13.65 260 ALA B CA 1
ATOM 4491 C C . ALA B 1 260 ? 30.836 29.612 -10.196 1.00 11.58 260 ALA B C 1
ATOM 4492 O O . ALA B 1 260 ? 30.942 29.497 -11.418 1.00 10.72 260 ALA B O 1
ATOM 4494 N N . ASP B 1 261 ? 30.519 28.601 -9.379 1.00 11.80 261 ASP B N 1
ATOM 4495 C CA . ASP B 1 261 ? 30.056 27.291 -9.830 1.00 10.73 261 ASP B CA 1
ATOM 4496 C C . ASP B 1 261 ? 28.550 27.127 -9.652 1.00 13.95 261 ASP B C 1
ATOM 4497 O O . ASP B 1 261 ? 27.988 26.132 -10.112 1.00 14.11 261 ASP B O 1
ATOM 4502 N N . VAL B 1 262 ? 27.890 28.080 -8.994 1.00 10.43 262 VAL B N 1
ATOM 4503 C CA . VAL B 1 262 ? 26.484 27.968 -8.621 1.00 12.91 262 VAL B CA 1
ATOM 4504 C C . VAL B 1 262 ? 25.833 29.320 -8.877 1.00 15.04 262 VAL B C 1
ATOM 4505 O O . VAL B 1 262 ? 26.508 30.348 -8.931 1.00 14.60 262 VAL B O 1
ATOM 4509 N N . PHE B 1 263 ? 24.507 29.317 -9.054 1.00 15.18 263 PHE B N 1
ATOM 4510 C CA . PHE B 1 263 ? 23.813 30.507 -9.540 1.00 14.93 263 PHE B CA 1
ATOM 4511 C C . PHE B 1 263 ? 22.445 30.624 -8.881 1.00 18.91 263 PHE B C 1
ATOM 4512 O O . PHE B 1 263 ? 21.824 29.618 -8.527 1.00 17.14 263 PHE B O 1
ATOM 4520 N N . GLU B 1 264 ? 21.996 31.873 -8.697 1.00 18.24 264 GLU B N 1
ATOM 4521 C CA . GLU B 1 264 ? 20.707 32.121 -8.058 1.00 20.82 264 GLU B CA 1
ATOM 4522 C C . GLU B 1 264 ? 19.563 31.480 -8.830 1.00 22.87 264 GLU B C 1
ATOM 4523 O O . GLU B 1 264 ? 18.558 31.084 -8.232 1.00 26.37 264 GLU B O 1
ATOM 4529 N N . MET B 1 265 ? 19.698 31.360 -10.153 1.00 23.93 265 MET B N 1
ATOM 4530 C CA . MET B 1 265 ? 18.658 30.722 -10.951 1.00 25.78 265 MET B CA 1
ATOM 4531 C C . MET B 1 265 ? 18.447 29.252 -10.598 1.00 30.80 265 MET B C 1
ATOM 4532 O O . MET B 1 265 ? 17.469 28.661 -11.068 1.00 32.15 265 MET B O 1
ATOM 4537 N N . GLU B 1 266 ? 19.310 28.656 -9.775 1.00 23.43 266 GLU B N 1
ATOM 4538 C CA . GLU B 1 266 ? 19.170 27.261 -9.371 1.00 32.97 266 GLU B CA 1
ATOM 4539 C C . GLU B 1 266 ? 18.263 27.051 -8.160 1.00 39.59 266 GLU B C 1
ATOM 4540 O O . GLU B 1 266 ? 18.076 25.904 -7.747 1.00 40.24 266 GLU B O 1
ATOM 4546 N N . GLU B 1 267 ? 17.732 28.109 -7.544 1.00 40.01 267 GLU B N 1
ATOM 4547 C CA . GLU B 1 267 ? 17.034 27.949 -6.266 1.00 44.96 267 GLU B CA 1
ATOM 4548 C C . GLU B 1 267 ? 15.542 27.745 -6.514 1.00 48.31 267 GLU B C 1
ATOM 4549 O O . GLU B 1 267 ? 14.725 28.651 -6.356 1.00 50.85 267 GLU B O 1
ATOM 4555 N N . TRP B 1 268 ? 15.185 26.505 -6.869 1.00 56.09 268 TRP B N 1
ATOM 4556 C CA . TRP B 1 268 ? 13.814 26.165 -7.242 1.00 54.44 268 TRP B CA 1
ATOM 4557 C C . TRP B 1 268 ? 12.861 26.096 -6.049 1.00 58.07 268 TRP B C 1
ATOM 4558 O O . TRP B 1 268 ? 11.648 26.004 -6.260 1.00 59.14 268 TRP B O 1
ATOM 4569 N N . ILE B 1 269 ? 13.363 26.154 -4.814 1.00 57.66 269 ILE B N 1
ATOM 4570 C CA . ILE B 1 269 ? 12.486 26.220 -3.645 1.00 59.27 269 ILE B CA 1
ATOM 4571 C C . ILE B 1 269 ? 12.143 27.668 -3.273 1.00 62.61 269 ILE B C 1
ATOM 4572 O O . ILE B 1 269 ? 11.087 27.922 -2.683 1.00 60.52 269 ILE B O 1
ATOM 4577 N N . ARG B 1 270 ? 13.011 28.625 -3.612 1.00 60.27 270 ARG B N 1
ATOM 4578 C CA . ARG B 1 270 ? 12.753 30.037 -3.352 1.00 57.33 270 ARG B CA 1
ATOM 4579 C C . ARG B 1 270 ? 11.767 30.583 -4.381 1.00 61.49 270 ARG B C 1
ATOM 4580 O O . ARG B 1 270 ? 11.907 30.334 -5.584 1.00 61.70 270 ARG B O 1
ATOM 4588 N N . ALA B 1 271 ? 10.778 31.344 -3.903 1.00 61.59 271 ALA B N 1
ATOM 4589 C CA . ALA B 1 271 ? 9.670 31.760 -4.760 1.00 61.03 271 ALA B CA 1
ATOM 4590 C C . ALA B 1 271 ? 10.113 32.761 -5.826 1.00 62.28 271 ALA B C 1
ATOM 4591 O O . ALA B 1 271 ? 9.650 32.698 -6.972 1.00 66.45 271 ALA B O 1
ATOM 4593 N N . ASP B 1 272 ? 11.008 33.689 -5.479 1.00 60.11 272 ASP B N 1
ATOM 4594 C CA . ASP B 1 272 ? 11.386 34.781 -6.371 1.00 62.71 272 ASP B CA 1
ATOM 4595 C C . ASP B 1 272 ? 12.691 34.518 -7.122 1.00 61.39 272 ASP B C 1
ATOM 4596 O O . ASP B 1 272 ? 13.447 35.459 -7.397 1.00 57.04 272 ASP B O 1
ATOM 4601 N N . ARG B 1 273 ? 12.959 33.265 -7.480 1.00 60.19 273 ARG B N 1
ATOM 4602 C CA . ARG B 1 273 ? 14.206 32.937 -8.151 1.00 58.80 273 ARG B CA 1
ATOM 4603 C C . ARG B 1 273 ? 14.193 33.433 -9.599 1.00 55.70 273 ARG B C 1
ATOM 4604 O O . ARG B 1 273 ? 13.129 33.563 -10.210 1.00 59.26 273 ARG B O 1
ATOM 4612 N N . PRO B 1 274 ? 15.359 33.751 -10.159 1.00 58.14 274 PRO B N 1
ATOM 4613 C CA . PRO B 1 274 ? 15.445 34.035 -11.598 1.00 52.05 274 PRO B CA 1
ATOM 4614 C C . PRO B 1 274 ? 15.509 32.743 -12.406 1.00 49.77 274 PRO B C 1
ATOM 4615 O O . PRO B 1 274 ? 15.612 31.649 -11.858 1.00 51.45 274 PRO B O 1
ATOM 4619 N N . GLN B 1 275 ? 15.433 32.881 -13.734 1.00 45.32 275 GLN B N 1
ATOM 4620 C CA . GLN B 1 275 ? 15.528 31.707 -14.598 1.00 45.85 275 GLN B CA 1
ATOM 4621 C C . GLN B 1 275 ? 16.627 31.837 -15.650 1.00 40.00 275 GLN B C 1
ATOM 4622 O O . GLN B 1 275 ? 16.706 30.996 -16.553 1.00 40.19 275 GLN B O 1
ATOM 4628 N N . ALA B 1 276 ? 17.490 32.841 -15.527 1.00 37.85 276 ALA B N 1
ATOM 4629 C CA . ALA B 1 276 ? 18.676 32.946 -16.359 1.00 32.98 276 ALA B CA 1
ATOM 4630 C C . ALA B 1 276 ? 19.807 33.513 -15.526 1.00 26.62 276 ALA B C 1
ATOM 4631 O O . ALA B 1 276 ? 19.566 34.216 -14.545 1.00 29.28 276 ALA B O 1
ATOM 4633 N N . ILE B 1 277 ? 21.038 33.180 -15.903 1.00 22.59 277 ILE B N 1
ATOM 4634 C CA . ILE B 1 277 ? 22.176 33.908 -15.329 1.00 21.38 277 ILE B CA 1
ATOM 4635 C C . ILE B 1 277 ? 22.214 35.311 -15.934 1.00 20.53 277 ILE B C 1
ATOM 4636 O O . ILE B 1 277 ? 22.186 35.444 -17.170 1.00 21.91 277 ILE B O 1
ATOM 4641 N N . PRO B 1 278 ? 22.282 36.370 -15.122 1.00 20.99 278 PRO B N 1
ATOM 4642 C CA . PRO B 1 278 ? 22.154 37.735 -15.657 1.00 22.50 278 PRO B CA 1
ATOM 4643 C C . PRO B 1 278 ? 23.087 38.001 -16.832 1.00 24.41 278 PRO B C 1
ATOM 4644 O O . PRO B 1 278 ? 24.259 37.625 -16.817 1.00 21.57 278 PRO B O 1
ATOM 4648 N N . LYS B 1 279 ? 22.554 38.672 -17.858 1.00 25.18 279 LYS B N 1
ATOM 4649 C CA . LYS B 1 279 ? 23.325 38.899 -19.076 1.00 26.41 279 LYS B CA 1
ATOM 4650 C C . LYS B 1 279 ? 24.589 39.703 -18.809 1.00 24.75 279 LYS B C 1
ATOM 4651 O O . LYS B 1 279 ? 25.604 39.498 -19.486 1.00 24.83 279 LYS B O 1
ATOM 4657 N N . ALA B 1 280 ? 24.545 40.629 -17.848 1.00 21.90 280 ALA B N 1
ATOM 4658 C CA . ALA B 1 280 ? 25.712 41.451 -17.555 1.00 23.02 280 ALA B CA 1
ATOM 4659 C C . ALA B 1 280 ? 26.862 40.637 -16.977 1.00 22.28 280 ALA B C 1
ATOM 4660 O O . ALA B 1 280 ? 28.017 41.054 -17.105 1.00 24.10 280 ALA B O 1
ATOM 4662 N N . LEU B 1 281 ? 26.574 39.491 -16.351 1.00 18.64 281 LEU B N 1
ATOM 4663 C CA . LEU B 1 281 ? 27.637 38.589 -15.917 1.00 17.38 281 LEU B CA 1
ATOM 4664 C C . LEU B 1 281 ? 28.147 37.744 -17.072 1.00 18.91 281 LEU B C 1
ATOM 4665 O O . LEU B 1 281 ? 29.364 37.587 -17.241 1.00 18.98 281 LEU B O 1
ATOM 4670 N N . LEU B 1 282 ? 27.228 37.193 -17.875 1.00 17.83 282 LEU B N 1
ATOM 4671 C CA . LEU B 1 282 ? 27.623 36.346 -18.998 1.00 18.93 282 LEU B CA 1
ATOM 4672 C C . LEU B 1 282 ? 28.495 37.108 -19.990 1.00 21.37 282 LEU B C 1
ATOM 4673 O O . LEU B 1 282 ? 29.466 36.560 -20.530 1.00 20.02 282 LEU B O 1
ATOM 4678 N N . ASP B 1 283 ? 28.163 38.373 -20.244 1.00 22.48 283 ASP B N 1
ATOM 4679 C CA . ASP B 1 283 ? 28.912 39.160 -21.221 1.00 23.53 283 ASP B CA 1
ATOM 4680 C C . ASP B 1 283 ? 30.311 39.493 -20.724 1.00 23.61 283 ASP B C 1
ATOM 4681 O O . ASP B 1 283 ? 31.232 39.659 -21.532 1.00 22.64 283 ASP B O 1
ATOM 4686 N N . ASN B 1 284 ? 30.487 39.593 -19.406 1.00 22.70 284 ASN B N 1
ATOM 4687 C CA . ASN B 1 284 ? 31.734 40.062 -18.798 1.00 19.86 284 ASN B CA 1
ATOM 4688 C C . ASN B 1 284 ? 32.756 38.924 -18.701 1.00 21.10 284 ASN B C 1
ATOM 4689 O O . ASN B 1 284 ? 33.129 38.465 -17.618 1.00 16.31 284 ASN B O 1
ATOM 4694 N N . THR B 1 285 ? 33.261 38.510 -19.866 1.00 17.39 285 THR B N 1
ATOM 4695 C CA . THR B 1 285 ? 34.299 37.481 -19.886 1.00 18.98 285 THR B CA 1
ATOM 4696 C C . THR B 1 285 ? 35.613 37.975 -19.290 1.00 24.50 285 THR B C 1
ATOM 4697 O O . THR B 1 285 ? 36.411 37.166 -18.806 1.00 21.97 285 THR B O 1
ATOM 4701 N N . ALA B 1 286 ? 35.855 39.290 -19.301 1.00 20.22 286 ALA B N 1
ATOM 4702 C CA . ALA B 1 286 ? 37.113 39.815 -18.777 1.00 21.41 286 ALA B CA 1
ATOM 4703 C C . ALA B 1 286 ? 37.234 39.652 -17.265 1.00 20.01 286 ALA B C 1
ATOM 4704 O O . ALA B 1 286 ? 38.349 39.531 -16.744 1.00 20.39 286 ALA B O 1
ATOM 4706 N N . GLN B 1 287 ? 36.124 39.667 -16.536 1.00 15.68 287 GLN B N 1
ATOM 4707 C CA . GLN B 1 287 ? 36.195 39.708 -15.082 1.00 17.81 287 GLN B CA 1
ATOM 4708 C C . GLN B 1 287 ? 35.441 38.571 -14.408 1.00 13.81 287 GLN B C 1
ATOM 4709 O O . GLN B 1 287 ? 35.195 38.647 -13.196 1.00 14.35 287 GLN B O 1
ATOM 4715 N N . THR B 1 288 ? 35.059 37.530 -15.141 1.00 16.14 288 THR B N 1
ATOM 4716 C CA . THR B 1 288 ? 34.314 36.429 -14.542 1.00 12.32 288 THR B CA 1
ATOM 4717 C C . THR B 1 288 ? 34.862 35.101 -15.039 1.00 13.85 288 THR B C 1
ATOM 4718 O O . THR B 1 288 ? 35.542 35.026 -16.067 1.00 14.75 288 THR B O 1
ATOM 4722 N N . PHE B 1 289 ? 34.539 34.044 -14.293 1.00 13.44 289 PHE B N 1
ATOM 4723 C CA . PHE B 1 289 ? 34.926 32.671 -14.632 1.00 13.80 289 PHE B CA 1
ATOM 4724 C C . PHE B 1 289 ? 33.828 31.792 -14.056 1.00 11.92 289 PHE B C 1
ATOM 4725 O O . PHE B 1 289 ? 33.601 31.825 -12.846 1.00 12.55 289 PHE B O 1
ATOM 4733 N N . PHE B 1 290 ? 33.124 31.042 -14.903 1.00 11.49 290 PHE B N 1
ATOM 4734 C CA . PHE B 1 290 ? 31.943 30.314 -14.458 1.00 11.73 290 PHE B CA 1
ATOM 4735 C C . PHE B 1 290 ? 32.042 28.852 -14.850 1.00 14.09 290 PHE B C 1
ATOM 4736 O O . PHE B 1 290 ? 32.626 28.507 -15.881 1.00 13.53 290 PHE B O 1
ATOM 4744 N N . THR B 1 291 ? 31.461 27.992 -14.018 1.00 11.71 291 THR B N 1
ATOM 4745 C CA . THR B 1 291 ? 31.368 26.582 -14.359 1.00 15.56 291 THR B CA 1
ATOM 4746 C C . THR B 1 291 ? 29.954 26.104 -14.044 1.00 12.92 291 THR B C 1
ATOM 4747 O O . THR B 1 291 ? 29.335 26.571 -13.084 1.00 11.69 291 THR B O 1
ATOM 4751 N N . PRO B 1 292 ? 29.437 25.174 -14.834 1.00 15.72 292 PRO B N 1
ATOM 4752 C CA . PRO B 1 292 ? 28.024 24.751 -14.720 1.00 13.68 292 PRO B CA 1
ATOM 4753 C C . PRO B 1 292 ? 27.803 23.702 -13.639 1.00 12.54 292 PRO B C 1
ATOM 4754 O O . PRO B 1 292 ? 27.515 22.524 -13.909 1.00 12.85 292 PRO B O 1
ATOM 4758 N N . HIS B 1 293 ? 27.945 24.128 -12.381 1.00 13.37 293 HIS B N 1
ATOM 4759 C CA . HIS B 1 293 ? 27.720 23.260 -11.225 1.00 13.55 293 HIS B CA 1
ATOM 4760 C C . HIS B 1 293 ? 28.584 22.003 -11.309 1.00 16.38 293 HIS B C 1
ATOM 4761 O O . HIS B 1 293 ? 28.082 20.876 -11.250 1.00 12.38 293 HIS B O 1
ATOM 4768 N N . LEU B 1 294 ? 29.896 22.200 -11.447 1.00 12.08 294 LEU B N 1
ATOM 4769 C CA . LEU B 1 294 ? 30.831 21.090 -11.620 1.00 11.99 294 LEU B CA 1
ATOM 4770 C C . LEU B 1 294 ? 31.550 20.696 -10.337 1.00 12.82 294 LEU B C 1
ATOM 4771 O O . LEU B 1 294 ? 32.472 19.872 -10.395 1.00 10.87 294 LEU B O 1
ATOM 4776 N N . GLY B 1 295 ? 31.150 21.255 -9.187 1.00 9.76 295 GLY B N 1
ATOM 4777 C CA . GLY B 1 295 ? 31.908 21.059 -7.955 1.00 9.89 295 GLY B CA 1
ATOM 4778 C C . GLY B 1 295 ? 32.210 19.611 -7.627 1.00 12.19 295 GLY B C 1
ATOM 4779 O O . GLY B 1 295 ? 33.250 19.303 -7.050 1.00 14.11 295 GLY B O 1
ATOM 4780 N N . SER B 1 296 ? 31.295 18.699 -7.950 1.00 14.02 296 SER B N 1
ATOM 4781 C CA . SER B 1 296 ? 31.585 17.283 -7.741 1.00 13.53 296 SER B CA 1
ATOM 4782 C C . SER B 1 296 ? 31.612 16.496 -9.042 1.00 12.69 296 SER B C 1
ATOM 4783 O O . SER B 1 296 ? 31.423 15.270 -9.024 1.00 14.13 296 SER B O 1
ATOM 4786 N N . ALA B 1 297 ? 31.865 17.163 -10.172 1.00 10.72 297 ALA B N 1
ATOM 4787 C CA . ALA B 1 297 ? 31.976 16.497 -11.473 1.00 12.35 297 ALA B CA 1
ATOM 4788 C C . ALA B 1 297 ? 33.352 15.841 -11.632 1.00 14.08 297 ALA B C 1
ATOM 4789 O O . ALA B 1 297 ? 34.162 16.191 -12.494 1.00 12.07 297 ALA B O 1
ATOM 4791 N N . VAL B 1 298 ? 33.595 14.857 -10.770 1.00 11.12 298 VAL B N 1
ATOM 4792 C CA . VAL B 1 298 ? 34.800 14.041 -10.773 1.00 12.59 298 VAL B CA 1
ATOM 4793 C C . VAL B 1 298 ? 34.362 12.585 -10.899 1.00 16.01 298 VAL B C 1
ATOM 4794 O O . VAL B 1 298 ? 33.488 12.140 -10.149 1.00 10.85 298 VAL B O 1
ATOM 4798 N N . LYS B 1 299 ? 34.978 11.843 -11.835 1.00 16.38 299 LYS B N 1
ATOM 4799 C CA . LYS B 1 299 ? 34.458 10.521 -12.214 1.00 16.59 299 LYS B CA 1
ATOM 4800 C C . LYS B 1 299 ? 34.324 9.593 -11.012 1.00 14.75 299 LYS B C 1
ATOM 4801 O O . LYS B 1 299 ? 33.306 8.908 -10.854 1.00 11.42 299 LYS B O 1
ATOM 4807 N N . GLU B 1 300 ? 35.359 9.516 -10.176 1.00 16.57 300 GLU B N 1
ATOM 4808 C CA . GLU B 1 300 ? 35.392 8.642 -8.975 1.00 17.21 300 GLU B CA 1
ATOM 4809 C C . GLU B 1 300 ? 34.206 8.965 -8.061 1.00 15.55 300 GLU B C 1
ATOM 4810 O O . GLU B 1 300 ? 33.607 8.077 -7.568 1.00 14.02 300 GLU B O 1
ATOM 4816 N N . VAL B 1 301 ? 33.927 10.241 -7.847 1.00 14.00 301 VAL B N 1
ATOM 4817 C CA . VAL B 1 301 ? 32.859 10.642 -6.928 1.00 13.83 301 VAL B CA 1
ATOM 4818 C C . VAL B 1 301 ? 31.494 10.340 -7.533 1.00 11.99 301 VAL B C 1
ATOM 4819 O O . VAL B 1 301 ? 30.594 9.837 -6.846 1.00 12.90 301 VAL B O 1
ATOM 4823 N N . ARG B 1 302 ? 31.309 10.692 -8.811 1.00 10.53 302 ARG B N 1
ATOM 4824 C CA . ARG B 1 302 ? 30.040 10.433 -9.486 1.00 11.71 302 ARG B CA 1
ATOM 4825 C C . ARG B 1 302 ? 29.741 8.944 -9.508 1.00 10.80 302 ARG B C 1
ATOM 4826 O O . ARG B 1 302 ? 28.601 8.532 -9.303 1.00 9.98 302 ARG B O 1
ATOM 4834 N N . LEU B 1 303 ? 30.764 8.123 -9.756 1.00 11.27 303 LEU B N 1
ATOM 4835 C CA . LEU B 1 303 ? 30.582 6.675 -9.743 1.00 11.37 303 LEU B CA 1
ATOM 4836 C C . LEU B 1 303 ? 30.148 6.168 -8.369 1.00 11.73 303 LEU B C 1
ATOM 4837 O O . LEU B 1 303 ? 29.255 5.313 -8.264 1.00 14.24 303 LEU B O 1
ATOM 4842 N N . GLU B 1 304 ? 30.781 6.659 -7.298 1.00 10.87 304 GLU B N 1
ATOM 4843 C CA . GLU B 1 304 ? 30.437 6.155 -5.974 1.00 11.80 304 GLU B CA 1
ATOM 4844 C C . GLU B 1 304 ? 29.031 6.593 -5.575 1.00 11.71 304 GLU B C 1
ATOM 4845 O O . GLU B 1 304 ? 28.293 5.839 -4.933 1.00 11.20 304 GLU B O 1
ATOM 4851 N N . ILE B 1 305 ? 28.646 7.807 -5.952 1.00 8.11 305 ILE B N 1
ATOM 4852 C CA . ILE B 1 305 ? 27.282 8.265 -5.715 1.00 11.35 305 ILE B CA 1
ATOM 4853 C C . ILE B 1 305 ? 26.284 7.342 -6.399 1.00 10.43 305 ILE B C 1
ATOM 4854 O O . ILE B 1 305 ? 25.281 6.931 -5.796 1.00 9.26 305 ILE B O 1
ATOM 4859 N N . GLU B 1 306 ? 26.516 7.051 -7.689 1.00 9.66 306 GLU B N 1
ATOM 4860 C CA . GLU B 1 306 ? 25.620 6.153 -8.422 1.00 10.76 306 GLU B CA 1
ATOM 4861 C C . GLU B 1 306 ? 25.605 4.769 -7.799 1.00 10.66 306 GLU B C 1
ATOM 4862 O O . GLU B 1 306 ? 24.559 4.109 -7.744 1.00 9.39 306 GLU B O 1
ATOM 4868 N N . ARG B 1 307 ? 26.769 4.296 -7.360 1.00 10.25 307 ARG B N 1
ATOM 4869 C CA . ARG B 1 307 ? 26.851 2.966 -6.768 1.00 11.15 307 ARG B CA 1
ATOM 4870 C C . ARG B 1 307 ? 26.024 2.880 -5.490 1.00 9.36 307 ARG B C 1
ATOM 4871 O O . ARG B 1 307 ? 25.309 1.895 -5.270 1.00 9.58 307 ARG B O 1
ATOM 4879 N N . GLN B 1 308 ? 26.115 3.901 -4.628 1.00 9.09 308 GLN B N 1
ATOM 4880 C CA . GLN B 1 308 ? 25.326 3.906 -3.397 1.0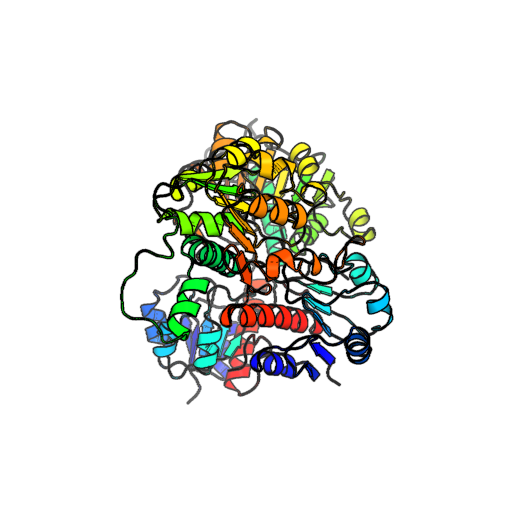0 10.63 308 GLN B CA 1
ATOM 4881 C C . GLN B 1 308 ? 23.835 3.979 -3.688 1.00 10.53 308 GLN B C 1
ATOM 4882 O O . GLN B 1 308 ? 23.028 3.353 -2.989 1.00 8.93 308 GLN B O 1
ATOM 4888 N N . ALA B 1 309 ? 23.438 4.785 -4.678 1.00 7.86 309 ALA B N 1
ATOM 4889 C CA . ALA B 1 309 ? 22.025 4.834 -5.030 1.00 9.20 309 ALA B CA 1
ATOM 4890 C C . ALA B 1 309 ? 21.546 3.484 -5.556 1.00 8.89 309 ALA B C 1
ATOM 4891 O O . ALA B 1 309 ? 20.452 3.030 -5.211 1.00 9.49 309 ALA B O 1
ATOM 4893 N N . ALA B 1 310 ? 22.347 2.834 -6.409 1.00 7.67 310 ALA B N 1
ATOM 4894 C CA . ALA B 1 310 ? 21.974 1.510 -6.916 1.00 9.63 310 ALA B CA 1
ATOM 4895 C C . ALA B 1 310 ? 21.853 0.478 -5.791 1.00 11.40 310 ALA B C 1
ATOM 4896 O O . ALA B 1 310 ? 20.928 -0.348 -5.798 1.00 9.37 310 ALA B O 1
ATOM 4898 N N . MET B 1 311 ? 22.799 0.480 -4.838 1.00 9.75 311 MET B N 1
ATOM 4899 C CA . MET B 1 311 ? 22.746 -0.474 -3.722 1.00 10.50 311 MET B CA 1
ATOM 4900 C C . MET B 1 311 ? 21.479 -0.2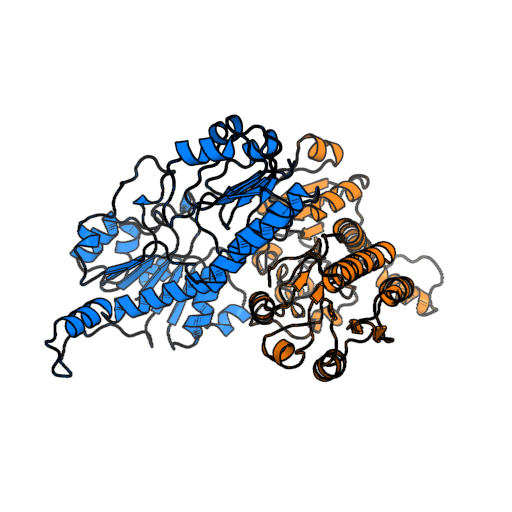96 -2.897 1.00 10.89 311 MET B C 1
ATOM 4901 O O . MET B 1 311 ? 20.855 -1.282 -2.489 1.00 13.13 311 MET B O 1
ATOM 4906 N N . ASN B 1 312 ? 21.085 0.958 -2.638 1.00 9.72 312 ASN B N 1
ATOM 4907 C CA . ASN B 1 312 ? 19.818 1.230 -1.955 1.00 7.94 312 ASN B CA 1
ATOM 4908 C C . ASN B 1 312 ? 18.631 0.632 -2.708 1.00 11.61 312 ASN B C 1
ATOM 4909 O O . ASN B 1 312 ? 17.744 0.014 -2.105 1.00 10.33 312 ASN B O 1
ATOM 4914 N N . ILE B 1 313 ? 18.585 0.832 -4.028 1.00 9.85 313 ILE B N 1
ATOM 4915 C CA . ILE B 1 313 ? 17.501 0.269 -4.833 1.00 9.35 313 ILE B CA 1
ATOM 4916 C C . ILE B 1 313 ? 17.516 -1.255 -4.752 1.00 11.58 313 ILE B C 1
ATOM 4917 O O . ILE B 1 313 ? 16.478 -1.901 -4.559 1.00 9.26 313 ILE B O 1
ATOM 4922 N N . ILE B 1 314 ? 18.699 -1.850 -4.876 1.00 9.96 314 ILE B N 1
ATOM 4923 C CA . ILE B 1 314 ? 18.807 -3.305 -4.822 1.00 8.57 314 ILE B CA 1
ATOM 4924 C C . ILE B 1 314 ? 18.314 -3.827 -3.474 1.00 13.67 314 ILE B C 1
ATOM 4925 O O . ILE B 1 314 ? 17.545 -4.794 -3.407 1.00 13.93 314 ILE B O 1
ATOM 4930 N N . GLN B 1 315 ? 18.744 -3.186 -2.383 1.00 10.71 315 GLN B N 1
ATOM 4931 C CA . GLN B 1 315 ? 18.302 -3.568 -1.042 1.00 11.39 315 GLN B CA 1
ATOM 4932 C C . GLN B 1 315 ? 16.784 -3.478 -0.903 1.00 15.24 315 GLN B C 1
ATOM 4933 O O . GLN B 1 315 ? 16.137 -4.396 -0.378 1.00 12.92 315 GLN B O 1
ATOM 4939 N N . ALA B 1 316 ? 16.198 -2.361 -1.344 1.00 11.97 316 ALA B N 1
ATOM 4940 C CA . ALA B 1 316 ? 14.758 -2.186 -1.187 1.00 11.59 316 ALA B CA 1
ATOM 4941 C C . ALA B 1 316 ? 13.987 -3.165 -2.054 1.00 14.18 316 ALA B C 1
ATOM 4942 O O . ALA B 1 316 ? 12.955 -3.700 -1.624 1.00 16.03 316 ALA B O 1
ATOM 4944 N N . LEU B 1 317 ? 14.453 -3.401 -3.284 1.00 13.03 317 LEU B N 1
ATOM 4945 C CA . LEU B 1 317 ? 13.766 -4.360 -4.138 1.00 14.26 317 LEU B CA 1
ATOM 4946 C C . LEU B 1 317 ? 13.846 -5.771 -3.569 1.00 16.94 317 LEU B C 1
ATOM 4947 O O . LEU B 1 317 ? 12.960 -6.592 -3.832 1.00 17.58 317 LEU B O 1
ATOM 4952 N N . ALA B 1 318 ? 14.877 -6.064 -2.789 1.00 13.90 318 ALA B N 1
ATOM 4953 C CA . ALA B 1 318 ? 14.974 -7.376 -2.155 1.00 16.16 318 ALA B CA 1
ATOM 4954 C C . ALA B 1 318 ? 14.186 -7.453 -0.855 1.00 19.23 318 ALA B C 1
ATOM 4955 O O . ALA B 1 318 ? 14.242 -8.478 -0.163 1.00 20.99 318 ALA B O 1
ATOM 4957 N N . GLY B 1 319 ? 13.451 -6.406 -0.500 1.00 18.17 319 GLY B N 1
ATOM 4958 C CA . GLY B 1 319 ? 12.645 -6.439 0.700 1.00 19.12 319 GLY B CA 1
ATOM 4959 C C . GLY B 1 319 ? 13.356 -6.051 1.973 1.00 22.45 319 GLY B C 1
ATOM 4960 O O . GLY B 1 319 ? 12.785 -6.227 3.054 1.00 23.68 319 GLY B O 1
ATOM 4961 N N . GLU B 1 320 ? 14.581 -5.535 1.889 1.00 16.82 320 GLU B N 1
ATOM 4962 C CA . GLU B 1 320 ? 15.284 -5.066 3.069 1.00 16.39 320 GLU B CA 1
ATOM 4963 C C . GLU B 1 320 ? 14.978 -3.588 3.299 1.00 17.14 320 GLU B C 1
ATOM 4964 O O . GLU B 1 320 ? 14.442 -2.896 2.431 1.00 16.51 320 GLU B O 1
ATOM 4970 N N . LYS B 1 321 ? 15.308 -3.106 4.485 1.00 16.25 321 LYS B N 1
ATOM 4971 C CA . LYS B 1 321 ? 15.280 -1.668 4.712 1.00 18.33 321 LYS B CA 1
ATOM 4972 C C . LYS B 1 321 ? 16.548 -1.086 4.119 1.00 18.50 321 LYS B C 1
ATOM 4973 O O . LYS B 1 321 ? 17.650 -1.462 4.544 1.00 18.53 321 LYS B O 1
ATOM 4979 N N . PRO B 1 322 ? 16.456 -0.213 3.121 1.00 16.06 322 PRO B N 1
ATOM 4980 C CA . PRO B 1 322 ? 17.665 0.270 2.459 1.00 13.03 322 PRO B CA 1
ATOM 4981 C C . PRO B 1 322 ? 18.482 1.146 3.398 1.00 12.22 322 PRO B C 1
ATOM 4982 O O . PRO B 1 322 ? 17.943 1.907 4.201 1.00 13.59 322 PRO B O 1
ATOM 4986 N N . MET B 1 323 ? 19.805 1.054 3.247 1.00 11.97 323 MET B N 1
ATOM 4987 C CA . MET B 1 323 ? 20.727 1.728 4.155 1.00 12.98 323 MET B CA 1
ATOM 4988 C C . MET B 1 323 ? 20.547 3.240 4.156 1.00 14.21 323 MET B C 1
ATOM 4989 O O . MET B 1 323 ? 20.739 3.870 5.197 1.00 16.42 323 MET B O 1
ATOM 4994 N N . GLY B 1 324 ? 20.184 3.842 3.018 1.00 11.22 324 GLY B N 1
ATOM 4995 C CA . GLY B 1 324 ? 20.032 5.295 2.965 1.00 10.98 324 GLY B CA 1
ATOM 4996 C C . GLY B 1 324 ? 18.614 5.814 3.136 1.00 11.85 324 GLY B C 1
ATOM 4997 O O . GLY B 1 324 ? 18.329 6.977 2.823 1.00 8.99 324 GLY B O 1
ATOM 4998 N N . ALA B 1 325 ? 17.709 4.985 3.650 1.00 9.84 325 ALA B N 1
ATOM 4999 C CA . ALA B 1 325 ? 16.321 5.411 3.785 1.00 9.99 325 ALA B CA 1
ATOM 5000 C C . ALA B 1 325 ? 16.191 6.659 4.656 1.00 8.86 325 ALA B C 1
ATOM 5001 O O . ALA B 1 325 ? 16.864 6.804 5.683 1.00 9.17 325 ALA B O 1
ATOM 5003 N N . ILE B 1 326 ? 15.324 7.579 4.233 1.00 8.39 326 ILE B N 1
ATOM 5004 C CA . ILE B 1 326 ? 14.935 8.711 5.073 1.00 8.29 326 ILE B CA 1
ATOM 5005 C C . ILE B 1 326 ? 13.487 8.632 5.510 1.00 9.54 326 ILE B C 1
ATOM 5006 O O . ILE B 1 326 ? 13.007 9.548 6.208 1.00 10.34 326 ILE B O 1
ATOM 5011 N N . ASN B 1 327 ? 12.756 7.593 5.108 1.00 9.20 327 ASN B N 1
ATOM 5012 C CA . ASN B 1 327 ? 11.366 7.449 5.509 1.00 10.02 327 ASN B CA 1
ATOM 5013 C C . ASN B 1 327 ? 11.114 5.998 5.901 1.00 12.92 327 ASN B C 1
ATOM 5014 O O . ASN B 1 327 ? 12.020 5.161 5.883 1.00 11.96 327 ASN B O 1
ATOM 5019 N N . GLN B 1 328 ? 9.873 5.719 6.299 1.00 11.60 328 GLN B N 1
ATOM 5020 C CA . GLN B 1 328 ? 9.408 4.361 6.577 1.00 12.65 328 GLN B CA 1
ATOM 5021 C C . GLN B 1 328 ? 8.051 4.220 5.899 1.00 15.93 328 GLN B C 1
ATOM 5022 O O . GLN B 1 328 ? 7.038 4.684 6.448 1.00 16.84 328 GLN B O 1
ATOM 5028 N N . PRO B 1 329 ? 7.984 3.634 4.693 1.00 13.93 329 PRO B N 1
ATOM 5029 C CA . PRO B 1 329 ? 6.687 3.604 3.990 1.00 15.64 329 PRO B CA 1
ATOM 5030 C C . PRO B 1 329 ? 5.658 2.705 4.665 1.00 21.53 329 PRO B C 1
ATOM 5031 O O . PRO B 1 329 ? 6.054 1.836 5.448 1.00 18.55 329 PRO B O 1
#

Secondary structure (DSSP, 8-state):
---EEEESS---HHHHHHHHTTSEEE---SSSPPPHHHHHHHHTT-SEEEE-TT--B-HHHHHH-TT--EEEES-S--TTB-HHHHHHTT-EEE---STTHHHHHHHHHHHHHHHHTTHHHHHHHHHTT---S--S------STT-EEEEE--SHHHHHHHHHHGGG--EEEEE-SS---HHHHHHHTEEE--HHHHHHH-SEEEE-PPP-GGGTTSBSHHHHHHSPTTEEEEE-S-GGGB-HHHHHHHHHHTSEEEEEES--GGG-TTSSS--SS--HHHHH-TTTEEE-SS-TT--HHHHHHHHHHHHHHHHHHHTTSPPTTB-S--/---EEEESS---HHHHHHHHTTSEEE---SSSPPPHHHHHHHHTT-SEEEE-TT--B-HHHHHT-TT--EEEESSS--TTB-HHHHHHTT-EEE------HHHHHHHHHHHHHHHHTTHHHHHHHHHTT---S--S------STT-EEEEE--SHHHHHHHHHHGGG--EEEEE-SSPPPHHHHHHHTEEE--HHHHHHH-SEEEE---GGG--TTSB-HHHHHHSPTTEEEEE-S-GGGB-HHHHHHHHHHTSEEEEEES--GGG-TTSTT--SS--HHHHH-TTTEEE-SS-TT--HHHHHHHHHHHHHHHHHHHTTSPPTTB----

Solvent-accessible surface area: 29722 Å² total; per-residue (Å²): 196,87,32,46,0,2,0,0,29,65,4,22,91,27,0,42,89,11,0,38,52,47,2,62,27,58,36,3,113,66,154,121,74,26,88,97,84,65,7,20,60,69,0,93,74,0,14,0,0,0,0,13,81,70,12,38,1,53,41,60,4,2,124,72,3,110,97,7,100,0,0,0,0,1,13,95,41,55,89,20,14,58,12,74,0,0,35,171,76,36,3,31,0,0,7,0,20,106,43,36,17,86,10,18,0,92,45,3,20,34,3,2,56,5,11,0,140,47,113,62,55,20,65,93,63,90,184,61,62,153,121,171,28,200,133,86,52,63,151,41,22,32,15,89,65,67,16,0,0,0,6,8,5,27,54,26,0,38,10,2,0,69,68,2,27,66,79,139,25,64,4,4,0,11,24,122,100,42,17,25,78,82,19,48,159,56,17,124,4,102,112,25,80,53,78,66,0,2,107,86,0,25,0,0,2,0,21,22,108,38,41,93,139,19,61,59,40,0,49,66,89,7,4,74,97,4,88,100,36,1,21,0,0,0,6,26,72,0,2,0,0,27,3,101,11,0,39,59,8,10,92,91,34,42,0,32,0,1,0,0,2,2,13,22,55,46,14,114,122,81,104,121,85,63,156,66,40,28,149,56,1,90,85,35,72,73,56,12,39,47,18,101,75,69,6,18,56,46,122,115,27,60,17,40,0,6,0,26,0,0,6,0,0,28,19,6,25,71,69,60,110,7,42,0,19,27,9,40,57,225,89,34,53,0,0,0,1,27,70,4,22,92,98,3,42,120,64,0,42,83,46,2,68,23,57,42,2,109,61,180,124,78,26,86,100,83,62,8,18,69,62,0,90,70,0,16,0,0,0,0,16,100,72,13,65,3,58,30,55,3,3,113,73,4,103,110,7,94,0,0,0,0,1,26,83,30,28,110,27,13,62,8,50,0,0,24,151,69,40,3,34,0,0,7,6,33,74,56,45,29,86,11,16,0,91,43,2,18,36,2,2,60,5,12,0,138,53,112,66,57,18,61,97,64,94,186,60,62,152,121,170,26,201,136,87,55,63,151,40,26,35,15,91,64,75,16,0,0,0,7,4,9,12,35,32,0,29,10,1,0,95,70,2,28,67,78,138,25,71,4,3,0,13,20,91,24,56,18,61,83,144,29,48,167,63,31,130,5,100,104,14,82,62,79,70,0,2,107,78,0,25,1,0,2,0,9,17,34,56,12,41,60,79,27,26,39,1,18,64,37,6,5,78,96,5,80,101,34,1,19,0,0,1,6,26,76,2,7,0,0,3,4,72,13,0,37,60,8,12,91,90,36,42,1,32,0,0,0,0,2,6,12,22,39,40,21,148,131,98,84,80,65,58,113,67,37,30,140,54,0,74,106,35,70,73,57,11,38,47,18,103,97,71,6,14,58,63,144,141,22,66,37,53,5,7,102,27,0,0,57,1,0,37,34,5,19,72,69,97,115,6,106,11,9,0,0,38,52

Sequence (658 aa):
MKPKVVLTHWVHPEIIELLSASADVIPNTTRETLPRSEVIARAKDADALMAFMPDSIDSAFLEECPKLRVIGAALKGYDNFDVNACTRHGVWLTIVPDLLTIPTAELTIGLLLGLTRHMLEGDRQIRSGHFQGWRPTLYGSGLTGKTLGIIGMGAVGRAIAQRLAGFEMNLLYCDPIPLNAEQEKAWHVQRVTLDELLEKCDYVVPMVPMAAETLHLIDATALAKMKTGSYLINACRGSVVDENAVIAALASGKLAGYAADVFEMEEWIRADRPQAIPKALLDNTAQTFFTPHLGSAVKEVRLEIERQAAMNIIQALAGEKPMGAINQPMKPKVVLTHWVHPEIIELLSASADVIPNTTRETLPRSEVIARAKDADALMAFMPDSIDSAFLEECPKLRVIGAALKGYDNFDVNACTRHGVWLTIVPDLLTIPTAELTIGLLLGLTRHMLEGDRQIRSGHFQGWRPTLYGSGLTGKTLGIIGMGAVGRAIAQRLAGFEMNLLYCDPIPLNAEQEKAWHVQRVTLDELLEKCDYVVPMVPMAAETLHLIDATALAKMKTGSYLINACRGSVVDENAVIAALASGKLAGYAADVFEMEEWIRADRPQAIPKALLDNTAQTFFTPHLGSAVKEVRLEIERQAAMNIIQALAGEKPMGAINQP

B-factor: mean 22.12, std 11.24, range [5.35, 91.99]

Nearest PDB structures (foldseek):
  6ih2-assembly1_B-2  TM=1.002E+00  e=2.295E-62  Ralstonia sp. 4506
  6ih4-assembly1_B  TM=9.954E-01  e=6.747E-61  Ralstonia sp. 4506
  6ih8-assembly1_C  TM=9.804E-01  e=1.046E-58  Ralstonia sp. 4506
  4e5p-assembly3_F  TM=9.856E-01  e=3.611E-44  Stutzerimonas stutzeri
  4nu6-assembly1_B  TM=9.116E-01  e=1.292E-43  Stutzerimonas stutzeri